Protein AF-A0A0V0Q6F9-F1 (afdb_monomer)

Secondary structure (DSSP, 8-state):
---EEEETTEEE---EEETTEEE--TT--TTSEEEB-BSS---EEE-TTS-EEESS---BPPPEEE--S-HHHHHHHHHHHHHHHHHHHHT----S-HHHHHHHHHHHH--HHHHHHHHHHHHHHTT-HHHHHHHHHHHTT-HHHHHHHHHHHHHHHHHHHHHHHHHHHHHHHHHHHHHHHHHHHHHHHHHHHHHHHHHHHHHHHHHHHHHHHHHHHHHHHHHHHHHHHHHHHHHHHHHHHHHHHHHTTS-----PPPPPPPPPP-----------PBPPHHHHHHHHHHHHHHHT--HHHHHHHHHHTTTSEEEEESTTHHHHHHHHHHHHHGGG-EEEE--TT--SHHHHHH-SSS-HHHHHHHHHH-TTB-EEEEEE-TTSTTGGGHHHHHHHHHHTT-S-TTEEEEEE--SS---EEE-HHHHTTEEEEEPPTT-----S---SBPB---S--HHHHHHHHHHHHT-TT--HHHHHHHHHHHHTPPTTS-HHHHHHHHHHHHHHHHHTT-TT---GGGGTEEES--

Radius of gyration: 44.43 Å; Cα contacts (8 Å, |Δi|>4): 615; chains: 1; bounding box: 106×63×152 Å

Structure (mmCIF, N/CA/C/O backbone):
data_AF-A0A0V0Q6F9-F1
#
_entry.id   AF-A0A0V0Q6F9-F1
#
loop_
_atom_site.group_PDB
_atom_site.id
_atom_site.type_symbol
_atom_site.label_atom_id
_atom_site.label_alt_id
_atom_site.label_comp_id
_atom_site.label_asym_id
_atom_site.label_entity_id
_atom_site.label_seq_id
_atom_site.pdbx_PDB_ins_code
_atom_site.Cartn_x
_atom_site.Cartn_y
_atom_site.Cartn_z
_atom_site.occupancy
_atom_site.B_iso_or_equiv
_atom_site.auth_seq_id
_atom_site.auth_comp_id
_atom_site.auth_asym_id
_atom_site.auth_atom_id
_atom_site.pdbx_PDB_model_num
ATOM 1 N N . MET A 1 1 ? 0.571 -17.409 -49.557 1.00 60.62 1 MET A N 1
ATOM 2 C CA . MET A 1 1 ? 1.737 -16.531 -49.764 1.00 60.62 1 MET A CA 1
ATOM 3 C C . MET A 1 1 ? 2.946 -17.391 -49.530 1.00 60.62 1 MET A C 1
ATOM 5 O O . MET A 1 1 ? 3.035 -17.976 -48.455 1.00 60.62 1 MET A O 1
ATOM 9 N N . ASP A 1 2 ? 3.809 -17.484 -50.529 1.00 73.06 2 ASP A N 1
ATOM 10 C CA . ASP A 1 2 ? 5.025 -18.280 -50.443 1.00 73.06 2 ASP A CA 1
ATOM 11 C C . ASP A 1 2 ? 6.151 -17.351 -49.982 1.00 73.06 2 ASP A C 1
ATOM 13 O O . ASP A 1 2 ? 6.250 -16.216 -50.448 1.00 73.06 2 ASP A O 1
ATOM 17 N N . ALA A 1 3 ? 6.949 -17.800 -49.018 1.00 81.50 3 ALA A N 1
ATOM 18 C CA . ALA A 1 3 ? 8.063 -17.041 -48.468 1.00 81.50 3 ALA A CA 1
ATOM 19 C C . ALA A 1 3 ? 9.262 -17.967 -48.257 1.00 81.50 3 ALA A C 1
ATOM 21 O O . ALA A 1 3 ? 9.088 -19.138 -47.915 1.00 81.50 3 ALA A O 1
ATOM 22 N N . ILE A 1 4 ? 10.473 -17.448 -48.450 1.00 84.50 4 ILE A N 1
ATOM 23 C CA . ILE A 1 4 ? 11.720 -18.210 -48.311 1.00 84.50 4 ILE A CA 1
ATOM 24 C C . ILE A 1 4 ? 12.550 -17.605 -47.181 1.00 84.50 4 ILE A C 1
ATOM 26 O O . ILE A 1 4 ? 12.851 -16.414 -47.210 1.00 84.50 4 ILE A O 1
ATOM 30 N N . GLU A 1 5 ? 12.932 -18.413 -46.190 1.00 84.50 5 GLU A N 1
ATOM 31 C CA . GLU A 1 5 ? 13.856 -17.986 -45.132 1.00 84.50 5 GLU A CA 1
ATOM 32 C C . GLU A 1 5 ? 15.276 -17.914 -45.704 1.00 84.50 5 GLU A C 1
ATOM 34 O O . GLU A 1 5 ? 15.821 -18.921 -46.151 1.00 84.50 5 GLU A O 1
ATOM 39 N N . VAL A 1 6 ? 15.881 -16.724 -45.703 1.00 81.50 6 VAL A N 1
ATOM 40 C CA . VAL A 1 6 ? 17.244 -16.520 -46.238 1.00 81.50 6 VAL A CA 1
ATOM 41 C C . VAL A 1 6 ? 18.286 -16.447 -45.132 1.00 81.50 6 VAL A C 1
ATOM 43 O O . VAL A 1 6 ? 19.449 -16.804 -45.309 1.00 81.50 6 VAL A O 1
ATOM 46 N N . ARG A 1 7 ? 17.873 -15.976 -43.960 1.00 78.44 7 ARG A N 1
ATOM 47 C CA . ARG A 1 7 ? 18.674 -15.929 -42.738 1.00 78.44 7 ARG A CA 1
ATOM 48 C C . ARG A 1 7 ? 17.713 -16.130 -41.576 1.00 78.44 7 ARG A C 1
ATOM 50 O O . ARG A 1 7 ? 16.534 -15.836 -41.725 1.00 78.44 7 ARG A O 1
ATOM 57 N N . SER A 1 8 ? 18.205 -16.599 -40.431 1.00 79.75 8 SER A N 1
ATOM 58 C CA . SER A 1 8 ? 17.364 -16.842 -39.250 1.00 79.75 8 SER A CA 1
ATOM 59 C C . SER A 1 8 ? 16.426 -15.657 -38.971 1.00 79.75 8 SER A C 1
ATOM 61 O O . SER A 1 8 ? 16.889 -14.557 -38.661 1.00 79.75 8 SER A O 1
ATOM 63 N N . GLY A 1 9 ? 15.117 -15.874 -39.141 1.00 78.12 9 GLY A N 1
ATOM 64 C CA . GLY A 1 9 ? 14.076 -14.866 -38.913 1.00 78.12 9 GLY A CA 1
ATOM 65 C C . GLY A 1 9 ? 13.886 -13.796 -40.003 1.00 78.12 9 GLY A C 1
ATOM 66 O O . GLY A 1 9 ? 13.038 -12.921 -39.819 1.00 78.12 9 GLY A O 1
ATOM 67 N N . LEU A 1 10 ? 14.617 -13.859 -41.122 1.00 86.00 10 LEU A N 1
ATOM 68 C CA . LEU A 1 10 ? 14.481 -12.976 -42.289 1.00 86.00 10 LEU A CA 1
ATOM 69 C C . LEU A 1 10 ? 13.936 -13.747 -43.493 1.00 86.00 10 LEU A C 1
ATOM 71 O O . LEU A 1 10 ? 14.511 -14.754 -43.914 1.00 86.00 10 LEU A O 1
ATOM 75 N N . TRP A 1 11 ? 12.856 -13.230 -44.073 1.00 87.38 11 TRP A N 1
ATOM 76 C CA . TRP A 1 11 ? 12.091 -13.909 -45.113 1.00 87.38 11 TRP A CA 1
ATOM 77 C C . TRP A 1 11 ? 12.009 -13.072 -46.387 1.00 87.38 11 TRP A C 1
ATOM 79 O O . TRP A 1 11 ? 11.814 -11.861 -46.329 1.00 87.38 11 TRP A O 1
ATOM 89 N N . LEU A 1 12 ? 12.118 -13.726 -47.539 1.00 87.38 12 LEU A N 1
ATOM 90 C CA . LEU A 1 12 ? 11.820 -13.151 -48.847 1.00 87.38 12 LEU A CA 1
ATOM 91 C C . LEU A 1 12 ? 10.401 -13.505 -49.260 1.00 87.38 12 LEU A C 1
ATOM 93 O O . LEU A 1 12 ? 10.042 -14.680 -49.291 1.00 87.38 12 LEU A O 1
ATOM 97 N N . THR A 1 13 ? 9.630 -12.495 -49.639 1.00 81.62 13 THR A N 1
ATOM 98 C CA . THR A 1 13 ? 8.285 -12.632 -50.219 1.00 81.62 13 THR A CA 1
ATOM 99 C C . THR A 1 13 ? 8.270 -12.387 -51.729 1.00 81.62 13 THR A C 1
ATOM 101 O O . THR A 1 13 ? 7.317 -12.780 -52.395 1.00 81.62 13 THR A O 1
ATOM 104 N N . GLN A 1 14 ? 9.320 -11.767 -52.278 1.00 80.69 14 GLN A N 1
ATOM 105 C CA . GLN A 1 14 ? 9.458 -11.453 -53.701 1.00 80.69 14 GLN A CA 1
ATOM 106 C C . GLN A 1 14 ? 10.590 -12.296 -54.311 1.00 80.69 14 GLN A C 1
ATOM 108 O O . GLN A 1 14 ? 11.770 -12.023 -54.092 1.00 80.69 14 GLN A O 1
ATOM 113 N N . PHE A 1 15 ? 10.238 -13.354 -55.043 1.00 81.25 15 PHE A N 1
ATOM 114 C CA . PHE A 1 15 ? 11.191 -14.219 -55.744 1.00 81.25 15 PHE A CA 1
ATOM 115 C C . PHE A 1 15 ? 10.558 -14.842 -56.992 1.00 81.25 15 PHE A C 1
ATOM 117 O O . PHE A 1 15 ? 9.355 -15.100 -57.037 1.00 81.25 15 PHE A O 1
ATOM 124 N N . ASP A 1 16 ? 11.391 -15.129 -57.989 1.00 81.56 16 ASP A N 1
ATOM 125 C CA . ASP A 1 16 ? 10.968 -15.723 -59.250 1.00 81.56 16 ASP A CA 1
ATOM 126 C C . ASP A 1 16 ? 11.122 -17.244 -59.209 1.00 81.56 16 ASP A C 1
ATOM 128 O O . ASP A 1 16 ? 12.156 -17.795 -58.810 1.00 81.56 16 ASP A O 1
ATOM 132 N N . ARG A 1 17 ? 10.092 -17.949 -59.682 1.00 78.44 17 ARG A N 1
ATOM 133 C CA . ARG A 1 17 ? 10.145 -19.398 -59.874 1.00 78.44 17 ARG A CA 1
ATOM 134 C C . ARG A 1 17 ? 10.795 -19.707 -61.221 1.00 78.44 17 ARG A C 1
ATOM 136 O O . ARG A 1 17 ? 10.202 -19.480 -62.272 1.00 78.44 17 ARG A O 1
ATOM 143 N N . ARG A 1 18 ? 12.008 -20.254 -61.191 1.00 79.88 18 ARG A N 1
ATOM 144 C CA . ARG A 1 18 ? 12.754 -20.720 -62.366 1.00 79.88 18 ARG A CA 1
ATOM 145 C C . ARG A 1 18 ? 12.650 -22.249 -62.500 1.00 79.88 18 ARG A C 1
ATOM 147 O O . ARG A 1 18 ? 12.373 -22.937 -61.517 1.00 79.88 18 ARG A O 1
ATOM 154 N N . PRO A 1 19 ? 12.915 -22.822 -63.689 1.00 71.88 19 PRO A N 1
ATOM 155 C CA . PRO A 1 19 ? 12.910 -24.277 -63.890 1.00 71.88 19 PRO A CA 1
ATOM 156 C C . PRO A 1 19 ? 13.896 -25.029 -62.981 1.00 71.88 19 PRO A C 1
ATOM 158 O O . PRO A 1 19 ? 13.683 -26.196 -62.675 1.00 71.88 19 PRO A O 1
ATOM 161 N N . SER A 1 20 ? 14.960 -24.356 -62.534 1.00 74.38 20 SER A N 1
ATOM 162 C CA . SER A 1 20 ? 15.990 -24.885 -61.635 1.00 74.38 20 SER A CA 1
ATOM 163 C C . SER A 1 20 ? 15.728 -24.634 -60.142 1.00 74.38 20 SER A C 1
ATOM 165 O O . SER A 1 20 ? 16.541 -25.045 -59.319 1.00 74.38 20 SER A O 1
ATOM 167 N N . GLY A 1 21 ? 14.629 -23.964 -59.775 1.00 76.81 21 GLY A N 1
ATOM 168 C CA . GLY A 1 21 ? 14.298 -23.633 -58.386 1.00 76.81 21 GLY A CA 1
ATOM 169 C C . GLY A 1 21 ? 13.790 -22.202 -58.207 1.00 76.81 21 GLY A C 1
ATOM 170 O O . GLY A 1 21 ? 13.399 -21.537 -59.162 1.00 76.81 21 GLY A O 1
ATOM 171 N N . TYR A 1 22 ? 13.793 -21.716 -56.970 1.00 77.50 22 TYR A N 1
ATOM 172 C CA . TYR A 1 22 ? 13.431 -20.335 -56.645 1.00 77.50 22 TYR A CA 1
ATOM 173 C C . TYR A 1 22 ? 14.681 -19.460 -56.595 1.00 77.50 22 TYR A C 1
ATOM 175 O O . TYR A 1 22 ? 15.712 -19.884 -56.075 1.00 77.50 22 TYR A O 1
ATOM 183 N N . GLY A 1 23 ? 14.603 -18.246 -57.133 1.00 75.88 23 GLY A N 1
ATOM 184 C CA . GLY A 1 23 ? 15.725 -17.315 -57.120 1.00 75.88 23 GLY A CA 1
ATOM 185 C C . GLY A 1 23 ? 15.284 -15.862 -57.210 1.00 75.88 23 GLY A C 1
ATOM 186 O O . GLY A 1 23 ? 14.147 -15.562 -57.559 1.00 75.88 23 GLY A O 1
ATOM 187 N N . LEU A 1 24 ? 16.201 -14.953 -56.897 1.00 80.06 24 LEU A N 1
ATOM 188 C CA . LEU A 1 24 ? 15.986 -13.518 -57.072 1.00 80.06 24 LEU A CA 1
ATOM 189 C C . LEU A 1 24 ? 16.010 -13.143 -58.564 1.00 80.06 24 LEU A C 1
ATOM 191 O O . LEU A 1 24 ? 16.588 -13.862 -59.392 1.00 80.06 24 LEU A O 1
ATOM 195 N N . SER A 1 25 ? 15.384 -12.019 -58.917 1.00 77.88 25 SER A N 1
ATOM 196 C CA . SER A 1 25 ? 15.468 -11.458 -60.269 1.00 77.88 25 SER A CA 1
ATOM 197 C C . SER A 1 25 ? 16.938 -11.176 -60.625 1.00 77.88 25 SER A C 1
ATOM 199 O O . SER A 1 25 ? 17.718 -10.780 -59.755 1.00 77.88 25 SER A O 1
ATOM 201 N N . PRO A 1 26 ? 17.362 -11.358 -61.892 1.00 70.94 26 PRO A N 1
ATOM 202 C CA . PRO A 1 26 ? 18.729 -11.040 -62.308 1.00 70.94 26 PRO A CA 1
ATOM 203 C C . PRO A 1 26 ? 19.083 -9.547 -62.165 1.00 70.94 26 PRO A C 1
ATOM 205 O O . PRO A 1 26 ? 20.258 -9.207 -62.230 1.00 70.94 26 PRO A O 1
ATOM 208 N N . SER A 1 27 ? 18.098 -8.665 -61.952 1.00 71.81 27 SER A N 1
ATOM 209 C CA . SER A 1 27 ? 18.304 -7.237 -61.682 1.00 71.81 27 SER A CA 1
ATOM 210 C C . SER A 1 27 ? 18.346 -6.882 -60.189 1.00 71.81 27 SER A C 1
ATOM 212 O O . SER A 1 27 ? 18.482 -5.708 -59.852 1.00 71.81 27 SER A O 1
ATOM 214 N N . THR A 1 28 ? 18.183 -7.850 -59.282 1.00 75.44 28 THR A N 1
ATOM 215 C CA . THR A 1 28 ? 18.181 -7.587 -57.838 1.00 75.44 28 THR A CA 1
ATOM 216 C C . THR A 1 28 ? 19.603 -7.350 -57.331 1.00 75.44 28 THR A C 1
ATOM 218 O O . THR A 1 28 ? 20.468 -8.221 -57.423 1.00 75.44 28 THR A O 1
ATOM 221 N N . ILE A 1 29 ? 19.833 -6.177 -56.742 1.00 77.88 29 ILE A N 1
ATOM 222 C CA . ILE A 1 29 ? 21.099 -5.828 -56.096 1.00 77.88 29 ILE A CA 1
ATOM 223 C C . ILE A 1 29 ? 21.165 -6.543 -54.740 1.00 77.88 29 ILE A C 1
ATOM 225 O O . ILE A 1 29 ? 20.404 -6.231 -53.829 1.00 77.88 29 ILE A O 1
ATOM 229 N N . MET A 1 30 ? 22.104 -7.482 -54.582 1.00 78.44 30 MET A N 1
ATOM 230 C CA . MET A 1 30 ? 22.248 -8.295 -53.356 1.00 78.44 30 MET A CA 1
ATOM 231 C C . MET A 1 30 ? 22.549 -7.479 -52.085 1.00 78.44 30 MET A C 1
ATOM 233 O O . MET A 1 30 ? 22.356 -7.979 -50.977 1.00 78.44 30 MET A O 1
ATOM 237 N N . ARG A 1 31 ? 23.002 -6.226 -52.246 1.00 74.81 31 ARG A N 1
ATOM 238 C CA . ARG A 1 31 ? 23.331 -5.285 -51.161 1.00 74.81 31 ARG A CA 1
ATOM 239 C C . ARG A 1 31 ? 22.097 -4.735 -50.439 1.00 74.81 31 ARG A C 1
ATOM 241 O O . ARG A 1 31 ? 22.198 -4.332 -49.286 1.00 74.81 31 ARG A O 1
ATOM 248 N N . SER A 1 32 ? 20.951 -4.705 -51.114 1.00 77.19 32 SER A N 1
ATOM 249 C CA . SER A 1 32 ? 19.724 -4.059 -50.643 1.00 77.19 32 SER A CA 1
ATOM 250 C C . SER A 1 32 ? 18.517 -4.894 -51.062 1.00 77.19 32 SER A C 1
ATOM 252 O O . SER A 1 32 ? 17.723 -4.498 -51.918 1.00 77.19 32 SER A O 1
ATOM 254 N N . VAL A 1 33 ? 18.405 -6.101 -50.505 1.00 84.94 33 VAL A N 1
ATOM 255 C CA . VAL A 1 33 ? 17.290 -6.992 -50.834 1.00 84.94 33 VAL A CA 1
ATOM 256 C C . VAL A 1 33 ? 16.148 -6.754 -49.845 1.00 84.94 33 VAL A C 1
ATOM 258 O O . VAL A 1 33 ? 16.389 -6.801 -48.633 1.00 84.94 33 VAL A O 1
ATOM 261 N N . PRO A 1 34 ? 14.915 -6.493 -50.318 1.00 83.94 34 PRO A N 1
ATOM 262 C CA . PRO A 1 34 ? 13.769 -6.307 -49.441 1.00 83.94 34 PRO A CA 1
ATOM 263 C C . PRO A 1 34 ? 13.425 -7.633 -48.758 1.00 83.94 34 PRO A C 1
ATOM 265 O O . PRO A 1 34 ? 13.033 -8.604 -49.404 1.00 83.94 34 PRO A O 1
ATOM 268 N N . VAL A 1 35 ? 13.579 -7.676 -47.438 1.00 87.50 35 VAL A N 1
ATOM 269 C CA . VAL A 1 35 ? 13.199 -8.814 -46.595 1.00 87.50 35 VAL A CA 1
ATOM 270 C C . VAL A 1 35 ? 12.146 -8.391 -45.580 1.00 87.50 35 VAL A C 1
ATOM 272 O O . VAL A 1 35 ? 12.098 -7.244 -45.137 1.00 87.50 35 VAL A O 1
ATOM 275 N N . VAL A 1 36 ? 11.313 -9.337 -45.167 1.00 88.19 36 VAL A N 1
ATOM 276 C CA . VAL A 1 36 ? 10.298 -9.150 -44.129 1.00 88.19 36 VAL A CA 1
ATOM 277 C C . VAL A 1 36 ? 10.633 -9.980 -42.893 1.00 88.19 36 VAL A C 1
ATOM 279 O O . VAL A 1 36 ? 11.244 -11.049 -42.967 1.00 88.19 36 VAL A O 1
ATOM 282 N N . THR A 1 37 ? 10.216 -9.490 -41.730 1.00 88.00 37 THR A N 1
ATOM 283 C CA . THR A 1 37 ? 10.268 -10.222 -40.458 1.00 88.00 37 THR A CA 1
ATOM 284 C C . THR A 1 37 ? 8.861 -10.588 -40.000 1.00 88.00 37 THR A C 1
ATOM 286 O O . THR A 1 37 ? 7.874 -9.980 -40.415 1.00 88.00 37 THR A O 1
ATOM 289 N N . LEU A 1 38 ? 8.740 -11.594 -39.137 1.00 85.44 38 LEU A N 1
ATOM 290 C CA . LEU A 1 38 ? 7.460 -11.946 -38.522 1.00 85.44 38 LEU A CA 1
ATOM 291 C C . LEU A 1 38 ? 7.189 -11.021 -37.328 1.00 85.44 38 LEU A C 1
ATOM 293 O O . LEU A 1 38 ? 7.984 -10.964 -36.391 1.00 85.44 38 LEU A O 1
ATOM 297 N N . LYS A 1 39 ? 6.064 -10.296 -37.354 1.00 84.12 39 LYS A N 1
ATOM 298 C CA . LYS A 1 39 ? 5.621 -9.426 -36.248 1.00 84.12 39 LYS A CA 1
ATOM 299 C C . LYS A 1 39 ? 4.998 -10.233 -35.105 1.00 84.12 39 LYS A C 1
ATOM 301 O O . LYS A 1 39 ? 5.074 -9.827 -33.950 1.00 84.12 39 LYS A O 1
ATOM 306 N N . ASN A 1 40 ? 4.363 -11.360 -35.422 1.00 80.06 40 ASN A N 1
ATOM 307 C CA . ASN A 1 40 ? 3.857 -12.328 -34.451 1.00 80.06 40 ASN A CA 1
ATOM 308 C C . ASN A 1 40 ? 4.838 -13.500 -34.276 1.00 80.06 40 ASN A C 1
ATOM 310 O O . ASN A 1 40 ? 5.717 -13.714 -35.106 1.00 80.06 40 ASN A O 1
ATOM 314 N N . ARG A 1 41 ? 4.672 -14.284 -33.203 1.00 79.69 41 ARG A N 1
ATOM 315 C CA . ARG A 1 41 ? 5.341 -15.584 -33.018 1.00 79.69 41 ARG A CA 1
ATOM 316 C C . ARG A 1 41 ? 4.348 -16.714 -33.333 1.00 79.69 41 ARG A C 1
ATOM 318 O O . ARG A 1 41 ? 3.791 -17.280 -32.396 1.00 79.69 41 ARG A O 1
ATOM 325 N N . PRO A 1 42 ? 4.036 -16.985 -34.617 1.00 81.94 42 PRO A N 1
ATOM 326 C CA . PRO A 1 42 ? 3.132 -18.071 -34.969 1.00 81.94 42 PRO A CA 1
ATOM 327 C C . PRO A 1 42 ? 3.760 -19.417 -34.596 1.00 81.94 42 PRO A C 1
ATOM 329 O O . PRO A 1 42 ? 4.974 -19.601 -34.711 1.00 81.94 42 PRO A O 1
ATOM 332 N N . GLU A 1 43 ? 2.933 -20.371 -34.179 1.00 81.88 43 GLU A N 1
ATOM 333 C CA . GLU A 1 43 ? 3.365 -21.759 -34.025 1.00 81.88 43 GLU A CA 1
ATOM 334 C C . GLU A 1 43 ? 3.792 -22.304 -35.394 1.00 81.88 43 GLU A C 1
ATOM 336 O O . GLU A 1 43 ? 3.071 -22.166 -36.389 1.00 81.88 43 GLU A O 1
ATOM 341 N N . THR A 1 44 ? 4.996 -22.879 -35.458 1.00 84.19 44 THR A N 1
ATOM 342 C CA . THR A 1 44 ? 5.594 -23.385 -36.699 1.00 84.19 44 THR A CA 1
ATOM 343 C C . THR A 1 44 ? 5.925 -24.861 -36.580 1.00 84.19 44 THR A C 1
ATOM 345 O O . THR A 1 44 ? 6.479 -25.310 -35.579 1.00 84.19 44 THR A O 1
ATOM 348 N N . ILE A 1 45 ? 5.626 -25.609 -37.638 1.00 83.00 45 ILE A N 1
ATOM 349 C CA . ILE A 1 45 ? 6.066 -26.989 -37.823 1.00 83.00 45 ILE A CA 1
ATOM 350 C C . ILE A 1 45 ? 7.133 -26.966 -38.919 1.00 83.00 45 ILE A C 1
ATOM 352 O O . ILE A 1 45 ? 6.840 -26.651 -40.073 1.00 83.00 45 ILE A O 1
ATOM 356 N N . ARG A 1 46 ? 8.385 -27.263 -38.555 1.00 83.56 46 ARG A N 1
ATOM 357 C CA . ARG A 1 46 ? 9.510 -27.353 -39.498 1.00 83.56 46 ARG A CA 1
ATOM 358 C C . ARG A 1 46 ? 9.703 -28.807 -39.921 1.00 83.56 46 ARG A C 1
ATOM 360 O O . ARG A 1 46 ? 10.012 -29.653 -39.085 1.00 83.56 46 ARG A O 1
ATOM 367 N N . LEU A 1 47 ? 9.515 -29.099 -41.204 1.00 84.19 47 LEU A N 1
ATOM 368 C CA . LEU A 1 47 ? 9.755 -30.427 -41.768 1.00 84.19 47 LEU A CA 1
ATOM 369 C C . LEU A 1 47 ? 11.241 -30.619 -42.099 1.00 84.19 47 LEU A C 1
ATOM 371 O O . LEU A 1 47 ? 11.956 -29.661 -42.390 1.00 84.19 47 LEU A O 1
ATOM 375 N N . SER A 1 48 ? 11.697 -31.873 -42.134 1.00 79.69 48 SER A N 1
ATOM 376 C CA . SER A 1 48 ? 13.066 -32.237 -42.542 1.00 79.69 48 SER A CA 1
ATOM 377 C C . SER A 1 48 ? 13.394 -31.863 -43.993 1.00 79.69 48 SER A C 1
ATOM 379 O O . SER A 1 48 ? 14.563 -31.748 -44.347 1.00 79.69 48 SER A O 1
ATOM 381 N N . SER A 1 49 ? 12.374 -31.625 -44.821 1.00 78.94 49 SER A N 1
ATOM 382 C CA . SER A 1 49 ? 12.500 -31.093 -46.181 1.00 78.94 49 SER A CA 1
ATOM 383 C C . SER A 1 49 ? 12.827 -29.593 -46.238 1.00 78.94 49 SER A C 1
ATOM 385 O O . SER A 1 49 ? 12.986 -29.057 -47.331 1.00 78.94 49 SER A O 1
ATOM 387 N N . GLY A 1 50 ? 12.893 -28.900 -45.093 1.00 73.94 50 GLY A N 1
ATOM 388 C CA . GLY A 1 50 ? 13.083 -27.447 -45.017 1.00 73.94 50 GLY A CA 1
ATOM 389 C C . GLY A 1 50 ? 11.794 -26.635 -45.187 1.00 73.94 50 GLY A C 1
ATOM 390 O O . GLY A 1 50 ? 11.830 -25.410 -45.110 1.00 73.94 50 GLY A O 1
ATOM 391 N N . LEU A 1 51 ? 10.645 -27.294 -45.382 1.00 80.62 51 LEU A N 1
ATOM 392 C CA . LEU A 1 51 ? 9.340 -26.635 -45.433 1.00 80.62 51 LEU A CA 1
ATOM 393 C C . LEU A 1 51 ? 8.917 -26.190 -44.025 1.00 80.62 51 LEU A C 1
ATOM 395 O O . LEU A 1 51 ? 8.877 -27.001 -43.095 1.00 80.62 51 LEU A O 1
ATOM 399 N N . VAL A 1 52 ? 8.550 -24.917 -43.884 1.00 80.69 52 VAL A N 1
ATOM 400 C CA . VAL A 1 52 ? 8.002 -24.357 -42.643 1.00 80.69 52 VAL A CA 1
ATOM 401 C C . VAL A 1 52 ? 6.504 -24.139 -42.816 1.00 80.69 52 VAL A C 1
ATOM 403 O O . VAL A 1 52 ? 6.080 -23.331 -43.639 1.00 80.69 52 VAL A O 1
ATOM 406 N N . ILE A 1 53 ? 5.699 -24.870 -42.046 1.00 81.25 53 ILE A N 1
ATOM 407 C CA . ILE A 1 53 ? 4.240 -24.738 -42.035 1.00 81.25 53 ILE A CA 1
ATOM 408 C C . ILE A 1 53 ? 3.849 -23.904 -40.818 1.00 81.25 53 ILE A C 1
ATOM 410 O O . ILE A 1 53 ? 4.151 -24.270 -39.682 1.00 81.25 53 ILE A O 1
ATOM 414 N N . TYR A 1 54 ? 3.167 -22.788 -41.054 1.00 81.94 54 TYR A N 1
ATOM 415 C CA . TYR A 1 54 ? 2.598 -21.966 -39.991 1.00 81.94 54 TYR A CA 1
ATOM 416 C C . TYR A 1 54 ? 1.218 -22.504 -39.600 1.00 81.94 54 TYR A C 1
ATOM 418 O O . TYR A 1 54 ? 0.339 -22.618 -40.453 1.00 81.94 54 TYR A O 1
ATOM 426 N N . VAL A 1 55 ? 1.024 -22.823 -38.318 1.00 80.25 55 VAL A N 1
ATOM 427 C CA . VAL A 1 55 ? -0.267 -23.289 -37.774 1.00 80.25 55 VAL A CA 1
ATOM 428 C C . VAL A 1 55 ? -1.265 -22.127 -37.686 1.00 80.25 55 VAL A C 1
ATOM 430 O O . VAL A 1 55 ? -2.464 -22.304 -37.882 1.00 80.25 55 VAL A O 1
ATOM 433 N N . THR A 1 56 ? -0.764 -20.911 -37.453 1.00 80.81 56 THR A N 1
ATOM 434 C CA . THR A 1 56 ? -1.536 -19.660 -37.446 1.00 80.81 56 THR A CA 1
ATOM 435 C C . THR A 1 56 ? -1.044 -18.710 -38.536 1.00 80.81 56 THR A C 1
ATOM 437 O O . THR A 1 56 ? 0.121 -18.752 -38.924 1.00 80.81 56 THR A O 1
ATOM 440 N N . GLN A 1 57 ? -1.918 -17.838 -39.055 1.00 80.81 57 GLN A N 1
ATOM 441 C CA . GLN A 1 57 ? -1.539 -16.934 -40.149 1.00 80.81 57 GLN A CA 1
ATOM 442 C C . GLN A 1 57 ? -0.376 -16.002 -39.734 1.00 80.81 57 GLN A C 1
ATOM 444 O O . GLN A 1 57 ? -0.507 -15.251 -38.756 1.00 80.81 57 GLN A O 1
ATOM 449 N N . PRO A 1 58 ? 0.761 -16.016 -40.460 1.00 82.50 58 PRO A N 1
ATOM 450 C CA . PRO A 1 58 ? 1.882 -15.131 -40.171 1.00 82.50 58 PRO A CA 1
ATOM 451 C C . PRO A 1 58 ? 1.521 -13.680 -40.508 1.00 82.50 58 PRO A C 1
ATOM 453 O O . PRO A 1 58 ? 0.922 -13.395 -41.545 1.00 82.50 58 PRO A O 1
ATOM 456 N N . ARG A 1 59 ? 1.900 -12.747 -39.630 1.00 84.31 59 ARG A N 1
ATOM 457 C CA . ARG A 1 59 ? 1.803 -11.302 -39.869 1.00 84.31 59 ARG A CA 1
ATOM 458 C C . ARG A 1 59 ? 3.191 -10.769 -40.192 1.00 84.31 59 ARG A C 1
ATOM 460 O O . ARG A 1 59 ? 4.046 -10.698 -39.309 1.00 84.31 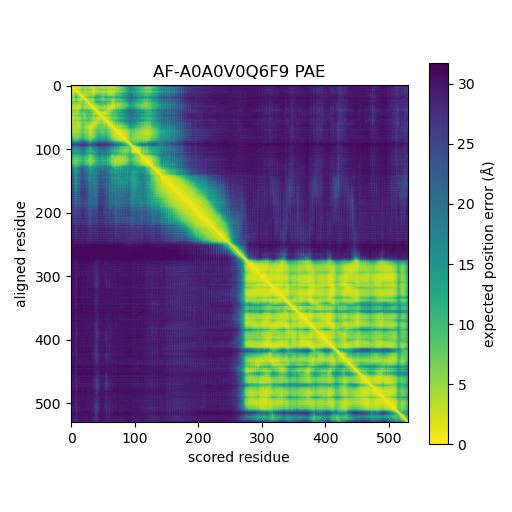59 ARG A O 1
ATOM 467 N N . TRP A 1 60 ? 3.396 -10.384 -41.444 1.00 86.06 60 TRP A N 1
ATOM 468 C CA . TRP A 1 60 ? 4.656 -9.822 -41.922 1.00 86.06 60 TRP A CA 1
ATOM 469 C C . TRP A 1 60 ? 4.806 -8.361 -41.488 1.00 86.06 60 TRP A C 1
ATOM 471 O O . TRP A 1 60 ? 3.855 -7.579 -41.523 1.00 86.06 60 TRP A O 1
ATOM 481 N N . ALA A 1 61 ? 6.002 -8.009 -41.034 1.00 86.06 61 ALA A N 1
ATOM 482 C CA . ALA A 1 61 ? 6.432 -6.636 -40.828 1.00 86.06 61 ALA A CA 1
ATOM 483 C C . ALA A 1 61 ? 6.634 -5.933 -42.187 1.00 86.06 61 ALA A C 1
ATOM 485 O O . ALA A 1 61 ? 6.759 -6.618 -43.206 1.00 86.06 61 ALA A O 1
ATOM 486 N N . PRO A 1 62 ? 6.669 -4.587 -42.222 1.00 85.06 62 PRO A N 1
ATOM 487 C CA . PRO A 1 62 ? 7.035 -3.864 -43.437 1.00 85.06 62 PRO A CA 1
ATOM 488 C C . PRO A 1 62 ? 8.406 -4.311 -43.963 1.00 85.06 62 PRO A C 1
ATOM 490 O O . PRO A 1 62 ? 9.284 -4.691 -43.183 1.00 85.06 62 PRO A O 1
ATOM 493 N N . GLU A 1 63 ? 8.562 -4.264 -45.286 1.00 85.31 63 GLU A N 1
ATOM 494 C CA . GLU A 1 63 ? 9.804 -4.624 -45.971 1.00 85.31 63 GLU A CA 1
ATOM 495 C C . GLU A 1 63 ? 10.964 -3.757 -45.470 1.00 85.31 63 GLU A C 1
ATOM 497 O O . GLU A 1 63 ? 10.847 -2.539 -45.314 1.00 85.31 63 GLU A O 1
ATOM 502 N N . LYS A 1 64 ? 12.092 -4.410 -45.198 1.00 85.44 64 LYS A N 1
ATOM 503 C CA . LYS A 1 64 ? 13.343 -3.781 -44.796 1.00 85.44 64 LYS A CA 1
ATOM 504 C C . LYS A 1 64 ? 14.442 -4.242 -45.739 1.00 85.44 64 LYS A C 1
ATOM 506 O O . LYS A 1 64 ? 14.606 -5.437 -45.956 1.00 85.44 64 LYS A O 1
ATOM 511 N N . GLU A 1 65 ? 15.225 -3.306 -46.254 1.00 82.44 65 GLU A N 1
ATOM 512 C CA . GLU A 1 65 ? 16.386 -3.630 -47.078 1.00 82.44 65 GLU A CA 1
ATOM 513 C C . GLU A 1 65 ? 17.508 -4.214 -46.215 1.00 82.44 65 GLU A C 1
ATOM 515 O O . GLU A 1 65 ? 17.892 -3.647 -45.185 1.00 82.44 65 GLU A O 1
ATOM 520 N N . VAL A 1 66 ? 18.009 -5.383 -46.614 1.00 81.31 66 VAL A N 1
ATOM 521 C CA . VAL A 1 66 ? 19.107 -6.074 -45.934 1.00 81.31 66 VAL A CA 1
ATOM 522 C C . VAL A 1 66 ? 20.104 -6.608 -46.959 1.00 81.31 66 VAL A C 1
ATOM 524 O O . VAL A 1 66 ? 19.726 -7.115 -48.014 1.00 81.31 66 VAL A O 1
ATOM 527 N N . ASP A 1 67 ? 21.386 -6.526 -46.608 1.00 82.25 67 ASP A N 1
ATOM 528 C CA . ASP A 1 67 ? 22.477 -7.125 -47.370 1.00 82.25 67 ASP A CA 1
ATOM 529 C C . ASP A 1 67 ? 22.523 -8.648 -47.155 1.00 82.25 67 ASP A C 1
ATOM 531 O O . ASP A 1 67 ? 22.726 -9.149 -46.034 1.00 82.25 67 ASP A O 1
ATOM 535 N N . LEU A 1 68 ? 22.299 -9.385 -48.244 1.00 81.25 68 LEU A N 1
ATOM 536 C CA . LEU A 1 68 ? 22.270 -10.847 -48.261 1.00 81.25 68 LEU A CA 1
ATOM 537 C C . LEU A 1 68 ? 23.613 -11.473 -48.652 1.00 81.25 68 LEU A C 1
ATOM 539 O O . LEU A 1 68 ? 23.719 -12.701 -48.627 1.00 81.25 68 LEU A O 1
ATOM 543 N N . ARG A 1 69 ? 24.639 -10.670 -48.965 1.00 83.94 69 ARG A N 1
ATOM 544 C CA . ARG A 1 69 ? 25.982 -11.189 -49.250 1.00 83.94 69 ARG A CA 1
ATOM 545 C C . ARG A 1 69 ? 26.560 -11.942 -48.044 1.00 83.94 69 ARG A C 1
ATOM 547 O O . ARG A 1 69 ? 26.215 -11.653 -46.892 1.00 83.94 69 ARG A O 1
ATOM 554 N N . PRO A 1 70 ? 27.432 -12.934 -48.281 1.00 83.25 70 PRO A N 1
ATOM 555 C CA . PRO A 1 70 ? 28.141 -13.606 -47.207 1.00 83.25 70 PRO A CA 1
ATOM 556 C C . PRO A 1 70 ? 29.138 -12.655 -46.524 1.00 83.25 70 PRO A C 1
ATOM 558 O O . PRO A 1 70 ? 29.726 -11.779 -47.155 1.00 83.25 70 PRO A O 1
ATOM 561 N N . GLU A 1 71 ? 29.371 -12.859 -45.223 1.00 81.69 71 GLU A N 1
ATOM 562 C CA . GLU A 1 71 ? 30.168 -11.937 -44.393 1.00 81.69 71 GLU A CA 1
ATOM 563 C C . GLU A 1 71 ? 31.592 -11.700 -44.926 1.00 81.69 71 GLU A C 1
ATOM 565 O O . GLU A 1 71 ? 32.111 -10.592 -44.818 1.00 81.69 71 GLU A O 1
ATOM 570 N N . HIS A 1 72 ? 32.221 -12.713 -45.531 1.00 83.56 72 HIS A N 1
ATOM 571 C CA . HIS A 1 72 ? 33.573 -12.590 -46.086 1.00 83.56 72 HIS A CA 1
ATOM 572 C C . HIS A 1 72 ? 33.634 -11.638 -47.288 1.00 83.56 72 HIS A C 1
ATOM 574 O O . HIS A 1 72 ? 34.596 -10.889 -47.417 1.00 83.56 72 HIS A O 1
ATOM 580 N N . GLU A 1 73 ? 32.601 -11.627 -48.134 1.00 84.75 73 GLU A N 1
ATOM 581 C CA . GLU A 1 73 ? 32.521 -10.742 -49.299 1.00 84.75 73 GLU A CA 1
ATOM 582 C C . GLU A 1 73 ? 32.316 -9.289 -48.854 1.00 84.75 73 GLU A C 1
ATOM 584 O O . GLU A 1 73 ? 32.953 -8.376 -49.377 1.00 84.75 73 GLU A O 1
ATOM 589 N N . MET A 1 74 ? 31.485 -9.078 -47.827 1.00 81.31 74 MET A N 1
ATOM 590 C CA . MET A 1 74 ? 31.259 -7.757 -47.232 1.00 81.31 74 MET A CA 1
ATOM 591 C C . MET A 1 74 ? 32.544 -7.186 -46.615 1.00 81.31 74 MET A C 1
ATOM 593 O O . MET A 1 74 ? 32.866 -6.016 -46.819 1.00 81.31 74 MET A O 1
ATOM 597 N N . LEU A 1 75 ? 33.295 -8.017 -45.883 1.00 82.31 75 LEU A N 1
ATOM 598 C CA . LEU A 1 75 ? 34.572 -7.621 -45.287 1.00 82.31 75 LEU A CA 1
ATOM 599 C C . LEU A 1 75 ? 35.623 -7.322 -46.357 1.00 82.31 75 LEU A C 1
ATOM 601 O O . LEU A 1 75 ? 36.266 -6.280 -46.287 1.00 82.31 75 LEU A O 1
ATOM 605 N N . GLN A 1 76 ? 35.748 -8.171 -47.377 1.00 85.69 76 GLN A N 1
ATOM 606 C CA . GLN A 1 76 ? 36.711 -7.975 -48.459 1.00 85.69 76 GLN A CA 1
ATOM 607 C C . GLN A 1 76 ? 36.427 -6.697 -49.265 1.00 85.69 76 GLN A C 1
ATOM 609 O O . GLN A 1 76 ? 37.361 -5.988 -49.639 1.00 85.69 76 GLN A O 1
ATOM 614 N N . ALA A 1 77 ? 35.153 -6.370 -49.506 1.00 81.44 77 ALA A N 1
ATOM 615 C CA . ALA A 1 77 ? 34.762 -5.130 -50.174 1.00 81.44 77 ALA A CA 1
ATOM 616 C C . ALA A 1 77 ? 35.158 -3.888 -49.355 1.00 81.44 77 ALA A C 1
ATOM 618 O O . ALA A 1 77 ? 35.749 -2.949 -49.894 1.00 81.44 77 ALA A O 1
ATOM 619 N N . ALA A 1 78 ? 34.903 -3.905 -48.043 1.00 80.38 78 ALA A N 1
ATOM 620 C CA . ALA A 1 78 ? 35.297 -2.818 -47.151 1.00 80.38 78 ALA A CA 1
ATOM 621 C C . ALA A 1 78 ? 36.823 -2.711 -46.988 1.00 80.38 78 ALA A C 1
ATOM 623 O O . ALA A 1 78 ? 37.359 -1.605 -46.984 1.00 80.38 78 ALA A O 1
ATOM 624 N N . GLU A 1 79 ? 37.538 -3.835 -46.900 1.00 83.44 79 GLU A N 1
ATOM 625 C CA . GLU A 1 79 ? 39.004 -3.874 -46.850 1.00 83.44 79 GLU A CA 1
ATOM 626 C C . GLU A 1 79 ? 39.625 -3.319 -48.130 1.00 83.44 79 GLU A C 1
ATOM 628 O O . GLU A 1 79 ? 40.548 -2.510 -48.065 1.00 83.44 79 GLU A O 1
ATOM 633 N N . TYR A 1 80 ? 39.094 -3.696 -49.293 1.00 83.06 80 TYR A N 1
ATOM 634 C CA . TYR A 1 80 ? 39.545 -3.174 -50.579 1.00 83.06 80 TYR A CA 1
ATOM 635 C C . TYR A 1 80 ? 39.354 -1.655 -50.672 1.00 83.06 80 TYR A C 1
ATOM 637 O O . TYR A 1 80 ? 40.245 -0.936 -51.132 1.00 83.06 80 TYR A O 1
ATOM 645 N N . TRP A 1 81 ? 38.219 -1.148 -50.189 1.00 80.25 81 TRP A N 1
ATOM 646 C CA . TRP A 1 81 ? 37.967 0.287 -50.128 1.00 80.25 81 TRP A CA 1
ATOM 647 C C . TRP A 1 81 ? 38.901 1.009 -49.145 1.00 80.25 81 TRP A C 1
ATOM 649 O O . TRP A 1 81 ? 39.511 2.016 -49.505 1.00 80.25 81 TRP A O 1
ATOM 659 N N . LEU A 1 82 ? 39.086 0.474 -47.934 1.00 77.12 82 LEU A N 1
ATOM 660 C CA . LEU A 1 82 ? 40.003 1.040 -46.938 1.00 77.12 82 LEU A CA 1
ATOM 661 C C . LEU A 1 82 ? 41.454 1.037 -47.442 1.00 77.12 82 LEU A C 1
ATOM 663 O O . LEU A 1 82 ? 42.179 2.014 -47.249 1.00 77.12 82 LEU A O 1
ATOM 667 N N . ALA A 1 83 ? 41.876 -0.025 -48.130 1.00 80.31 83 ALA A N 1
ATOM 668 C CA . ALA A 1 83 ? 43.189 -0.122 -48.763 1.00 80.31 83 ALA A CA 1
ATOM 669 C C . ALA A 1 83 ? 43.362 0.930 -49.873 1.00 80.31 83 ALA A C 1
ATOM 671 O O . ALA A 1 83 ? 44.387 1.610 -49.934 1.00 80.31 83 ALA A O 1
ATOM 672 N N . ARG A 1 84 ? 42.337 1.139 -50.712 1.00 77.44 84 ARG A N 1
ATOM 673 C CA . ARG A 1 84 ? 42.320 2.229 -51.700 1.00 77.44 84 ARG A CA 1
ATOM 674 C C . ARG A 1 84 ? 42.445 3.601 -51.032 1.00 77.44 84 ARG A C 1
ATOM 676 O O . ARG A 1 84 ? 43.340 4.362 -51.400 1.00 77.44 84 ARG A O 1
ATOM 683 N N . ALA A 1 85 ? 41.612 3.892 -50.033 1.00 71.44 85 ALA A N 1
ATOM 684 C CA . ALA A 1 85 ? 41.608 5.175 -49.331 1.00 71.44 85 ALA A CA 1
ATOM 685 C C . ALA A 1 85 ? 42.957 5.464 -48.652 1.00 71.44 85 ALA A C 1
ATOM 687 O O . ALA A 1 85 ? 43.536 6.531 -48.841 1.00 71.44 85 ALA A O 1
ATOM 688 N N . THR A 1 86 ? 43.517 4.486 -47.937 1.00 71.62 86 THR A N 1
ATOM 689 C CA . THR A 1 86 ? 44.832 4.619 -47.287 1.00 71.62 86 THR A CA 1
ATOM 690 C C . THR A 1 86 ? 45.965 4.809 -48.293 1.00 71.62 86 THR A C 1
ATOM 692 O O . THR A 1 86 ? 46.810 5.680 -48.093 1.00 71.62 86 THR A O 1
ATOM 695 N N . SER A 1 87 ? 45.963 4.076 -49.411 1.00 72.88 87 SER A N 1
ATOM 696 C CA . SER A 1 87 ? 46.983 4.234 -50.457 1.00 72.88 87 SER A CA 1
ATOM 697 C C . SER A 1 87 ? 46.949 5.611 -51.133 1.00 72.88 87 SER A C 1
ATOM 699 O O . SER A 1 87 ? 48.002 6.156 -51.459 1.00 72.88 87 SER A O 1
ATOM 701 N N . SER A 1 88 ? 45.761 6.210 -51.279 1.00 66.75 88 SER A N 1
ATOM 702 C CA . SER A 1 88 ? 45.591 7.545 -51.869 1.00 66.75 88 SER A CA 1
ATOM 703 C C . SER A 1 88 ? 46.055 8.669 -50.936 1.00 66.75 88 SER A C 1
ATOM 705 O O . SER A 1 88 ? 46.570 9.679 -51.404 1.00 66.75 88 SER A O 1
ATOM 707 N N . ILE A 1 89 ? 45.943 8.479 -49.619 1.00 65.31 89 ILE A N 1
ATOM 708 C CA . ILE A 1 89 ? 46.363 9.468 -48.610 1.00 65.31 89 ILE A CA 1
ATOM 709 C C . ILE A 1 89 ? 47.878 9.412 -48.357 1.00 65.31 89 ILE A C 1
ATOM 711 O O . ILE A 1 89 ? 48.507 10.438 -48.123 1.00 65.31 89 ILE A O 1
ATOM 715 N N . VAL A 1 90 ? 48.508 8.236 -48.465 1.00 62.50 90 VAL A N 1
ATOM 716 C CA . VAL A 1 90 ? 49.977 8.103 -48.350 1.00 62.50 90 VAL A CA 1
ATOM 717 C C . VAL A 1 90 ? 50.712 8.814 -49.501 1.00 62.50 90 VAL A C 1
ATOM 719 O O . VAL A 1 90 ? 51.871 9.195 -49.351 1.00 62.50 90 VAL A O 1
ATOM 722 N N . GLN A 1 91 ? 50.041 9.049 -50.632 1.00 59.81 91 GLN A N 1
ATOM 723 C CA . GLN A 1 91 ? 50.584 9.813 -51.761 1.00 59.81 91 GLN A CA 1
ATOM 724 C C . GLN A 1 91 ? 50.466 11.339 -51.588 1.00 59.81 91 GLN A C 1
ATOM 726 O O . GLN A 1 91 ? 51.176 12.076 -52.272 1.00 59.81 91 GLN A O 1
ATOM 731 N N . SER A 1 92 ? 49.626 11.832 -50.668 1.00 57.69 92 SER A N 1
ATOM 732 C CA . SER A 1 92 ? 49.531 13.261 -50.346 1.00 57.69 92 SER A CA 1
ATOM 733 C C . SER A 1 92 ? 50.519 13.629 -49.238 1.00 57.69 92 SER A C 1
ATOM 735 O O . SER A 1 92 ? 50.292 13.373 -48.059 1.00 57.69 92 SER A O 1
ATOM 737 N N . SER A 1 93 ? 51.647 14.227 -49.618 1.00 53.16 93 SER A N 1
ATOM 738 C CA . SER A 1 93 ? 52.689 14.695 -48.703 1.00 53.16 93 SER A CA 1
ATOM 739 C C . SER A 1 93 ? 52.316 16.039 -48.056 1.00 53.16 93 SER A C 1
ATOM 741 O O . SER A 1 93 ? 52.807 17.087 -48.481 1.00 53.16 93 SER A O 1
ATOM 743 N N . SER A 1 94 ? 51.459 16.040 -47.034 1.00 55.53 94 SER A N 1
ATOM 744 C CA . SER A 1 94 ? 51.210 17.228 -46.205 1.00 55.53 94 SER A CA 1
ATOM 745 C C . SER A 1 94 ? 51.204 16.891 -44.710 1.00 55.53 94 SER A C 1
ATOM 747 O O . SER A 1 94 ? 50.718 15.849 -44.286 1.00 55.53 94 SER A O 1
ATOM 749 N N . ASN A 1 95 ? 51.763 17.798 -43.901 1.00 55.03 95 ASN A N 1
ATOM 750 C CA . ASN A 1 95 ? 51.860 17.731 -42.431 1.00 55.03 95 ASN A CA 1
ATOM 751 C C . ASN A 1 95 ? 50.501 17.877 -41.704 1.00 55.03 95 ASN A C 1
ATOM 753 O O . ASN A 1 95 ? 50.461 18.195 -40.514 1.00 55.03 95 ASN A O 1
ATOM 757 N N . GLU A 1 96 ? 49.381 17.689 -42.399 1.00 58.38 96 GLU A N 1
ATOM 758 C CA . GLU A 1 96 ? 48.058 17.690 -41.780 1.00 58.38 96 GLU A CA 1
ATOM 759 C C . GLU A 1 96 ? 47.824 16.361 -41.055 1.00 58.38 96 GLU A C 1
ATOM 761 O O . GLU A 1 96 ? 48.350 15.314 -41.443 1.00 58.38 96 GLU A O 1
ATOM 766 N N . ARG A 1 97 ? 47.059 16.391 -39.954 1.00 64.44 97 ARG A N 1
ATOM 767 C CA . ARG A 1 97 ? 46.731 15.175 -39.202 1.00 64.44 97 ARG A CA 1
ATOM 768 C C . ARG A 1 97 ? 46.086 14.196 -40.180 1.00 64.44 97 ARG A C 1
ATOM 770 O O . ARG A 1 97 ? 45.037 14.485 -40.741 1.00 64.44 97 ARG A O 1
ATOM 777 N N . PHE A 1 98 ? 46.703 13.029 -40.352 1.00 63.78 98 PHE A N 1
ATOM 778 C CA . PHE A 1 98 ? 46.267 11.952 -41.251 1.00 63.78 98 PHE A CA 1
ATOM 779 C C . PHE A 1 98 ? 44.748 11.685 -41.209 1.00 63.78 98 PHE A C 1
ATOM 781 O O . PHE A 1 98 ? 44.137 11.381 -42.227 1.00 63.78 98 PHE A O 1
ATOM 788 N N . ILE A 1 99 ? 44.131 11.853 -40.037 1.00 64.75 99 ILE A N 1
ATOM 789 C CA . ILE A 1 99 ? 42.692 11.693 -39.802 1.00 64.75 99 ILE A CA 1
ATOM 790 C C . ILE A 1 99 ? 41.853 12.741 -40.550 1.00 64.75 99 ILE A C 1
ATOM 792 O O . ILE A 1 99 ? 40.800 12.396 -41.079 1.00 64.75 99 ILE A O 1
ATOM 796 N N . ASP A 1 100 ? 42.297 13.994 -40.625 1.00 67.25 100 ASP A N 1
ATOM 797 C CA . ASP A 1 100 ? 41.552 15.079 -41.273 1.00 67.25 100 ASP A CA 1
ATOM 798 C C . ASP A 1 100 ? 41.628 14.971 -42.801 1.00 67.25 100 ASP A C 1
ATOM 800 O O . ASP A 1 100 ? 40.612 15.129 -43.479 1.00 67.25 100 ASP A O 1
ATOM 804 N N . LEU A 1 101 ? 42.785 14.561 -43.335 1.00 67.62 101 LEU A N 1
ATOM 805 C CA . LEU A 1 101 ? 42.941 14.196 -44.749 1.00 67.62 101 LEU A CA 1
ATOM 806 C C . LEU A 1 101 ? 42.076 12.987 -45.116 1.00 67.62 101 LEU A C 1
ATOM 808 O O . LEU A 1 101 ? 41.408 12.983 -46.150 1.00 67.62 101 LEU A O 1
ATOM 812 N N . LEU A 1 102 ? 42.031 11.978 -44.241 1.00 66.94 102 LEU A N 1
ATOM 813 C CA . LEU A 1 102 ? 41.181 10.806 -44.417 1.00 66.94 102 LEU A CA 1
ATOM 814 C C . LEU A 1 102 ? 39.699 11.192 -44.375 1.00 66.94 102 LEU A C 1
ATOM 816 O O . LEU A 1 102 ? 38.952 10.772 -45.247 1.00 66.94 102 LEU A O 1
ATOM 820 N N . ARG A 1 103 ? 39.274 12.067 -43.455 1.00 69.06 103 ARG A N 1
ATOM 821 C CA . ARG A 1 103 ? 37.898 12.595 -43.397 1.00 69.06 103 ARG A CA 1
ATOM 822 C C . ARG A 1 103 ? 37.516 13.386 -44.651 1.00 69.06 103 ARG A C 1
ATOM 824 O O . ARG A 1 103 ? 36.423 13.179 -45.172 1.00 69.06 103 ARG A O 1
ATOM 831 N N . GLN A 1 104 ? 38.394 14.252 -45.156 1.00 70.75 104 GLN A N 1
ATOM 832 C CA . GLN A 1 104 ? 38.142 15.018 -46.383 1.00 70.75 104 GLN A CA 1
ATOM 833 C C . GLN A 1 104 ? 38.094 14.120 -47.625 1.00 70.75 104 GLN A C 1
ATOM 835 O O . GLN A 1 104 ? 37.221 14.288 -48.475 1.00 70.75 104 GLN A O 1
ATOM 840 N N . TYR A 1 105 ? 38.983 13.129 -47.720 1.00 70.38 105 TYR A N 1
ATOM 841 C CA . TYR A 1 105 ? 38.975 12.161 -48.816 1.00 70.38 105 TYR A CA 1
ATOM 842 C C . TYR A 1 105 ? 37.709 11.295 -48.787 1.00 70.38 105 TYR A C 1
ATOM 844 O O . TYR A 1 105 ? 37.046 11.135 -49.808 1.00 70.38 105 TYR A O 1
ATOM 852 N N . ILE A 1 106 ? 37.321 10.807 -47.607 1.00 71.06 106 ILE A N 1
ATOM 853 C CA . ILE A 1 106 ? 36.080 10.057 -47.360 1.00 71.06 106 ILE A CA 1
ATOM 854 C C . ILE A 1 106 ? 34.850 10.860 -47.787 1.00 71.06 106 ILE A C 1
ATOM 856 O O . ILE A 1 106 ? 34.000 10.337 -48.502 1.00 71.06 106 ILE A O 1
ATOM 860 N N . ALA A 1 107 ? 34.770 12.136 -47.405 1.00 69.88 107 ALA A N 1
ATOM 861 C CA . ALA A 1 107 ? 33.644 12.998 -47.761 1.00 69.88 107 ALA A CA 1
ATOM 862 C C . ALA A 1 107 ? 33.498 13.203 -49.280 1.00 69.88 107 ALA A C 1
ATOM 864 O O . ALA A 1 107 ? 32.384 13.381 -49.765 1.00 69.88 107 ALA A O 1
ATOM 865 N N . ASN A 1 108 ? 34.604 13.142 -50.027 1.00 70.19 108 ASN A N 1
ATOM 866 C CA . ASN A 1 108 ? 34.630 13.448 -51.458 1.00 70.19 108 ASN A CA 1
ATOM 867 C C . ASN A 1 108 ? 34.606 12.213 -52.374 1.00 70.19 108 ASN A C 1
ATOM 869 O O . ASN A 1 108 ? 34.341 12.358 -53.565 1.00 70.19 108 ASN A O 1
ATOM 873 N N . THR A 1 109 ? 34.909 11.016 -51.860 1.00 69.31 109 THR A N 1
ATOM 874 C CA . THR A 1 109 ? 35.117 9.812 -52.693 1.00 69.31 109 THR A CA 1
ATOM 875 C C . THR A 1 109 ? 34.154 8.667 -52.420 1.00 69.31 109 THR A C 1
ATOM 877 O O . THR A 1 109 ? 34.108 7.735 -53.220 1.00 69.31 109 THR A O 1
ATOM 880 N N . ILE A 1 110 ? 33.368 8.728 -51.342 1.00 73.69 110 ILE A N 1
ATOM 881 C CA . ILE A 1 110 ? 32.418 7.663 -51.020 1.00 73.69 110 ILE A CA 1
ATOM 882 C C . ILE A 1 110 ? 31.255 7.671 -52.007 1.00 73.69 110 ILE A C 1
ATOM 884 O O . ILE A 1 110 ? 30.433 8.588 -52.028 1.00 73.69 110 ILE A O 1
ATOM 888 N N . ASN A 1 111 ? 31.145 6.589 -52.775 1.00 77.50 111 ASN A N 1
ATOM 889 C CA . ASN A 1 111 ? 29.919 6.282 -53.499 1.00 77.50 111 ASN A CA 1
ATOM 890 C C . ASN A 1 111 ? 28.859 5.709 -52.537 1.00 77.50 111 ASN A C 1
ATOM 892 O O . ASN A 1 111 ? 29.180 5.091 -51.522 1.00 77.50 111 ASN A O 1
ATOM 896 N N . THR A 1 112 ? 27.580 5.859 -52.876 1.00 74.00 112 THR A N 1
ATOM 897 C CA . THR A 1 112 ? 26.443 5.305 -52.112 1.00 74.00 112 THR A CA 1
ATOM 898 C C . THR A 1 112 ? 26.577 3.796 -51.860 1.00 74.00 112 THR A C 1
ATOM 900 O O . THR A 1 112 ? 26.260 3.313 -50.775 1.00 74.00 112 THR A O 1
ATOM 903 N N . GLU A 1 113 ? 27.142 3.061 -52.820 1.00 72.12 113 GLU A N 1
ATOM 904 C CA . GLU A 1 113 ? 27.443 1.631 -52.707 1.00 72.12 113 GLU A CA 1
ATOM 905 C C . GLU A 1 113 ? 28.544 1.316 -51.679 1.00 72.12 113 GLU A C 1
ATOM 907 O O . GLU A 1 113 ? 28.433 0.343 -50.934 1.00 72.12 113 GLU A O 1
ATOM 912 N N . GLU A 1 114 ? 29.586 2.149 -51.609 1.00 75.81 114 GLU A N 1
ATOM 913 C CA . GLU A 1 114 ? 30.698 2.009 -50.658 1.00 75.81 114 GLU A CA 1
ATOM 914 C C . GLU A 1 114 ? 30.252 2.415 -49.241 1.00 75.81 114 GLU A C 1
ATOM 916 O O . GLU A 1 114 ? 30.639 1.794 -48.251 1.00 75.81 114 GLU A O 1
ATOM 921 N N . MET A 1 115 ? 29.357 3.405 -49.133 1.00 75.56 115 MET A N 1
ATOM 922 C CA . MET A 1 115 ? 28.706 3.770 -47.871 1.00 75.56 115 MET A CA 1
ATOM 923 C C . MET A 1 115 ? 27.867 2.611 -47.318 1.00 75.56 115 MET A C 1
ATOM 925 O O . MET A 1 115 ? 27.918 2.327 -46.118 1.00 75.56 115 MET A O 1
ATOM 929 N N . ALA A 1 116 ? 27.131 1.914 -48.190 1.00 73.06 116 ALA A N 1
ATOM 930 C CA . ALA A 1 116 ? 26.373 0.727 -47.815 1.00 73.06 116 ALA A CA 1
ATOM 931 C C . ALA A 1 116 ? 27.302 -0.395 -47.314 1.00 73.06 116 ALA A C 1
ATOM 933 O O . ALA A 1 116 ? 27.044 -0.942 -46.241 1.00 73.06 116 ALA A O 1
ATOM 934 N N . ASP A 1 117 ? 28.421 -0.663 -48.003 1.00 75.38 117 ASP A N 1
ATOM 935 C CA . ASP A 1 117 ? 29.427 -1.656 -47.582 1.00 75.38 117 ASP A CA 1
ATOM 936 C C . ASP A 1 117 ? 29.988 -1.353 -46.183 1.00 75.38 117 ASP A C 1
ATOM 938 O O . ASP A 1 117 ? 30.012 -2.223 -45.308 1.00 75.38 117 ASP A O 1
ATOM 942 N N . LEU A 1 118 ? 30.378 -0.100 -45.934 1.00 77.69 118 LEU A N 1
ATOM 943 C CA . LEU A 1 118 ? 30.901 0.331 -44.636 1.00 77.69 118 LEU A CA 1
ATOM 944 C C . LEU A 1 118 ? 29.847 0.238 -43.533 1.00 77.69 118 LEU A C 1
ATOM 946 O O . LEU A 1 118 ? 30.141 -0.249 -42.441 1.00 77.69 118 LEU A O 1
ATOM 950 N N . SER A 1 119 ? 28.608 0.652 -43.809 1.00 78.25 119 SER A N 1
ATOM 951 C CA . SER A 1 119 ? 27.508 0.554 -42.845 1.00 78.25 119 SER A CA 1
ATOM 952 C C . SER A 1 119 ? 27.209 -0.900 -42.464 1.00 78.25 119 SER A C 1
ATOM 954 O O . SER A 1 119 ? 26.979 -1.212 -41.292 1.00 78.25 119 SER A O 1
ATOM 956 N N . ALA A 1 120 ? 27.293 -1.811 -43.435 1.00 76.44 120 ALA A N 1
ATOM 957 C CA . ALA A 1 120 ? 27.029 -3.220 -43.232 1.00 76.44 120 ALA A CA 1
ATOM 958 C C . ALA A 1 120 ? 28.160 -3.886 -42.427 1.00 76.44 120 ALA A C 1
ATOM 960 O O . ALA A 1 120 ? 27.888 -4.659 -41.505 1.00 76.44 120 ALA A O 1
ATOM 961 N N . VAL A 1 121 ? 29.418 -3.503 -42.673 1.00 79.00 121 VAL A N 1
ATOM 962 C CA . VAL A 1 121 ? 30.566 -3.927 -41.857 1.00 79.00 121 VAL A CA 1
ATOM 963 C C . VAL A 1 121 ? 30.509 -3.347 -40.442 1.00 79.00 121 VAL A C 1
ATOM 965 O O . VAL A 1 121 ? 30.722 -4.091 -39.489 1.00 79.00 121 VAL A O 1
ATOM 968 N N . ILE A 1 122 ? 30.123 -2.082 -40.248 1.00 77.19 122 ILE A N 1
ATOM 969 C CA . ILE A 1 122 ? 29.875 -1.512 -38.907 1.00 77.19 122 ILE A CA 1
ATOM 970 C C . ILE A 1 122 ? 28.764 -2.294 -38.184 1.00 77.19 122 ILE A C 1
ATOM 972 O O . ILE A 1 122 ? 28.881 -2.601 -36.996 1.00 77.19 122 ILE A O 1
ATOM 976 N N . GLY A 1 123 ? 27.714 -2.702 -38.898 1.00 74.69 123 GLY A N 1
ATOM 977 C CA . GLY A 1 123 ? 26.663 -3.577 -38.374 1.00 74.69 123 GLY A CA 1
ATOM 978 C C . GLY A 1 123 ? 27.167 -4.965 -37.947 1.00 74.69 123 GLY A C 1
ATOM 979 O O . GLY A 1 123 ? 26.664 -5.528 -36.975 1.00 74.69 123 GLY A O 1
ATOM 980 N N . LEU A 1 124 ? 28.178 -5.514 -38.626 1.00 75.38 124 LEU A N 1
ATOM 981 C CA . LEU A 1 124 ? 28.834 -6.770 -38.239 1.00 75.38 124 LEU A CA 1
ATOM 982 C C . LEU A 1 124 ? 29.790 -6.578 -37.053 1.00 75.38 124 LEU A C 1
ATOM 984 O O . LEU A 1 124 ? 29.799 -7.390 -36.126 1.00 75.38 124 LEU A O 1
ATOM 988 N N . LEU A 1 125 ? 30.569 -5.496 -37.051 1.00 71.75 125 LEU A N 1
ATOM 989 C CA . LEU A 1 125 ? 31.541 -5.188 -36.002 1.00 71.75 125 LEU A CA 1
ATOM 990 C C . LEU A 1 125 ? 30.866 -4.765 -34.691 1.00 71.75 125 LEU A C 1
ATOM 992 O O . LEU A 1 125 ? 31.335 -5.151 -33.626 1.00 71.75 125 LEU A O 1
ATOM 996 N N . SER A 1 126 ? 29.727 -4.068 -34.744 1.00 71.25 126 SER A N 1
ATOM 997 C CA . SER A 1 126 ? 28.948 -3.679 -33.553 1.00 71.25 126 SER A CA 1
ATOM 998 C C . SER A 1 126 ? 28.382 -4.874 -32.778 1.00 71.25 126 SER A C 1
ATOM 1000 O O . SER A 1 126 ? 28.162 -4.783 -31.573 1.00 71.25 126 SER A O 1
ATOM 1002 N N . LYS A 1 127 ? 28.202 -6.030 -33.429 1.00 70.38 127 LYS A N 1
ATOM 1003 C CA . LYS A 1 127 ? 27.806 -7.283 -32.764 1.00 70.38 127 LYS A CA 1
ATOM 1004 C C . LYS A 1 127 ? 28.966 -7.961 -32.030 1.00 70.38 127 LYS A C 1
ATOM 1006 O O . LYS A 1 127 ? 28.734 -8.860 -31.222 1.00 70.38 127 LYS A O 1
ATOM 1011 N N . ARG A 1 128 ? 30.215 -7.556 -32.291 1.00 74.12 128 ARG A N 1
ATOM 1012 C CA . ARG A 1 128 ? 31.398 -8.087 -31.605 1.00 74.12 128 ARG A CA 1
ATOM 1013 C C . ARG A 1 128 ? 31.601 -7.310 -30.305 1.00 74.12 128 ARG A C 1
ATOM 1015 O O . ARG A 1 128 ? 32.070 -6.175 -30.324 1.00 74.12 128 ARG A O 1
ATOM 1022 N N . LYS A 1 129 ? 31.280 -7.946 -29.169 1.00 66.56 129 LYS A N 1
ATOM 1023 C CA . LYS A 1 129 ? 31.431 -7.372 -27.812 1.00 66.56 129 LYS A CA 1
ATOM 1024 C C . LYS A 1 129 ? 32.796 -6.717 -27.584 1.00 66.56 129 LYS A C 1
ATOM 1026 O O . LYS A 1 129 ? 32.870 -5.628 -27.032 1.00 66.56 129 LYS A O 1
ATOM 1031 N N . THR A 1 130 ? 33.852 -7.335 -28.101 1.00 69.62 130 THR A N 1
ATOM 1032 C CA . THR A 1 130 ? 35.229 -6.850 -27.974 1.00 69.62 130 THR A CA 1
ATOM 1033 C C . THR A 1 130 ? 35.457 -5.473 -28.600 1.00 69.62 130 THR A C 1
ATOM 1035 O O . THR A 1 130 ? 36.261 -4.707 -28.089 1.00 69.62 130 THR A O 1
ATOM 1038 N N . ILE A 1 131 ? 34.751 -5.114 -29.675 1.00 65.88 131 ILE A N 1
ATOM 1039 C CA . ILE A 1 131 ? 34.902 -3.802 -30.329 1.00 65.88 131 ILE A CA 1
ATOM 1040 C C . ILE A 1 131 ? 34.085 -2.737 -29.598 1.00 65.88 131 ILE A C 1
ATOM 1042 O O . ILE A 1 131 ? 34.561 -1.619 -29.423 1.00 65.88 131 ILE A O 1
ATOM 1046 N N . VAL A 1 132 ? 32.892 -3.093 -29.116 1.00 66.25 132 VAL A N 1
ATOM 1047 C CA . VAL A 1 132 ? 32.051 -2.206 -28.294 1.00 66.25 132 VAL A CA 1
ATOM 1048 C C . VAL A 1 132 ? 32.768 -1.801 -27.005 1.00 66.25 132 VAL A C 1
ATOM 1050 O O . VAL A 1 132 ? 32.640 -0.664 -26.570 1.00 66.25 132 VAL A O 1
ATOM 1053 N N . GLU A 1 133 ? 33.573 -2.690 -26.426 1.00 71.56 133 GLU A N 1
ATOM 1054 C CA . GLU A 1 133 ? 34.393 -2.395 -25.244 1.00 71.56 133 GLU A CA 1
ATOM 1055 C C . GLU A 1 133 ? 35.625 -1.527 -25.559 1.00 71.56 133 GLU A C 1
ATOM 1057 O O . GLU A 1 133 ? 36.065 -0.742 -24.718 1.00 71.56 133 GLU A O 1
ATOM 1062 N N . LEU A 1 134 ? 36.175 -1.632 -26.774 1.00 72.31 134 LEU A N 1
ATOM 1063 C CA . LEU A 1 134 ? 37.351 -0.868 -27.208 1.00 72.31 134 LEU A CA 1
ATOM 1064 C C . LEU A 1 134 ? 37.005 0.546 -27.687 1.00 72.31 134 LEU A C 1
ATOM 1066 O O . LEU A 1 134 ? 37.828 1.451 -27.564 1.00 72.31 134 LEU A O 1
ATOM 1070 N N . LEU A 1 135 ? 35.799 0.766 -28.209 1.00 69.88 135 LEU A N 1
ATOM 1071 C CA . LEU A 1 135 ? 35.381 2.050 -28.778 1.00 69.88 135 LEU A CA 1
ATOM 1072 C C . LEU A 1 135 ? 35.400 3.195 -27.739 1.00 69.88 135 LEU A C 1
ATOM 1074 O O . LEU A 1 135 ? 36.013 4.225 -28.024 1.00 69.88 135 LEU A O 1
ATOM 1078 N N . PRO A 1 136 ? 34.891 3.019 -26.500 1.00 72.00 136 PRO A N 1
ATOM 1079 C CA . PRO A 1 136 ? 35.061 3.998 -25.426 1.00 72.00 136 PRO A CA 1
ATOM 1080 C C . PRO A 1 136 ? 36.530 4.255 -25.081 1.00 72.00 136 PRO A C 1
ATOM 1082 O O . PRO A 1 136 ? 36.903 5.388 -24.796 1.00 72.00 136 PRO A O 1
ATOM 1085 N N . GLN A 1 137 ? 37.385 3.229 -25.146 1.00 75.12 137 GLN A N 1
ATOM 1086 C CA . GLN A 1 137 ? 38.821 3.372 -24.876 1.00 75.12 137 GLN A CA 1
ATOM 1087 C C . GLN A 1 137 ? 39.539 4.147 -25.987 1.00 75.12 137 GLN A C 1
ATOM 1089 O O . GLN A 1 137 ? 40.499 4.864 -25.713 1.00 75.12 137 GLN A O 1
ATOM 1094 N N . MET A 1 138 ? 39.079 4.025 -27.234 1.00 69.12 138 MET A N 1
ATOM 1095 C CA . MET A 1 138 ? 39.577 4.812 -28.362 1.00 69.12 138 MET A CA 1
ATOM 1096 C C . MET A 1 138 ? 39.105 6.265 -28.278 1.00 69.12 138 MET A C 1
ATOM 1098 O O . MET A 1 138 ? 39.919 7.170 -28.428 1.00 69.12 138 MET A O 1
ATOM 1102 N N . MET A 1 139 ? 37.830 6.492 -27.955 1.00 71.62 139 MET A N 1
ATOM 1103 C CA . MET A 1 139 ? 37.277 7.836 -27.752 1.00 71.62 139 MET A CA 1
ATOM 1104 C C . MET A 1 139 ? 37.882 8.537 -26.528 1.00 71.62 139 MET A C 1
ATOM 1106 O O . MET A 1 139 ? 38.069 9.749 -26.533 1.00 71.62 139 MET A O 1
ATOM 1110 N N . ALA A 1 140 ? 38.263 7.785 -25.491 1.00 71.88 140 ALA A N 1
ATOM 1111 C CA . ALA A 1 140 ? 38.953 8.321 -24.319 1.00 71.88 140 ALA A CA 1
ATOM 1112 C C . ALA A 1 140 ? 40.366 8.850 -24.620 1.00 71.88 140 ALA A C 1
ATOM 1114 O O . ALA A 1 140 ? 40.900 9.643 -23.847 1.00 71.88 140 ALA A O 1
ATOM 1115 N N . ARG A 1 141 ? 40.977 8.428 -25.734 1.00 76.44 141 ARG A N 1
ATOM 1116 C CA . ARG A 1 141 ? 42.298 8.900 -26.172 1.00 76.44 141 ARG A CA 1
ATOM 1117 C C . ARG A 1 141 ? 42.230 10.181 -27.010 1.00 76.44 141 ARG A C 1
ATOM 1119 O O . ARG A 1 141 ? 43.280 10.756 -27.282 1.00 76.44 141 ARG A O 1
ATOM 1126 N N . GLU A 1 142 ? 41.037 10.626 -27.412 1.00 83.44 142 GLU A N 1
ATOM 1127 C CA . GLU A 1 142 ? 40.847 11.850 -28.195 1.00 83.44 142 GLU A CA 1
ATOM 1128 C C . GLU A 1 142 ? 40.647 13.063 -27.259 1.00 83.44 142 GLU A C 1
ATOM 1130 O O . GLU A 1 142 ? 39.656 13.114 -26.523 1.00 83.44 142 GLU A O 1
ATOM 1135 N N . PRO A 1 143 ? 41.570 14.047 -27.251 1.00 80.00 143 PRO A N 1
ATOM 1136 C CA . PRO A 1 143 ? 41.529 15.165 -26.303 1.00 80.00 143 PRO A CA 1
ATOM 1137 C C . PRO A 1 143 ? 40.316 16.080 -26.523 1.00 80.00 143 PRO A C 1
ATOM 1139 O O . PRO A 1 143 ? 39.660 16.464 -25.557 1.00 80.00 143 PRO A O 1
ATOM 1142 N N . ASP A 1 144 ? 39.962 16.345 -27.781 1.00 80.44 144 ASP A N 1
ATOM 1143 C CA . ASP A 1 144 ? 38.851 17.228 -28.153 1.00 80.44 144 ASP A CA 1
ATOM 1144 C C . ASP A 1 144 ? 37.493 16.658 -27.697 1.00 80.44 144 ASP A C 1
ATOM 1146 O O . ASP A 1 144 ? 36.580 17.393 -27.318 1.00 80.44 144 ASP A O 1
ATOM 1150 N N . PHE A 1 145 ? 37.348 15.327 -27.690 1.00 79.88 145 PHE A N 1
ATOM 1151 C CA . PHE A 1 145 ? 36.144 14.663 -27.190 1.00 79.88 145 PHE A CA 1
ATOM 1152 C C . PHE A 1 145 ? 36.052 14.726 -25.659 1.00 79.88 145 PHE A C 1
ATOM 1154 O O . PHE A 1 145 ? 34.974 14.956 -25.112 1.00 79.88 145 PHE A O 1
ATOM 1161 N N . GLN A 1 146 ? 37.179 14.565 -24.959 1.00 82.19 146 GLN A N 1
ATOM 1162 C CA . GLN A 1 146 ? 37.240 14.681 -23.499 1.00 82.19 146 GLN A CA 1
ATOM 1163 C C . GLN A 1 146 ? 36.882 16.088 -23.009 1.00 82.19 146 GLN A C 1
ATOM 1165 O O . GLN A 1 146 ? 36.223 16.229 -21.980 1.00 82.19 146 GLN A O 1
ATOM 1170 N N . GLU A 1 147 ? 37.288 17.124 -23.741 1.00 87.81 147 GLU A N 1
ATOM 1171 C CA . GLU A 1 147 ? 36.936 18.509 -23.424 1.00 87.81 147 GLU A CA 1
ATOM 1172 C C . GLU A 1 147 ? 35.427 18.746 -23.564 1.00 87.81 147 GLU A C 1
ATOM 1174 O O . GLU A 1 147 ? 34.781 19.154 -22.598 1.00 87.81 147 GLU A O 1
ATOM 1179 N N . ARG A 1 148 ? 34.836 18.337 -24.695 1.00 86.19 148 ARG A N 1
ATOM 1180 C CA . ARG A 1 148 ? 33.380 18.415 -24.918 1.00 86.19 148 ARG A CA 1
ATOM 1181 C C . ARG A 1 148 ? 32.574 17.640 -23.879 1.00 86.19 148 ARG A C 1
ATOM 1183 O O . ARG A 1 148 ? 31.512 18.091 -23.458 1.00 86.19 148 ARG A O 1
ATOM 1190 N N . LEU A 1 149 ? 33.064 16.474 -23.455 1.00 85.69 149 LEU A N 1
ATOM 1191 C CA . LEU A 1 149 ? 32.403 15.678 -22.423 1.00 85.69 149 LEU A CA 1
ATOM 1192 C C . LEU A 1 149 ? 32.400 16.408 -21.073 1.00 85.69 149 LEU A C 1
ATOM 1194 O O . LEU A 1 149 ? 31.380 16.418 -20.390 1.00 85.69 149 LEU A O 1
ATOM 1198 N N . ARG A 1 150 ? 33.507 17.062 -20.701 1.00 88.31 150 ARG A N 1
ATOM 1199 C CA . ARG A 1 150 ? 33.587 17.849 -19.459 1.00 88.31 150 ARG A CA 1
ATOM 1200 C C . ARG A 1 150 ? 32.687 19.076 -19.493 1.00 88.31 150 ARG A C 1
ATOM 1202 O O . ARG A 1 150 ? 32.041 19.359 -18.488 1.00 88.31 150 ARG A O 1
ATOM 1209 N N . GLU A 1 151 ? 32.631 19.782 -20.619 1.00 94.25 151 GLU A N 1
ATOM 1210 C CA . GLU A 1 151 ? 31.711 20.911 -20.809 1.00 94.25 151 GLU A CA 1
ATOM 1211 C C . GLU A 1 151 ? 30.255 20.459 -20.663 1.00 94.25 151 GLU A C 1
ATOM 1213 O O . GLU A 1 151 ? 29.477 21.071 -19.929 1.00 94.25 151 GLU A O 1
ATOM 1218 N N . PHE A 1 152 ? 29.904 19.335 -21.293 1.00 92.56 152 PHE A N 1
ATOM 1219 C CA . PHE A 1 152 ? 28.578 18.745 -21.167 1.00 92.56 152 PHE A CA 1
ATOM 1220 C C . PHE A 1 152 ? 28.264 18.360 -19.714 1.00 92.56 152 PHE A C 1
ATOM 1222 O O . PHE A 1 152 ? 27.228 18.760 -19.184 1.00 92.56 152 PHE A O 1
ATOM 1229 N N . GLU A 1 153 ? 29.173 17.658 -19.033 1.00 93.81 153 GLU A N 1
ATOM 1230 C CA . GLU A 1 153 ? 29.007 17.297 -17.621 1.00 93.81 153 GLU A CA 1
ATOM 1231 C C . GLU A 1 153 ? 28.827 18.519 -16.716 1.00 93.81 153 GLU A C 1
ATOM 1233 O O . GLU A 1 153 ? 28.018 18.481 -15.790 1.00 93.81 153 GLU A O 1
ATOM 1238 N N . GLN A 1 154 ? 29.574 19.598 -16.954 1.00 95.06 154 GLN A N 1
ATOM 1239 C CA . GLN A 1 154 ? 29.423 20.841 -16.199 1.00 95.06 154 GLN A CA 1
ATOM 1240 C C . GLN A 1 154 ? 28.054 21.473 -16.453 1.00 95.06 154 GLN A C 1
ATOM 1242 O O . GLN A 1 154 ? 27.353 21.791 -15.493 1.00 95.06 154 GLN A O 1
ATOM 1247 N N . SER A 1 155 ? 27.628 21.553 -17.716 1.00 95.44 155 SER A N 1
ATOM 1248 C CA . SER A 1 155 ? 26.321 22.109 -18.075 1.00 95.44 155 SER A CA 1
ATOM 1249 C C . SER A 1 155 ? 25.154 21.333 -17.451 1.00 95.44 155 SER A C 1
ATOM 1251 O O . SER A 1 155 ? 24.222 21.936 -16.920 1.00 95.44 155 SER A O 1
ATOM 1253 N N . GLU A 1 156 ? 25.229 19.999 -17.421 1.00 93.88 156 GLU A N 1
ATOM 1254 C CA . GLU A 1 156 ? 24.203 19.158 -16.803 1.00 93.88 156 GLU A CA 1
ATOM 1255 C C . GLU A 1 156 ? 24.248 19.239 -15.275 1.00 93.88 156 GLU A C 1
ATOM 1257 O O . GLU A 1 156 ? 23.201 19.303 -14.632 1.00 93.88 156 GLU A O 1
ATOM 1262 N N . ARG A 1 157 ? 25.437 19.325 -14.662 1.00 95.00 157 ARG A N 1
ATOM 1263 C CA . ARG A 1 157 ? 25.550 19.571 -13.214 1.00 95.00 157 ARG A CA 1
ATOM 1264 C C . ARG A 1 157 ? 24.919 20.900 -12.821 1.00 95.00 157 ARG A C 1
ATOM 1266 O O . ARG A 1 157 ? 24.216 20.949 -11.814 1.00 95.00 157 ARG A O 1
ATOM 1273 N N . ASP A 1 158 ? 25.137 21.954 -13.596 1.00 95.81 158 ASP A N 1
ATOM 1274 C CA . ASP A 1 158 ? 24.579 23.273 -13.300 1.00 95.81 158 ASP A CA 1
ATOM 1275 C C . ASP A 1 158 ? 23.069 23.319 -13.546 1.00 95.81 158 ASP A C 1
ATOM 1277 O O . ASP A 1 158 ? 22.326 23.833 -12.707 1.00 95.81 158 ASP A O 1
ATOM 1281 N N . ARG A 1 159 ? 22.585 22.671 -14.611 1.00 96.44 159 ARG A N 1
ATOM 1282 C CA . ARG A 1 159 ? 21.150 22.464 -14.845 1.00 96.44 159 ARG A CA 1
ATOM 1283 C C . ARG A 1 159 ? 20.489 21.712 -13.689 1.00 96.44 159 ARG A C 1
ATOM 1285 O O . ARG A 1 159 ? 19.436 22.129 -13.204 1.00 96.44 159 ARG A O 1
ATOM 1292 N N . LEU A 1 160 ? 21.100 20.618 -13.231 1.00 94.94 160 LEU A N 1
ATOM 1293 C CA . LEU A 1 160 ? 20.591 19.826 -12.113 1.00 94.94 160 LEU A CA 1
ATOM 1294 C C . LEU A 1 160 ? 20.592 20.638 -10.818 1.00 94.94 160 LEU A C 1
ATOM 1296 O O . LEU A 1 160 ? 19.573 20.658 -10.131 1.00 94.94 160 LEU A O 1
ATOM 1300 N N . ARG A 1 161 ? 21.673 21.367 -10.514 1.00 96.69 161 ARG A N 1
ATOM 1301 C CA . ARG A 1 161 ? 21.735 22.265 -9.349 1.00 96.69 161 ARG A CA 1
ATOM 1302 C C . ARG A 1 161 ? 20.625 23.308 -9.373 1.00 96.69 161 ARG A C 1
ATOM 1304 O O . ARG A 1 161 ? 19.936 23.443 -8.369 1.00 96.69 161 ARG A O 1
ATOM 1311 N N . ALA A 1 162 ? 20.414 23.984 -10.501 1.00 95.81 162 ALA A N 1
ATOM 1312 C CA . ALA A 1 162 ? 19.350 24.975 -10.638 1.00 95.81 162 ALA A CA 1
ATOM 1313 C C . ALA A 1 162 ? 17.961 24.347 -10.425 1.00 95.81 162 ALA A C 1
ATOM 1315 O O . ALA A 1 162 ? 17.135 24.894 -9.698 1.00 95.81 162 ALA A O 1
ATOM 1316 N N . SER A 1 163 ? 17.723 23.156 -10.990 1.00 95.00 163 SER A N 1
ATOM 1317 C CA . SER A 1 163 ? 16.455 22.439 -10.804 1.00 95.00 163 SER A CA 1
ATOM 1318 C C . SER A 1 163 ? 16.219 22.002 -9.353 1.00 95.00 163 SER A C 1
ATOM 1320 O O . SER A 1 163 ? 15.095 22.079 -8.862 1.00 95.00 163 SER A O 1
ATOM 1322 N N . LEU A 1 164 ? 17.272 21.575 -8.649 1.00 94.75 164 LEU A N 1
ATOM 1323 C CA . LEU A 1 164 ? 17.191 21.163 -7.248 1.00 94.75 164 LEU A CA 1
ATOM 1324 C C . LEU A 1 164 ? 16.997 22.363 -6.321 1.00 94.75 164 LEU A C 1
ATOM 1326 O O . LEU A 1 164 ? 16.210 22.272 -5.387 1.00 94.75 164 LEU A O 1
ATOM 1330 N N . GLN A 1 165 ? 17.669 23.484 -6.591 1.00 95.94 165 GLN A N 1
ATOM 1331 C CA . GLN A 1 165 ? 17.478 24.726 -5.840 1.00 95.94 165 GLN A CA 1
ATOM 1332 C C . GLN A 1 165 ? 16.045 25.246 -5.977 1.00 95.94 165 GLN A C 1
ATOM 1334 O O . GLN A 1 165 ? 15.418 25.540 -4.967 1.00 95.94 165 GLN A O 1
ATOM 1339 N N . SER A 1 166 ? 15.498 25.266 -7.196 1.00 96.06 166 SER A N 1
ATOM 1340 C CA . SER A 1 166 ? 14.102 25.655 -7.434 1.00 96.06 166 SER A CA 1
ATOM 1341 C C . SER A 1 166 ? 13.115 24.754 -6.684 1.00 96.06 166 SER A C 1
ATOM 1343 O O . SER A 1 166 ? 12.230 25.267 -6.005 1.00 96.06 166 SER A O 1
ATOM 1345 N N . ARG A 1 167 ? 13.293 23.426 -6.727 1.00 95.38 167 ARG A N 1
ATOM 1346 C CA . ARG A 1 167 ? 12.436 22.498 -5.967 1.00 95.38 167 ARG A CA 1
ATOM 1347 C C . ARG A 1 167 ? 12.543 22.704 -4.461 1.00 95.38 167 ARG A C 1
ATOM 1349 O O . ARG A 1 167 ? 11.528 22.706 -3.776 1.00 95.38 167 ARG A O 1
ATOM 1356 N N . LEU A 1 168 ? 13.757 22.908 -3.950 1.00 96.62 168 LEU A N 1
ATOM 1357 C CA . LEU A 1 168 ? 13.979 23.164 -2.530 1.00 96.62 168 LEU A CA 1
ATOM 1358 C C . LEU A 1 168 ? 13.292 24.463 -2.082 1.00 96.62 168 LEU A C 1
ATOM 1360 O O . LEU A 1 168 ? 12.720 24.514 -0.997 1.00 96.62 168 LEU A O 1
ATOM 1364 N N . GLU A 1 169 ? 13.330 25.512 -2.904 1.00 96.88 169 GLU A N 1
ATOM 1365 C CA . GLU A 1 169 ? 12.641 26.774 -2.620 1.00 96.88 169 GLU A CA 1
ATOM 1366 C C . GLU A 1 169 ? 11.116 26.617 -2.620 1.00 96.88 169 GLU A C 1
ATOM 1368 O O . GLU A 1 169 ? 10.461 27.131 -1.711 1.00 96.88 169 GLU A O 1
ATOM 1373 N N . GLU A 1 170 ? 10.555 25.876 -3.577 1.00 96.62 170 GLU A N 1
ATOM 1374 C CA . GLU A 1 170 ? 9.123 25.553 -3.621 1.00 96.62 170 GLU A CA 1
ATOM 1375 C C . GLU A 1 170 ? 8.687 24.748 -2.388 1.00 96.62 170 GLU A C 1
ATOM 1377 O O . GLU A 1 170 ? 7.706 25.101 -1.727 1.00 96.62 170 GLU A O 1
ATOM 1382 N N . GLU A 1 171 ? 9.448 23.716 -2.017 1.00 94.56 171 GLU A N 1
ATOM 1383 C CA . GLU A 1 171 ? 9.186 22.914 -0.821 1.00 94.56 171 GLU A CA 1
ATOM 1384 C C . GLU A 1 171 ? 9.269 23.770 0.448 1.00 94.56 171 GLU A C 1
ATOM 1386 O O . GLU A 1 171 ? 8.336 23.757 1.253 1.00 94.56 171 GLU A O 1
ATOM 1391 N N . MET A 1 172 ? 10.310 24.599 0.599 1.00 96.00 172 MET A N 1
ATOM 1392 C CA . MET A 1 172 ? 10.427 25.523 1.734 1.00 96.00 172 MET A CA 1
ATOM 1393 C C . MET A 1 172 ? 9.251 26.499 1.824 1.00 96.00 172 MET A C 1
ATOM 1395 O O . MET A 1 172 ? 8.803 26.812 2.928 1.00 96.00 172 MET A O 1
ATOM 1399 N N . GLN A 1 173 ? 8.765 27.022 0.696 1.00 96.38 173 GLN A N 1
ATOM 1400 C CA . GLN A 1 173 ? 7.605 27.913 0.684 1.00 96.38 173 GLN A CA 1
ATOM 1401 C C . GLN A 1 173 ? 6.332 27.169 1.092 1.00 96.38 173 GLN A C 1
ATOM 1403 O O . GLN A 1 173 ? 5.564 27.685 1.907 1.00 96.38 173 GLN A O 1
ATOM 1408 N N . SER A 1 174 ? 6.142 25.945 0.595 1.00 95.38 174 SER A N 1
ATOM 1409 C CA . SER A 1 174 ? 4.990 25.113 0.951 1.00 95.38 174 SER A CA 1
ATOM 1410 C C . SER A 1 174 ? 4.977 24.744 2.439 1.00 95.38 174 SER A C 1
ATOM 1412 O O . SER A 1 174 ? 3.945 24.869 3.095 1.00 95.38 174 SER A O 1
ATOM 1414 N N . GLU A 1 175 ? 6.131 24.392 3.011 1.00 93.31 175 GLU A N 1
ATOM 1415 C CA . GLU A 1 175 ? 6.253 24.062 4.431 1.00 93.31 175 GLU A CA 1
ATOM 1416 C C . GLU A 1 175 ? 6.096 25.297 5.319 1.00 93.31 175 GLU A C 1
ATOM 1418 O O . GLU A 1 175 ? 5.471 25.234 6.376 1.00 93.31 175 GLU A O 1
ATOM 1423 N N . ARG A 1 176 ? 6.579 26.466 4.879 1.00 96.50 176 ARG A N 1
ATOM 1424 C CA . ARG A 1 176 ? 6.308 27.727 5.586 1.00 96.50 176 ARG A CA 1
ATOM 1425 C C . ARG A 1 176 ? 4.819 28.060 5.619 1.00 96.50 176 ARG A C 1
ATOM 1427 O O . ARG A 1 176 ? 4.352 28.501 6.666 1.00 96.50 176 ARG A O 1
ATOM 1434 N N . ALA A 1 177 ? 4.094 27.830 4.524 1.00 95.31 177 ALA A N 1
ATOM 1435 C CA . ALA A 1 177 ? 2.645 28.015 4.477 1.00 95.31 177 ALA A CA 1
ATOM 1436 C C . ALA A 1 177 ? 1.919 27.022 5.404 1.00 95.31 177 ALA A C 1
ATOM 1438 O O . ALA A 1 177 ? 1.095 27.424 6.222 1.00 95.31 177 ALA A O 1
ATOM 1439 N N . ARG A 1 178 ? 2.311 25.741 5.388 1.00 94.62 178 ARG A N 1
ATOM 1440 C CA . ARG A 1 178 ? 1.779 24.731 6.322 1.00 94.62 178 ARG A CA 1
ATOM 1441 C C . ARG A 1 178 ? 2.018 25.115 7.781 1.00 94.62 178 ARG A C 1
ATOM 1443 O O . ARG A 1 178 ? 1.114 25.013 8.604 1.00 94.62 178 ARG A O 1
ATOM 1450 N N . LEU A 1 179 ? 3.215 25.600 8.114 1.00 96.62 179 LEU A N 1
ATOM 1451 C CA . LEU A 1 179 ? 3.531 26.060 9.467 1.00 96.62 179 LEU A CA 1
ATOM 1452 C C . LEU A 1 179 ? 2.733 27.304 9.870 1.00 96.62 179 LEU A C 1
ATOM 1454 O O . LEU A 1 179 ? 2.404 27.439 11.048 1.00 96.62 179 LEU A O 1
ATOM 1458 N N . SER A 1 180 ? 2.431 28.222 8.945 1.00 97.12 180 SER A N 1
ATOM 1459 C CA . SER A 1 180 ? 1.551 29.353 9.259 1.00 97.12 180 SER A CA 1
ATOM 1460 C C . SER A 1 180 ? 0.114 28.909 9.509 1.00 97.12 180 SER A C 1
ATOM 1462 O O . SER A 1 180 ? -0.490 29.400 10.459 1.00 97.12 180 SER A O 1
ATOM 1464 N N . ASP A 1 181 ? -0.390 27.945 8.738 1.00 95.12 181 ASP A N 1
ATOM 1465 C CA . ASP A 1 181 ? -1.743 27.409 8.907 1.00 95.12 181 ASP A CA 1
ATOM 1466 C C . ASP A 1 181 ? -1.874 26.680 10.251 1.00 95.12 181 ASP A C 1
ATOM 1468 O O . ASP A 1 181 ? -2.763 26.988 11.040 1.00 95.12 181 ASP A O 1
ATOM 1472 N N . ILE A 1 182 ? -0.908 25.817 10.593 1.00 95.19 182 ILE A N 1
ATOM 1473 C CA . ILE A 1 182 ? -0.878 25.122 11.892 1.00 95.19 182 ILE A CA 1
ATOM 1474 C C . ILE A 1 182 ? -0.798 26.118 13.058 1.00 95.19 182 ILE A C 1
ATOM 1476 O O . ILE A 1 182 ? -1.409 25.904 14.103 1.00 95.19 182 ILE A O 1
ATOM 1480 N N . ARG A 1 183 ? -0.054 27.223 12.909 1.00 96.38 183 ARG A N 1
ATOM 1481 C CA . ARG A 1 183 ? 0.001 28.275 13.939 1.00 96.38 183 ARG A CA 1
ATOM 1482 C C . ARG A 1 183 ? -1.331 29.007 14.092 1.00 96.38 183 ARG A C 1
ATOM 1484 O O . ARG A 1 183 ? -1.676 29.361 15.216 1.00 96.38 183 ARG A O 1
ATOM 1491 N N . ALA A 1 184 ? -2.059 29.234 13.000 1.00 96.69 184 ALA A N 1
ATOM 1492 C CA . ALA A 1 184 ? -3.395 29.817 13.052 1.00 96.69 184 ALA A CA 1
ATOM 1493 C C . ALA A 1 184 ? -4.385 28.861 13.740 1.00 96.69 184 ALA A C 1
ATOM 1495 O O . ALA A 1 184 ? -5.078 29.272 14.668 1.00 96.69 184 ALA A O 1
ATOM 1496 N N . ASP A 1 185 ? -4.362 27.576 13.378 1.00 94.50 185 ASP A N 1
ATOM 1497 C CA . ASP A 1 185 ? -5.188 26.541 14.009 1.00 94.50 185 ASP A CA 1
ATOM 1498 C C . ASP A 1 185 ? -4.886 26.392 15.508 1.00 94.50 185 ASP A C 1
ATOM 1500 O O . ASP A 1 185 ? -5.799 26.207 16.315 1.00 94.50 185 ASP A O 1
ATOM 1504 N N . LEU A 1 186 ? -3.611 26.499 15.902 1.00 96.81 186 LEU A N 1
ATOM 1505 C CA . LEU A 1 186 ? -3.206 26.475 17.307 1.00 96.81 186 LEU A CA 1
ATOM 1506 C C . LEU A 1 186 ? -3.782 27.672 18.073 1.00 96.81 186 LEU A C 1
ATOM 1508 O O . LEU A 1 186 ? -4.354 27.480 19.144 1.00 96.81 186 LEU A O 1
ATOM 1512 N N . ALA A 1 187 ? -3.689 28.884 17.518 1.00 96.62 187 ALA A N 1
ATOM 1513 C CA . ALA A 1 187 ? -4.271 30.076 18.134 1.00 96.62 187 ALA A CA 1
ATOM 1514 C C . ALA A 1 187 ? -5.804 29.957 18.270 1.00 96.62 187 ALA A C 1
ATOM 1516 O O . ALA A 1 187 ? -6.380 30.289 19.310 1.00 96.62 187 ALA A O 1
ATOM 1517 N N . ASP A 1 188 ? -6.478 29.404 17.262 1.00 96.19 188 ASP A N 1
ATOM 1518 C CA . ASP A 1 188 ? -7.915 29.123 17.309 1.00 96.19 188 ASP A CA 1
ATOM 1519 C C . ASP A 1 188 ? -8.266 28.060 18.364 1.00 96.19 188 ASP A C 1
ATOM 1521 O O . ASP A 1 188 ? -9.264 28.185 19.081 1.00 96.19 188 ASP A O 1
ATOM 1525 N N . ALA A 1 189 ? -7.452 27.015 18.507 1.00 94.69 189 ALA A N 1
ATOM 1526 C CA . ALA A 1 189 ? -7.637 26.007 19.544 1.00 94.69 189 ALA A CA 1
ATOM 1527 C C . ALA A 1 189 ? -7.433 26.594 20.951 1.00 94.69 189 ALA A C 1
ATOM 1529 O O . ALA A 1 189 ? -8.238 26.326 21.845 1.00 94.69 189 ALA A O 1
ATOM 1530 N N . GLU A 1 190 ? -6.417 27.436 21.142 1.00 96.19 190 GLU A N 1
ATOM 1531 C CA . GLU A 1 190 ? -6.154 28.134 22.404 1.00 96.19 190 GLU A CA 1
ATOM 1532 C C . GLU A 1 190 ? -7.322 29.044 22.806 1.00 96.19 190 GLU A C 1
ATOM 1534 O O . GLU A 1 190 ? -7.773 29.001 23.954 1.00 96.19 190 GLU A O 1
ATOM 1539 N N . THR A 1 191 ? -7.887 29.810 21.866 1.00 96.50 191 THR A N 1
ATOM 1540 C CA . THR A 1 191 ? -9.061 30.654 22.155 1.00 96.50 191 THR A CA 1
ATOM 1541 C C . THR A 1 191 ? -10.294 29.823 22.518 1.00 96.50 191 THR A C 1
ATOM 1543 O O . THR A 1 191 ? -11.015 30.163 23.460 1.00 96.50 191 THR A O 1
ATOM 1546 N N . ARG A 1 192 ? -10.524 28.687 21.845 1.00 94.88 192 ARG A N 1
ATOM 1547 C CA . ARG A 1 192 ? -11.612 27.755 22.195 1.00 94.88 192 ARG A CA 1
ATOM 1548 C C . ARG A 1 192 ? -11.413 27.135 23.574 1.00 94.88 192 ARG A C 1
ATOM 1550 O O . ARG A 1 192 ? -12.377 27.044 24.333 1.00 94.88 192 ARG A O 1
ATOM 1557 N N . LEU A 1 193 ? -10.188 26.741 23.918 1.00 95.75 193 LEU A N 1
ATOM 1558 C CA . LEU A 1 193 ? -9.864 26.218 25.246 1.00 95.75 193 LEU A CA 1
ATOM 1559 C C . LEU A 1 193 ? -10.098 27.270 26.331 1.00 95.75 193 LEU A C 1
ATOM 1561 O O . LEU A 1 193 ? -10.713 26.955 27.347 1.00 95.75 193 LEU A O 1
ATOM 1565 N N . ALA A 1 194 ? -9.703 28.524 26.096 1.00 94.94 194 ALA A N 1
ATOM 1566 C CA . ALA A 1 194 ? -9.968 29.620 27.024 1.00 94.94 194 ALA A CA 1
ATOM 1567 C C . ALA A 1 194 ? -11.477 29.830 27.260 1.00 94.94 194 ALA A C 1
ATOM 1569 O O . ALA A 1 194 ? -11.911 30.004 28.400 1.00 94.94 194 ALA A O 1
ATOM 1570 N N . LEU A 1 195 ? -12.299 29.742 26.206 1.00 95.50 195 LEU A N 1
ATOM 1571 C CA . LEU A 1 195 ? -13.760 29.829 26.320 1.00 95.50 195 LEU A CA 1
ATOM 1572 C C . LEU A 1 195 ? -14.360 28.658 27.110 1.00 95.50 195 LEU A C 1
ATOM 1574 O O . LEU A 1 195 ? -15.241 28.867 27.947 1.00 95.50 195 LEU A O 1
ATOM 1578 N N . VAL A 1 196 ? -13.892 27.430 26.867 1.00 94.25 196 VAL A N 1
ATOM 1579 C CA . VAL A 1 196 ? -14.351 26.242 27.604 1.00 94.25 196 VAL A CA 1
ATOM 1580 C C . VAL A 1 196 ? -13.954 26.331 29.075 1.00 94.25 196 VAL A C 1
ATOM 1582 O O . VAL A 1 196 ? -14.809 26.117 29.931 1.00 94.25 196 VAL A O 1
ATOM 1585 N N . ALA A 1 197 ? -12.714 26.723 29.376 1.00 94.81 197 ALA A N 1
ATOM 1586 C CA . ALA A 1 197 ? -12.242 26.919 30.744 1.00 94.81 197 ALA A CA 1
ATOM 1587 C C . ALA A 1 197 ? -13.060 27.994 31.480 1.00 94.81 197 ALA A C 1
ATOM 1589 O O . ALA A 1 197 ? -13.437 27.811 32.638 1.00 94.81 197 ALA A O 1
ATOM 1590 N N . HIS A 1 198 ? -13.413 29.091 30.799 1.00 94.75 198 HIS A N 1
ATOM 1591 C CA . HIS A 1 198 ? -14.291 30.111 31.369 1.00 94.75 198 HIS A CA 1
ATOM 1592 C C . HIS A 1 198 ? -15.695 29.561 31.669 1.00 94.75 198 HIS A C 1
ATOM 1594 O O . HIS A 1 198 ? -16.223 29.768 32.763 1.00 94.75 198 HIS A O 1
ATOM 1600 N N . ARG A 1 199 ? -16.284 28.803 30.733 1.00 95.38 199 ARG A N 1
ATOM 1601 C CA . ARG A 1 199 ? -17.593 28.161 30.925 1.00 95.38 199 ARG A CA 1
ATOM 1602 C C . ARG A 1 199 ? -17.573 27.146 32.068 1.00 95.38 199 ARG A C 1
ATOM 1604 O O . ARG A 1 199 ? -18.519 27.096 32.846 1.00 95.38 199 ARG A O 1
ATOM 1611 N N . GLU A 1 200 ? -16.517 26.353 32.179 1.00 94.12 200 GLU A N 1
ATOM 1612 C CA . GLU A 1 200 ? -16.332 25.403 33.274 1.00 94.12 200 GLU A CA 1
ATOM 1613 C C . GLU A 1 200 ? -16.242 26.121 34.625 1.00 94.12 200 GLU A C 1
ATOM 1615 O O . GLU A 1 200 ? -16.889 25.702 35.581 1.00 94.12 200 GLU A O 1
ATOM 1620 N N . GLY A 1 201 ? -15.508 27.236 34.699 1.00 95.62 201 GLY A N 1
ATOM 1621 C CA . GLY A 1 201 ? -15.454 28.078 35.896 1.00 95.62 201 GLY A CA 1
ATOM 1622 C C . GLY A 1 201 ? -16.832 28.600 36.314 1.00 95.62 201 GLY A C 1
ATOM 1623 O O . GLY A 1 201 ? -17.182 28.538 37.493 1.00 95.62 201 GLY A O 1
ATOM 1624 N N . LEU A 1 202 ? -17.649 29.041 35.352 1.00 95.00 202 LEU A N 1
ATOM 1625 C CA . LEU A 1 202 ? -19.028 29.461 35.619 1.00 95.00 202 LEU A CA 1
ATOM 1626 C C . LEU A 1 202 ? -19.885 28.302 36.140 1.00 95.00 202 LEU A C 1
ATOM 1628 O O . LEU A 1 202 ? -20.531 28.454 37.176 1.00 95.00 202 LEU A O 1
ATOM 1632 N N . LEU A 1 203 ? -19.839 27.141 35.481 1.00 94.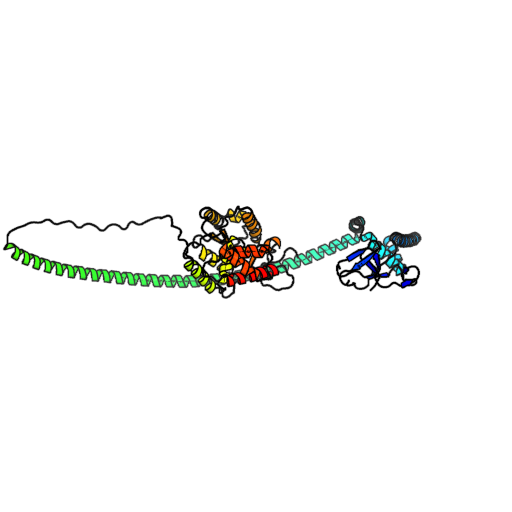06 203 LEU A N 1
ATOM 1633 C CA . LEU A 1 203 ? -20.593 25.955 35.898 1.00 94.06 203 LEU A CA 1
ATOM 1634 C C . LEU A 1 203 ? -20.166 25.451 37.280 1.00 94.06 203 LEU A C 1
ATOM 1636 O O . LEU A 1 203 ? -21.026 25.071 38.068 1.00 94.06 203 LEU A O 1
ATOM 1640 N N . ARG A 1 204 ? -18.868 25.494 37.612 1.00 95.06 204 ARG A N 1
ATOM 1641 C CA . ARG A 1 204 ? -18.383 25.197 38.969 1.00 95.06 204 ARG A CA 1
ATOM 1642 C C . ARG A 1 204 ? -18.969 26.162 39.993 1.00 95.06 204 ARG A C 1
ATOM 1644 O O . ARG A 1 204 ? -19.499 25.711 40.998 1.00 95.06 204 ARG A O 1
ATOM 1651 N N . SER A 1 205 ? -18.946 27.467 39.714 1.00 95.62 205 SER A N 1
ATOM 1652 C CA . SER A 1 205 ? -19.508 28.468 40.632 1.00 95.62 205 SER A CA 1
ATOM 1653 C C . SER A 1 205 ? -21.022 28.313 40.830 1.00 95.62 205 SER A C 1
ATOM 1655 O O . SER A 1 205 ? -21.550 28.597 41.902 1.00 95.62 205 SER A O 1
ATOM 1657 N N . GLU A 1 206 ? -21.741 27.864 39.800 1.00 94.06 206 GLU A N 1
ATOM 1658 C CA . GLU A 1 206 ? -23.178 27.603 39.868 1.00 94.06 206 GLU A CA 1
ATOM 1659 C C . GLU A 1 206 ? -23.471 26.303 40.627 1.00 94.06 206 GLU A C 1
ATOM 1661 O O . GLU A 1 206 ? -24.356 26.277 41.482 1.00 94.06 206 GLU A O 1
ATOM 1666 N N . ALA A 1 207 ? -22.668 25.259 40.405 1.00 94.06 207 ALA A N 1
ATOM 1667 C CA . ALA A 1 207 ? -22.726 24.019 41.172 1.00 94.06 207 ALA A CA 1
ATOM 1668 C C . ALA A 1 207 ? -22.450 24.259 42.664 1.00 94.06 207 ALA A C 1
ATOM 1670 O O . ALA A 1 207 ? -23.220 23.798 43.498 1.00 94.06 207 ALA A O 1
ATOM 1671 N N . GLU A 1 208 ? -21.432 25.054 43.011 1.00 94.88 208 GLU A N 1
ATOM 1672 C CA . GLU A 1 208 ? -21.136 25.428 44.401 1.00 94.88 208 GLU A CA 1
ATOM 1673 C C . GLU A 1 208 ? -22.311 26.167 45.062 1.00 94.88 208 GLU A C 1
ATOM 1675 O O . GLU A 1 208 ? -22.651 25.891 46.213 1.00 94.88 208 GLU A O 1
ATOM 1680 N N . LYS A 1 209 ? -22.991 27.063 44.332 1.00 95.62 209 LYS A N 1
ATOM 1681 C CA . LYS A 1 209 ? -24.206 27.735 44.828 1.00 95.62 209 LYS A CA 1
ATOM 1682 C C . LYS A 1 209 ? -25.354 26.755 45.061 1.00 95.62 209 LYS A C 1
ATOM 1684 O O . LYS A 1 209 ? -26.075 26.888 46.051 1.00 95.62 209 LYS A O 1
ATOM 1689 N N . HIS A 1 210 ? -25.553 25.799 44.154 1.00 94.19 210 HIS A N 1
ATOM 1690 C CA . HIS A 1 210 ? -26.583 24.775 44.310 1.00 94.19 210 HIS A CA 1
ATOM 1691 C C . HIS A 1 210 ? -26.282 23.839 45.479 1.00 94.19 210 HIS A C 1
ATOM 1693 O O . HIS A 1 210 ? -27.182 23.586 46.277 1.00 94.19 210 HIS A O 1
ATOM 1699 N N . ASP A 1 211 ? -25.035 23.398 45.632 1.00 94.56 211 ASP A N 1
ATOM 1700 C CA . ASP A 1 211 ? -24.602 22.572 46.758 1.00 94.56 211 ASP A CA 1
ATOM 1701 C C . ASP A 1 211 ? -24.823 23.289 48.090 1.00 94.56 211 ASP A C 1
ATOM 1703 O O . ASP A 1 211 ? -25.375 22.699 49.021 1.00 94.56 211 ASP A O 1
ATOM 1707 N N . GLU A 1 212 ? -24.478 24.575 48.180 1.00 94.69 212 GLU A N 1
ATOM 1708 C CA . GLU A 1 212 ? -24.726 25.361 49.389 1.00 94.69 212 GLU A CA 1
ATOM 1709 C C . GLU A 1 212 ? -26.231 25.510 49.664 1.00 94.69 212 GLU A C 1
ATOM 1711 O O . GLU A 1 212 ? -26.683 25.297 50.789 1.00 94.69 212 GLU A O 1
ATOM 1716 N N . SER A 1 213 ? -27.046 25.766 48.633 1.00 94.56 213 SER A N 1
ATOM 1717 C CA . SER A 1 213 ? -28.508 25.815 48.777 1.00 94.56 213 SER A CA 1
ATOM 1718 C C . SER A 1 213 ? -29.127 24.470 49.174 1.00 94.56 213 SER A C 1
ATOM 1720 O O . SER A 1 213 ? -30.175 24.449 49.822 1.00 94.56 213 SER A O 1
ATOM 1722 N N . ILE A 1 214 ? -28.551 23.347 48.749 1.00 93.38 214 ILE A N 1
ATOM 1723 C CA . ILE A 1 214 ? -29.016 22.014 49.139 1.00 93.38 214 ILE A CA 1
ATOM 1724 C C . ILE A 1 214 ? -28.618 21.745 50.589 1.00 93.38 214 ILE A C 1
ATOM 1726 O O . ILE A 1 214 ? -29.446 21.270 51.362 1.00 93.38 214 ILE A O 1
ATOM 1730 N N . ARG A 1 215 ? -27.393 22.102 50.994 1.00 94.06 215 ARG A N 1
ATOM 1731 C CA . ARG A 1 215 ? -26.936 21.973 52.386 1.00 94.06 215 ARG A CA 1
ATOM 1732 C C . ARG A 1 215 ? -27.814 22.756 53.353 1.00 94.06 215 ARG A C 1
ATOM 1734 O O . ARG A 1 215 ? -28.188 22.204 54.386 1.00 94.06 215 ARG A O 1
ATOM 1741 N N . THR A 1 216 ? -28.184 23.993 53.022 1.00 95.00 216 THR A N 1
ATOM 1742 C CA . THR A 1 216 ? -29.082 24.790 53.872 1.00 95.00 216 THR A CA 1
ATOM 1743 C C . THR A 1 216 ? -30.464 24.150 53.987 1.00 95.00 216 THR A C 1
ATOM 1745 O O . THR A 1 216 ? -30.953 23.984 55.101 1.00 95.00 216 THR A O 1
ATOM 1748 N N . ARG A 1 217 ? -31.049 23.672 52.880 1.00 92.25 217 ARG A N 1
ATOM 1749 C CA . ARG A 1 217 ? -32.338 22.954 52.899 1.00 92.25 217 ARG A CA 1
ATOM 1750 C C . ARG A 1 217 ? -32.289 21.637 53.667 1.00 92.25 217 ARG A C 1
ATOM 1752 O O . ARG A 1 217 ? -33.240 21.315 54.368 1.00 92.25 217 ARG A O 1
ATOM 1759 N N . ILE A 1 218 ? -31.200 20.874 53.558 1.00 91.19 218 ILE A N 1
ATOM 1760 C CA . ILE A 1 218 ? -31.004 19.653 54.354 1.00 91.19 218 ILE A CA 1
ATOM 1761 C C . ILE A 1 218 ? -30.914 20.011 55.839 1.00 91.19 218 ILE A C 1
ATOM 1763 O O . ILE A 1 218 ? -31.512 19.325 56.662 1.00 91.19 218 ILE A O 1
ATOM 1767 N N . ALA A 1 219 ? -30.205 21.085 56.194 1.00 92.38 219 ALA A N 1
ATOM 1768 C CA . ALA A 1 219 ? -30.110 21.539 57.577 1.00 92.38 219 ALA A CA 1
ATOM 1769 C C . ALA A 1 219 ? -31.465 22.017 58.134 1.00 92.38 219 ALA A C 1
ATOM 1771 O O . ALA A 1 219 ? -31.760 21.771 59.302 1.00 92.38 219 ALA A O 1
ATOM 1772 N N . GLU A 1 220 ? -32.294 22.671 57.318 1.00 89.94 220 GLU A N 1
ATOM 1773 C CA . GLU A 1 220 ? -33.671 23.048 57.668 1.00 89.94 220 GLU A CA 1
ATOM 1774 C C . GLU A 1 220 ? -34.564 21.814 57.839 1.00 89.94 220 GLU A C 1
ATOM 1776 O O . GLU A 1 220 ? -35.136 21.627 58.910 1.00 89.94 220 GLU A O 1
ATOM 1781 N N . ALA A 1 221 ? -34.580 20.901 56.864 1.00 90.25 221 ALA A N 1
ATOM 1782 C CA . ALA A 1 221 ? -35.345 19.658 56.947 1.00 90.25 221 ALA A CA 1
ATOM 1783 C C . ALA A 1 221 ? -34.911 18.782 58.135 1.00 90.25 221 ALA A C 1
ATOM 1785 O O . ALA A 1 221 ? -35.744 18.170 58.795 1.00 90.25 221 ALA A O 1
ATOM 1786 N N . ALA A 1 222 ? -33.616 18.744 58.463 1.00 88.06 222 ALA A N 1
ATOM 1787 C CA . ALA A 1 222 ? -33.119 18.036 59.639 1.00 88.06 222 ALA A CA 1
ATOM 1788 C C . ALA A 1 222 ? -33.622 18.666 60.947 1.00 88.06 222 ALA A C 1
ATOM 1790 O O . ALA A 1 222 ? -33.945 17.937 61.883 1.00 88.06 222 ALA A O 1
ATOM 1791 N N . LYS A 1 223 ? -33.724 20.001 61.027 1.00 88.94 223 LYS A N 1
ATOM 1792 C CA . LYS A 1 223 ? -34.332 20.677 62.186 1.00 88.94 223 LYS A CA 1
ATOM 1793 C C . LYS A 1 223 ? -35.819 20.361 62.301 1.00 88.94 223 LYS A C 1
ATOM 1795 O O . LYS A 1 223 ? -36.277 20.121 63.415 1.00 88.94 223 LYS A O 1
ATOM 1800 N N . ASP A 1 224 ? -36.533 20.316 61.182 1.00 86.62 224 ASP A N 1
ATOM 1801 C CA . ASP A 1 224 ? -37.957 19.982 61.159 1.00 86.62 224 ASP A CA 1
ATOM 1802 C C . ASP A 1 224 ? -38.192 18.529 61.591 1.00 86.62 224 ASP A C 1
ATOM 1804 O O . ASP A 1 224 ? -38.994 18.295 62.489 1.00 86.62 224 ASP A O 1
ATOM 1808 N N . VAL A 1 225 ? -37.413 17.570 61.076 1.00 87.25 225 VAL A N 1
ATOM 1809 C CA . VAL A 1 225 ? -37.483 16.151 61.478 1.00 87.25 225 VAL A CA 1
ATOM 1810 C C . VAL A 1 225 ? -37.122 15.962 62.950 1.00 87.25 225 VAL A C 1
ATOM 1812 O O . VAL A 1 225 ? -37.784 15.203 63.651 1.00 87.25 225 VAL A O 1
ATOM 1815 N N . VAL A 1 226 ? -36.100 16.655 63.462 1.00 84.88 226 VAL A N 1
ATOM 1816 C CA . VAL A 1 226 ? -35.776 16.622 64.900 1.00 84.88 226 VAL A CA 1
ATOM 1817 C C . VAL A 1 226 ? -36.906 17.247 65.724 1.00 84.88 226 VAL A C 1
ATOM 1819 O O . VAL A 1 226 ? -37.232 16.741 66.796 1.00 84.88 226 VAL A O 1
ATOM 1822 N N . GLY A 1 227 ? -37.537 18.309 65.222 1.00 83.12 227 GLY A N 1
ATOM 1823 C CA . GLY A 1 227 ? -38.712 18.931 65.826 1.00 83.12 227 GLY A CA 1
ATOM 1824 C C . GLY A 1 227 ? -39.912 17.984 65.884 1.00 83.12 227 GLY A C 1
ATOM 1825 O O . GLY A 1 227 ? -40.501 17.818 66.951 1.00 83.12 227 GLY A O 1
ATOM 1826 N N . GLU A 1 228 ? -40.243 17.320 64.780 1.00 83.12 228 GLU A N 1
ATOM 1827 C CA . GLU A 1 228 ? -41.315 16.324 64.688 1.00 83.12 228 GLU A CA 1
ATOM 1828 C C . GLU A 1 228 ? -41.024 15.100 65.553 1.00 83.12 228 GLU A C 1
ATOM 1830 O O . GLU A 1 228 ? -41.851 14.750 66.388 1.00 83.12 228 GLU A O 1
ATOM 1835 N N . ALA A 1 229 ? -39.818 14.534 65.481 1.00 81.38 229 ALA A N 1
ATOM 1836 C CA . ALA A 1 229 ? -39.406 13.427 66.339 1.00 81.38 229 ALA A CA 1
ATOM 1837 C C . ALA A 1 229 ? -39.434 13.811 67.828 1.00 81.38 229 ALA A C 1
ATOM 1839 O O . ALA A 1 229 ? -39.809 12.997 68.669 1.00 81.38 229 ALA A O 1
ATOM 1840 N N . SER A 1 230 ? -39.081 15.051 68.193 1.00 81.94 230 SER A N 1
ATOM 1841 C CA . SER A 1 230 ? -39.206 15.527 69.580 1.00 81.94 230 SER A CA 1
ATOM 1842 C C . SER A 1 230 ? -40.667 15.633 70.038 1.00 81.94 230 SER A C 1
ATOM 1844 O O . SER A 1 230 ? -40.979 15.312 71.182 1.00 81.94 230 SER A O 1
ATOM 1846 N N . ARG A 1 231 ? -41.583 16.022 69.141 1.00 80.88 231 ARG A N 1
ATOM 1847 C CA . ARG A 1 231 ? -43.027 16.061 69.416 1.00 80.88 231 ARG A CA 1
ATOM 1848 C C . ARG A 1 231 ? -43.618 14.660 69.515 1.00 80.88 231 ARG A C 1
ATOM 1850 O O . ARG A 1 231 ? -44.368 14.397 70.446 1.00 80.88 231 ARG A O 1
ATOM 1857 N N . GLU A 1 232 ? -43.250 13.760 68.610 1.00 81.81 232 GLU A N 1
ATOM 1858 C CA . GLU A 1 232 ? -43.672 12.358 68.646 1.00 81.81 232 GLU A CA 1
ATOM 1859 C C . GLU A 1 232 ? -43.135 11.649 69.886 1.00 81.81 232 GLU A C 1
ATOM 1861 O O . GLU A 1 232 ? -43.878 10.939 70.549 1.00 81.81 232 GLU A O 1
ATOM 1866 N N . THR A 1 233 ? -41.874 11.873 70.268 1.00 80.81 233 THR A N 1
ATOM 1867 C CA . THR A 1 233 ? -41.320 11.319 71.515 1.00 80.81 233 THR A CA 1
ATOM 1868 C C . THR A 1 233 ? -41.968 11.914 72.759 1.00 80.81 233 THR A C 1
ATOM 1870 O O . THR A 1 233 ? -42.171 11.178 73.720 1.00 80.81 233 THR A O 1
ATOM 1873 N N . GLN A 1 234 ? -42.353 13.196 72.756 1.00 80.88 234 GLN A N 1
ATOM 1874 C CA . GLN A 1 234 ? -43.163 13.774 73.833 1.00 80.88 234 GLN A CA 1
ATOM 1875 C C . GLN A 1 234 ? -44.546 13.114 73.909 1.00 80.88 234 GLN A C 1
ATOM 1877 O O . GLN A 1 234 ? -44.917 12.645 74.983 1.00 80.88 234 GLN A O 1
ATOM 1882 N N . GLN A 1 235 ? -45.251 12.966 72.785 1.00 82.88 235 GLN A N 1
ATOM 1883 C CA . GLN A 1 235 ? -46.546 12.276 72.723 1.00 82.88 235 GLN A CA 1
ATOM 1884 C C . GLN A 1 235 ? -46.441 10.806 73.152 1.00 82.88 235 GLN A C 1
ATOM 1886 O O . GLN A 1 235 ? -47.212 10.353 73.991 1.00 82.88 235 GLN A O 1
ATOM 1891 N N . LEU A 1 236 ? -45.434 10.075 72.667 1.00 78.31 236 LEU A N 1
ATOM 1892 C CA . LEU A 1 236 ? -45.118 8.714 73.104 1.00 78.31 236 LEU A CA 1
ATOM 1893 C C . LEU A 1 236 ? -44.774 8.670 74.592 1.00 78.31 236 LEU A C 1
ATOM 1895 O O . LEU A 1 236 ? -45.153 7.724 75.269 1.00 78.31 236 LEU A O 1
ATOM 1899 N N . SER A 1 237 ? -44.072 9.668 75.135 1.00 79.00 237 SER A N 1
ATOM 1900 C CA . SER A 1 237 ? -43.755 9.710 76.565 1.00 79.00 237 SER A CA 1
ATOM 1901 C C . SER A 1 237 ? -45.001 9.936 77.422 1.00 79.00 237 SER A C 1
ATOM 1903 O O . SER A 1 237 ? -45.125 9.298 78.468 1.00 79.00 237 SER A O 1
ATOM 1905 N N . GLU A 1 238 ? -45.941 10.765 76.959 1.00 83.31 238 GLU A N 1
ATOM 1906 C CA . GLU A 1 238 ? -47.251 11.005 77.575 1.00 83.31 238 GLU A CA 1
ATOM 1907 C C . GLU A 1 238 ? -48.145 9.759 77.487 1.00 83.31 238 GLU A C 1
ATOM 1909 O O . GLU A 1 238 ? -48.760 9.354 78.473 1.00 83.31 238 GLU A O 1
ATOM 1914 N N . GLU A 1 239 ? -48.164 9.079 76.340 1.00 80.56 239 GLU A N 1
ATOM 1915 C CA . GLU A 1 239 ? -48.868 7.808 76.170 1.00 80.56 239 GLU A CA 1
ATOM 1916 C C . GLU A 1 239 ? -48.236 6.687 76.996 1.00 80.56 239 GLU A C 1
ATOM 1918 O O . GLU A 1 239 ? -48.959 5.908 77.609 1.00 80.56 239 GLU A O 1
ATOM 1923 N N . VAL A 1 240 ? -46.906 6.623 77.097 1.00 79.38 240 VAL A N 1
ATOM 1924 C CA . VAL A 1 240 ? -46.193 5.668 77.956 1.00 79.38 240 VAL A CA 1
ATOM 1925 C C . VAL A 1 240 ? -46.419 5.980 79.429 1.00 79.38 240 VAL A C 1
ATOM 1927 O O . VAL A 1 240 ? -46.558 5.042 80.204 1.00 79.38 240 VAL A O 1
ATOM 1930 N N . THR A 1 241 ? -46.506 7.245 79.854 1.00 80.44 241 THR A N 1
ATOM 1931 C CA . THR A 1 241 ? -46.890 7.573 81.242 1.00 80.44 241 THR A CA 1
ATOM 1932 C C . THR A 1 241 ? -48.339 7.195 81.511 1.00 80.44 241 THR A C 1
ATOM 1934 O O . THR A 1 241 ? -48.616 6.564 82.525 1.00 80.44 241 THR A O 1
ATOM 1937 N N . ARG A 1 242 ? -49.244 7.447 80.565 1.00 78.56 242 ARG A N 1
ATOM 1938 C CA . ARG A 1 242 ? -50.643 7.016 80.650 1.00 78.56 242 ARG A CA 1
ATOM 1939 C C . ARG A 1 242 ? -50.786 5.490 80.684 1.00 78.56 242 ARG A C 1
ATOM 1941 O O . ARG A 1 242 ? -51.578 4.959 81.459 1.00 78.56 242 ARG A O 1
ATOM 1948 N N . LEU A 1 243 ? -50.000 4.775 79.881 1.00 72.44 243 LEU A N 1
ATOM 1949 C CA . LEU A 1 243 ? -49.917 3.314 79.880 1.00 72.44 243 LEU A CA 1
ATOM 1950 C C . LEU A 1 243 ? -49.244 2.793 81.151 1.00 72.44 243 LEU A C 1
ATOM 1952 O O . LEU A 1 243 ? -49.657 1.763 81.661 1.00 72.44 243 LEU A O 1
ATOM 1956 N N . ARG A 1 244 ? -48.256 3.499 81.705 1.00 72.25 244 ARG A N 1
ATOM 1957 C CA . ARG A 1 244 ? -47.610 3.173 82.985 1.00 72.25 244 ARG A CA 1
ATOM 1958 C C . ARG A 1 244 ? -48.574 3.333 84.154 1.00 72.25 244 ARG A C 1
ATOM 1960 O O . ARG A 1 244 ? -48.580 2.474 85.029 1.00 72.25 244 ARG A O 1
ATOM 1967 N N . ASP A 1 245 ? -49.416 4.361 84.138 1.00 69.50 245 ASP A N 1
ATOM 1968 C CA . ASP A 1 245 ? -50.495 4.540 85.111 1.00 69.50 245 ASP A CA 1
ATOM 1969 C C . ASP A 1 245 ? -51.542 3.422 84.984 1.00 69.50 245 ASP A C 1
ATOM 1971 O O . ASP A 1 245 ? -51.981 2.872 85.993 1.00 69.50 245 ASP A O 1
ATOM 1975 N N . LEU A 1 246 ? -51.864 2.988 83.761 1.00 65.00 246 LEU A N 1
ATOM 1976 C CA . LEU A 1 246 ? -52.709 1.812 83.500 1.00 65.00 246 LEU A CA 1
ATOM 1977 C C . LEU A 1 246 ? -52.060 0.488 83.954 1.00 65.00 246 LEU A C 1
ATOM 1979 O O . LEU A 1 246 ? -52.726 -0.363 84.539 1.00 65.00 246 LEU A O 1
ATOM 1983 N N . ILE A 1 247 ? -50.753 0.322 83.741 1.00 58.78 247 ILE A N 1
ATOM 1984 C CA . ILE A 1 247 ? -49.972 -0.859 84.145 1.00 58.78 247 ILE A CA 1
ATOM 1985 C C . ILE A 1 247 ? -49.759 -0.889 85.665 1.00 58.78 247 ILE A C 1
ATOM 1987 O O . ILE A 1 247 ? -49.713 -1.965 86.251 1.00 58.78 247 ILE A O 1
ATOM 1991 N N . SER A 1 248 ? -49.723 0.261 86.348 1.00 53.94 248 SER A N 1
ATOM 1992 C CA . SER A 1 248 ? -49.639 0.327 87.816 1.00 53.94 248 SER A CA 1
ATOM 1993 C C . SER A 1 248 ? -50.850 -0.298 88.538 1.00 53.94 248 SER A C 1
ATOM 1995 O O . SER A 1 248 ? -50.792 -0.532 89.744 1.00 53.94 248 SER A O 1
ATOM 1997 N N . GLN A 1 249 ? -51.916 -0.639 87.800 1.00 52.66 249 GLN A N 1
ATOM 1998 C CA . GLN A 1 249 ? -53.108 -1.336 88.295 1.00 52.66 249 GLN A CA 1
ATOM 1999 C C . GLN A 1 249 ? -53.118 -2.855 88.023 1.00 52.66 249 GLN A C 1
ATOM 2001 O O . GLN A 1 249 ? -54.089 -3.523 88.372 1.00 52.66 249 GLN A O 1
ATOM 2006 N N . THR A 1 250 ? -52.065 -3.445 87.441 1.00 46.00 250 THR A N 1
ATOM 2007 C CA . THR A 1 250 ? -51.976 -4.904 87.204 1.00 46.00 250 THR A CA 1
ATOM 2008 C C . THR A 1 250 ? -50.566 -5.451 87.482 1.00 46.00 250 THR A C 1
ATOM 2010 O O . THR A 1 250 ? -49.584 -4.856 87.043 1.00 46.00 250 THR A O 1
ATOM 2013 N N . PRO A 1 251 ? -50.402 -6.573 88.219 1.00 43.97 251 PRO A N 1
ATOM 2014 C CA . PRO A 1 251 ? -49.075 -7.020 88.619 1.00 43.97 251 PRO A CA 1
ATOM 2015 C C . PRO A 1 251 ? -48.418 -7.978 87.604 1.00 43.97 251 PRO A C 1
ATOM 2017 O O . PRO A 1 251 ? -49.010 -8.975 87.202 1.00 43.97 251 PRO A O 1
ATOM 2020 N N . ILE A 1 252 ? -47.129 -7.695 87.360 1.00 42.31 252 ILE A N 1
ATOM 2021 C CA . ILE A 1 252 ? -46.007 -8.594 87.001 1.00 42.31 252 ILE A CA 1
ATOM 2022 C C . ILE A 1 252 ? -45.927 -9.075 85.532 1.00 42.31 252 ILE A C 1
ATOM 2024 O O . ILE A 1 252 ? -46.749 -9.855 85.075 1.00 42.31 252 ILE A O 1
ATOM 2028 N N . SER A 1 253 ? -44.846 -8.732 84.811 1.00 34.22 253 SER A N 1
ATOM 2029 C CA . SER A 1 253 ? -43.623 -9.562 84.705 1.00 34.22 253 SER A CA 1
ATOM 2030 C C . SER A 1 253 ? -42.608 -8.982 83.708 1.00 34.22 253 SER A C 1
ATOM 2032 O O . SER A 1 253 ? -42.946 -8.542 82.614 1.00 34.22 253 SER A O 1
ATOM 2034 N N . THR A 1 254 ? -41.343 -8.997 84.111 1.00 45.16 254 THR A N 1
ATOM 2035 C CA . THR A 1 254 ? -40.145 -8.580 83.370 1.00 45.16 254 THR A CA 1
ATOM 2036 C C . THR A 1 254 ? -39.800 -9.530 82.221 1.00 45.16 254 THR A C 1
ATOM 2038 O O . THR A 1 254 ? -39.635 -10.723 82.471 1.00 45.16 254 THR A O 1
ATOM 2041 N N . VAL A 1 255 ? -39.553 -9.007 81.010 1.00 37.12 255 VAL A N 1
ATOM 2042 C CA . VAL A 1 255 ? -38.791 -9.706 79.953 1.00 37.12 255 VAL A CA 1
ATOM 2043 C C . VAL A 1 255 ? -37.853 -8.727 79.233 1.00 37.12 255 VAL A C 1
ATOM 2045 O O . VAL A 1 255 ? -38.175 -7.565 79.008 1.00 37.12 255 VAL A O 1
ATOM 2048 N N . TYR A 1 256 ? -36.657 -9.242 78.961 1.00 38.62 256 TYR A N 1
ATOM 2049 C CA . TYR A 1 256 ? -35.427 -8.607 78.502 1.00 38.62 256 TYR A CA 1
ATOM 2050 C C . TYR A 1 256 ? -35.497 -7.897 77.141 1.00 38.62 256 TYR A C 1
ATOM 2052 O O . TYR A 1 256 ? -36.146 -8.358 76.207 1.00 38.62 256 TYR A O 1
ATOM 2060 N N . ALA A 1 257 ? -34.697 -6.832 77.023 1.00 35.84 257 ALA A N 1
ATOM 2061 C CA . ALA A 1 257 ? -34.328 -6.180 75.773 1.00 35.84 257 ALA A CA 1
ATOM 2062 C C . ALA A 1 257 ? -33.296 -7.015 74.991 1.00 35.84 257 ALA A C 1
ATOM 2064 O O . ALA A 1 257 ? -32.212 -7.311 75.500 1.00 35.84 257 ALA A O 1
ATOM 2065 N N . THR A 1 258 ? -33.605 -7.346 73.738 1.00 35.50 258 THR A N 1
ATOM 2066 C CA . THR A 1 258 ? -32.646 -7.866 72.753 1.00 35.50 258 THR A CA 1
ATOM 2067 C C . THR A 1 258 ? -32.050 -6.725 71.933 1.00 35.50 258 THR A C 1
ATOM 2069 O O . THR A 1 258 ? -32.767 -5.899 71.373 1.00 35.50 258 THR A O 1
ATOM 2072 N N . LYS A 1 259 ? -30.713 -6.700 71.900 1.00 36.44 259 LYS A N 1
ATOM 2073 C CA . LYS A 1 259 ? -29.864 -5.818 71.094 1.00 36.44 259 LYS A CA 1
ATOM 2074 C C . LYS A 1 259 ? -30.140 -5.976 69.596 1.00 36.44 259 LYS A C 1
ATOM 2076 O O . LYS A 1 259 ? -30.348 -7.079 69.106 1.00 36.44 259 LYS A O 1
ATOM 2081 N N . THR A 1 260 ? -30.063 -4.844 68.914 1.00 35.34 260 THR A N 1
ATOM 2082 C CA . THR A 1 260 ? -29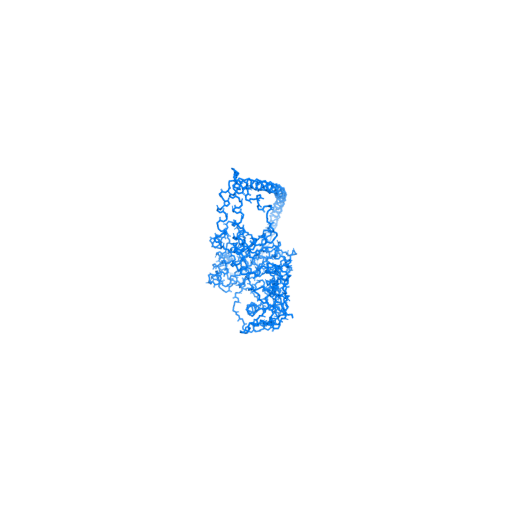.960 -4.642 67.470 1.00 35.34 260 THR A CA 1
ATOM 2083 C C . THR A 1 260 ? -28.697 -5.287 66.893 1.00 35.34 260 THR A C 1
ATOM 2085 O O . THR A 1 260 ? -27.593 -4.999 67.358 1.00 35.34 260 THR A O 1
ATOM 2088 N N . ASP A 1 261 ? -28.866 -6.107 65.853 1.00 33.72 261 ASP A N 1
ATOM 2089 C CA . ASP A 1 261 ? -27.777 -6.563 64.985 1.00 33.72 261 ASP A CA 1
ATOM 2090 C C . ASP A 1 261 ? -27.521 -5.557 63.855 1.00 33.72 261 ASP A C 1
ATOM 2092 O O . ASP A 1 261 ? -28.433 -4.955 63.281 1.00 33.72 261 ASP A O 1
ATOM 2096 N N . LEU A 1 262 ? -26.232 -5.368 63.591 1.00 38.62 262 LEU A N 1
ATOM 2097 C CA . LEU A 1 262 ? -25.637 -4.444 62.636 1.00 38.62 262 LEU A CA 1
ATOM 2098 C C . LEU A 1 262 ? -25.746 -4.959 61.191 1.00 38.62 262 LEU A C 1
ATOM 2100 O O . LEU A 1 262 ? -25.658 -6.155 60.920 1.00 38.62 262 LEU A O 1
ATOM 2104 N N . LEU A 1 263 ? -25.878 -4.005 60.266 1.00 42.41 263 LEU A N 1
ATOM 2105 C CA . LEU A 1 263 ? -25.730 -4.153 58.814 1.00 42.41 263 LEU A CA 1
ATOM 2106 C C . LEU A 1 263 ? -24.425 -4.882 58.431 1.00 42.41 263 LEU A C 1
ATOM 2108 O O . LEU A 1 263 ? -23.379 -4.558 58.996 1.00 42.41 263 LEU A O 1
ATOM 2112 N N . PRO A 1 264 ? -24.425 -5.770 57.418 1.00 42.22 264 PRO A N 1
ATOM 2113 C CA . PRO A 1 264 ? -23.185 -6.274 56.855 1.00 42.22 264 PRO A CA 1
ATOM 2114 C C . PRO A 1 264 ? -22.566 -5.261 55.883 1.00 42.22 264 PRO A C 1
ATOM 2116 O O . PRO A 1 264 ? -23.215 -4.732 54.976 1.00 42.22 264 PRO A O 1
ATOM 2119 N N . GLU A 1 265 ? -21.273 -5.033 56.088 1.00 34.91 265 GLU A N 1
ATOM 2120 C CA . GLU A 1 265 ? -20.381 -4.263 55.234 1.00 34.91 265 GLU A CA 1
ATOM 2121 C C . GLU A 1 265 ? -20.332 -4.818 53.804 1.00 34.91 265 GLU A C 1
ATOM 2123 O O . GLU A 1 265 ? -20.170 -6.015 53.548 1.00 34.91 265 GLU A O 1
ATOM 2128 N N . ARG A 1 266 ? -20.427 -3.893 52.852 1.00 37.66 266 ARG A N 1
ATOM 2129 C CA . ARG A 1 266 ? -20.234 -4.108 51.423 1.00 37.66 266 ARG A CA 1
ATOM 2130 C C . ARG A 1 266 ? -18.736 -4.300 51.175 1.00 37.66 266 ARG A C 1
ATOM 2132 O O . ARG A 1 266 ? -17.994 -3.324 51.117 1.00 37.66 266 ARG A O 1
ATOM 2139 N N . LYS A 1 267 ? -18.282 -5.549 51.039 1.00 34.91 267 LYS A N 1
ATOM 2140 C CA . LYS A 1 267 ? -16.922 -5.835 50.563 1.00 34.91 267 LYS A CA 1
ATOM 2141 C C . LYS A 1 267 ? -16.752 -5.267 49.154 1.00 34.91 267 LYS A C 1
ATOM 2143 O O . LYS A 1 267 ? -17.425 -5.696 48.219 1.00 34.91 267 LYS A O 1
ATOM 2148 N N . GLN A 1 268 ? -15.851 -4.295 49.039 1.00 40.19 268 GLN A N 1
ATOM 2149 C CA . GLN A 1 268 ? -15.155 -3.967 47.803 1.00 40.19 268 GLN A CA 1
ATOM 2150 C C . GLN A 1 268 ? -14.474 -5.239 47.295 1.00 40.19 268 GLN A C 1
ATOM 2152 O O . GLN A 1 268 ? -13.765 -5.915 48.041 1.00 40.19 268 GLN A O 1
ATOM 2157 N N . GLN A 1 269 ? -14.748 -5.580 46.044 1.00 31.52 269 GLN A N 1
ATOM 2158 C CA . GLN A 1 269 ? -14.088 -6.663 45.341 1.00 31.52 269 GLN A CA 1
ATOM 2159 C C . GLN A 1 269 ? -13.105 -6.006 44.371 1.00 31.52 269 GLN A C 1
ATOM 2161 O O . GLN A 1 269 ? -13.496 -5.538 43.304 1.00 31.52 269 GLN A O 1
ATOM 2166 N N . GLU A 1 270 ? -11.853 -5.894 44.812 1.00 35.25 270 GLU A N 1
ATOM 2167 C CA . GLU A 1 270 ? -10.698 -5.729 43.933 1.00 35.25 270 GLU A CA 1
ATOM 2168 C C . GLU A 1 270 ? -10.485 -7.026 43.135 1.00 35.25 270 GLU A C 1
ATOM 2170 O O . GLU A 1 270 ? -10.636 -8.133 43.659 1.00 35.25 270 GLU A O 1
ATOM 2175 N N . ASP A 1 271 ? -10.164 -6.838 41.855 1.00 39.72 271 ASP A N 1
ATOM 2176 C CA . ASP A 1 271 ? -9.428 -7.729 40.958 1.00 39.72 271 ASP A CA 1
ATOM 2177 C C . ASP A 1 271 ? -9.856 -9.200 40.892 1.00 39.72 271 ASP A C 1
ATOM 2179 O O . ASP A 1 271 ? -9.170 -10.123 41.333 1.00 39.72 271 ASP A O 1
ATOM 2183 N N . ALA A 1 272 ? -10.967 -9.435 40.191 1.00 32.09 272 ALA A N 1
ATOM 2184 C CA . ALA A 1 272 ? -11.212 -10.718 39.550 1.00 32.09 272 ALA A CA 1
ATOM 2185 C C . ALA A 1 272 ? -10.599 -10.702 38.142 1.00 32.09 272 ALA A C 1
ATOM 2187 O O . ALA A 1 272 ? -11.012 -9.923 37.285 1.00 32.09 272 ALA A O 1
ATOM 2188 N N . SER A 1 273 ? -9.648 -11.606 37.897 1.00 42.44 273 SER A N 1
ATOM 2189 C CA . SER A 1 273 ? -9.258 -12.093 36.571 1.00 42.44 273 SER A CA 1
ATOM 2190 C C . SER A 1 273 ? -10.490 -12.228 35.667 1.00 42.44 273 SER A C 1
ATOM 2192 O O . SER A 1 273 ? -11.279 -13.163 35.827 1.00 42.44 273 SER A O 1
ATOM 2194 N N . GLY A 1 274 ? -10.680 -11.255 34.772 1.00 42.50 274 GLY A N 1
ATOM 2195 C CA . GLY A 1 274 ? -11.880 -11.118 33.958 1.00 42.50 274 GLY A CA 1
ATOM 2196 C C . GLY A 1 274 ? -12.116 -12.364 33.118 1.00 42.50 274 GLY A C 1
ATOM 2197 O O . GLY A 1 274 ? -11.335 -12.694 32.227 1.00 42.50 274 GLY A O 1
ATOM 2198 N N . GLN A 1 275 ? -13.202 -13.067 33.410 1.00 48.22 275 GLN A N 1
ATOM 2199 C CA . GLN A 1 275 ? -13.698 -14.160 32.591 1.00 48.22 275 GLN A CA 1
ATOM 2200 C C . GLN A 1 275 ? -14.047 -13.572 31.213 1.00 48.22 275 GLN A C 1
ATOM 2202 O O . GLN A 1 275 ? -15.000 -12.805 31.087 1.00 48.22 275 GLN A O 1
ATOM 2207 N N . LEU A 1 276 ? -13.228 -13.854 30.193 1.00 61.44 276 LEU A N 1
ATOM 2208 C CA . LEU A 1 276 ? -13.420 -13.336 28.835 1.00 61.44 276 LEU A CA 1
ATOM 2209 C C . LEU A 1 276 ? -14.766 -13.834 28.288 1.00 61.44 276 LEU A C 1
ATOM 2211 O O . LEU A 1 276 ? -14.920 -15.011 27.964 1.00 61.44 276 LEU A O 1
ATOM 2215 N N . VAL A 1 277 ? -15.749 -12.935 28.203 1.00 77.50 277 VAL A N 1
ATOM 2216 C CA . VAL A 1 277 ? -17.074 -13.227 27.642 1.00 77.50 277 VAL A CA 1
ATOM 2217 C C . VAL A 1 277 ? -16.941 -13.380 26.126 1.00 77.50 277 VAL A C 1
ATOM 2219 O O . VAL A 1 277 ? -16.545 -12.440 25.433 1.00 77.50 277 VAL A O 1
ATOM 2222 N N . ILE A 1 278 ? -17.261 -14.569 25.610 1.00 81.50 278 ILE A N 1
ATOM 2223 C CA . ILE A 1 278 ? -17.272 -14.858 24.170 1.00 81.50 278 ILE A CA 1
ATOM 2224 C C . ILE A 1 278 ? -18.586 -14.340 23.573 1.00 81.50 278 ILE A C 1
ATOM 2226 O O . ILE A 1 278 ? -19.663 -14.658 24.077 1.00 81.50 278 ILE A O 1
ATOM 2230 N N . ALA A 1 279 ? -18.506 -13.560 22.493 1.00 82.69 279 ALA A N 1
ATOM 2231 C CA . ALA A 1 279 ? -19.679 -13.039 21.794 1.00 82.69 279 ALA A CA 1
ATOM 2232 C C . ALA A 1 279 ? -20.471 -14.168 21.111 1.00 82.69 279 ALA A C 1
ATOM 2234 O O . ALA A 1 279 ? -19.888 -14.973 20.371 1.00 82.69 279 ALA A O 1
ATOM 2235 N N . THR A 1 280 ? -21.795 -14.187 21.318 1.00 85.31 280 THR A N 1
ATOM 2236 C CA . THR A 1 280 ? -22.717 -15.097 20.617 1.00 85.31 280 THR A CA 1
ATOM 2237 C C . THR A 1 280 ? -22.877 -14.703 19.146 1.00 85.31 280 THR A C 1
ATOM 2239 O O . THR A 1 280 ? -22.571 -13.576 18.750 1.00 85.31 280 THR A O 1
ATOM 2242 N N . GLU A 1 281 ? -23.381 -15.617 18.317 1.00 82.56 281 GLU A N 1
ATOM 2243 C CA . GLU A 1 281 ? -23.575 -15.379 16.880 1.00 82.56 281 GLU A CA 1
ATOM 2244 C C . GLU A 1 281 ? -24.550 -14.224 16.590 1.00 82.56 281 GLU A C 1
ATOM 2246 O O . GLU A 1 281 ? -24.344 -13.456 15.649 1.00 82.56 281 GLU A O 1
ATOM 2251 N N . GLU A 1 282 ? -25.584 -14.033 17.416 1.00 83.81 282 GLU A N 1
ATOM 2252 C CA . GLU A 1 282 ? -26.513 -12.904 17.278 1.00 83.81 282 GLU A CA 1
ATOM 2253 C C . GLU A 1 282 ? -25.816 -11.567 17.537 1.00 83.81 282 GLU A C 1
ATOM 2255 O O . GLU A 1 282 ? -26.049 -10.588 16.821 1.00 83.81 282 GLU A O 1
ATOM 2260 N N . VAL A 1 283 ? -24.928 -11.537 18.534 1.00 85.62 283 VAL A N 1
ATOM 2261 C CA . VAL A 1 283 ? -24.127 -10.359 18.866 1.00 85.62 283 VAL A CA 1
ATOM 2262 C C . VAL A 1 283 ? -23.148 -10.059 17.735 1.00 85.62 283 VAL A C 1
ATOM 2264 O O . VAL A 1 283 ? -23.114 -8.926 17.259 1.00 85.62 283 VAL A O 1
ATOM 2267 N N . ARG A 1 284 ? -22.425 -11.065 17.221 1.00 86.38 284 ARG A N 1
ATOM 2268 C CA . ARG A 1 284 ? -21.523 -10.899 16.063 1.00 86.38 284 ARG A CA 1
ATOM 2269 C C . ARG A 1 284 ? -22.268 -10.323 14.855 1.00 86.38 284 ARG A C 1
ATOM 2271 O O . ARG A 1 284 ? -21.788 -9.375 14.237 1.00 86.38 284 ARG A O 1
ATOM 2278 N N . ARG A 1 285 ? -23.475 -10.820 14.557 1.00 86.44 285 ARG A N 1
ATOM 2279 C CA . ARG A 1 285 ? -24.320 -10.302 13.465 1.00 86.44 285 ARG A CA 1
ATOM 2280 C C . ARG A 1 285 ? -24.716 -8.841 13.676 1.00 86.44 285 ARG A C 1
ATOM 2282 O O . ARG A 1 285 ? -24.619 -8.046 12.744 1.00 86.44 285 ARG A O 1
ATOM 2289 N N . SER A 1 286 ? -25.138 -8.483 14.889 1.00 87.88 286 SER A N 1
ATOM 2290 C CA . SER A 1 286 ? -25.492 -7.103 15.246 1.00 87.88 286 SER A CA 1
ATOM 2291 C C . SER A 1 286 ? -24.302 -6.150 15.084 1.00 87.88 286 SER A C 1
ATOM 2293 O O . SER A 1 286 ? -24.444 -5.062 14.519 1.00 87.88 286 SER A O 1
ATOM 2295 N N . ILE A 1 287 ? -23.106 -6.587 15.494 1.00 89.56 287 ILE A N 1
ATOM 2296 C CA . ILE A 1 287 ? -21.859 -5.831 15.331 1.00 89.56 287 ILE A CA 1
ATOM 2297 C C . ILE A 1 287 ? -21.544 -5.622 13.849 1.00 89.56 287 ILE A C 1
ATOM 2299 O O . ILE A 1 287 ? -21.290 -4.491 13.442 1.00 89.56 287 ILE A O 1
ATOM 2303 N N . ILE A 1 288 ? -21.612 -6.672 13.022 1.00 89.38 288 ILE A N 1
ATOM 2304 C CA . ILE A 1 288 ? -21.363 -6.559 11.575 1.00 89.38 288 ILE A CA 1
ATOM 2305 C C . ILE A 1 288 ? -22.393 -5.628 10.920 1.00 89.38 288 ILE A C 1
ATOM 2307 O O . ILE A 1 288 ? -22.015 -4.784 10.111 1.00 89.38 288 ILE A O 1
ATOM 2311 N N . GLY A 1 289 ? -23.674 -5.723 11.289 1.00 88.31 289 GLY A N 1
ATOM 2312 C CA . GLY A 1 289 ? -24.717 -4.814 10.800 1.00 88.31 289 GLY A CA 1
ATOM 2313 C C . GLY A 1 289 ? -24.466 -3.355 11.199 1.00 88.31 289 GLY A C 1
ATOM 2314 O O . GLY A 1 289 ? -24.595 -2.447 10.377 1.00 88.31 289 GLY A O 1
ATOM 2315 N N . SER A 1 290 ? -24.027 -3.128 12.437 1.00 88.75 290 SER A N 1
ATOM 2316 C CA . SER A 1 290 ? -23.694 -1.793 12.945 1.00 88.75 290 SER A CA 1
ATOM 2317 C C . SER A 1 290 ? -22.452 -1.213 12.260 1.00 88.75 290 SER A C 1
ATOM 2319 O O . SER A 1 290 ? -22.459 -0.049 11.858 1.00 88.75 290 SER A O 1
ATOM 2321 N N . LEU A 1 291 ? -21.415 -2.032 12.048 1.00 90.00 291 LEU A N 1
ATOM 2322 C CA . LEU A 1 291 ? -20.228 -1.669 11.269 1.00 90.00 291 LEU A CA 1
ATOM 2323 C C . LEU A 1 291 ? -20.590 -1.362 9.813 1.00 90.00 291 LEU A C 1
ATOM 2325 O O . LEU A 1 291 ? -20.148 -0.352 9.280 1.00 90.00 291 LEU A O 1
ATOM 2329 N N . SER A 1 292 ? -21.433 -2.181 9.184 1.00 90.62 292 SER A N 1
ATOM 2330 C CA . SER A 1 292 ? -21.934 -1.956 7.823 1.00 90.62 292 SER A CA 1
ATOM 2331 C C . SER A 1 292 ? -22.622 -0.594 7.697 1.00 90.62 292 SER A C 1
ATOM 2333 O O . SER A 1 292 ? -22.298 0.183 6.795 1.00 90.62 292 SER A O 1
ATOM 2335 N N . SER A 1 293 ? -23.490 -0.248 8.654 1.00 90.00 293 SER A N 1
ATOM 2336 C CA . SER A 1 293 ? -24.149 1.060 8.689 1.00 90.00 293 SER A CA 1
ATOM 2337 C C . SER A 1 293 ? -23.177 2.218 8.938 1.00 90.00 293 SER A C 1
ATOM 2339 O O . SER A 1 293 ? -23.357 3.286 8.355 1.00 90.00 293 SER A O 1
ATOM 2341 N N . ALA A 1 294 ? -22.178 2.046 9.808 1.00 88.62 294 ALA A N 1
ATOM 2342 C CA . ALA A 1 294 ? -21.220 3.101 10.140 1.00 88.62 294 ALA A CA 1
ATOM 2343 C C . ALA A 1 294 ? -20.234 3.356 8.991 1.00 88.62 294 ALA A C 1
ATOM 2345 O O . ALA A 1 294 ? -20.028 4.494 8.573 1.00 88.62 294 ALA A O 1
ATOM 2346 N N . VAL A 1 295 ? -19.675 2.288 8.428 1.00 86.81 295 VAL A N 1
ATOM 2347 C CA . VAL A 1 295 ? -18.679 2.321 7.349 1.00 86.81 295 VAL A CA 1
ATOM 2348 C C . VAL A 1 295 ? -19.326 2.598 5.982 1.00 86.81 295 VAL A C 1
ATOM 2350 O O . VAL A 1 295 ? -18.633 2.939 5.026 1.00 86.81 295 VAL A O 1
ATOM 2353 N N . ALA A 1 296 ? -20.660 2.525 5.895 1.00 88.06 296 ALA A N 1
ATOM 2354 C CA . ALA A 1 296 ? -21.434 2.643 4.658 1.00 88.06 296 ALA A CA 1
ATOM 2355 C C . ALA A 1 296 ? -21.039 1.589 3.605 1.00 88.06 296 ALA A C 1
ATOM 2357 O O . ALA A 1 296 ? -21.057 1.856 2.404 1.00 88.06 296 ALA A O 1
ATOM 2358 N N . MET A 1 297 ? -20.677 0.388 4.064 1.00 88.50 297 MET A N 1
ATOM 2359 C CA . MET A 1 297 ? -20.339 -0.764 3.225 1.00 88.50 297 MET A CA 1
ATOM 2360 C C . MET A 1 297 ? -21.380 -1.872 3.402 1.00 88.50 297 MET A C 1
ATOM 2362 O O . MET A 1 297 ? -21.902 -2.021 4.506 1.00 88.50 297 MET A O 1
ATOM 2366 N N . PRO A 1 298 ? -21.669 -2.683 2.370 1.00 91.00 298 PRO A N 1
ATOM 2367 C CA . PRO A 1 298 ? -22.518 -3.863 2.503 1.00 91.00 298 PRO A CA 1
ATOM 2368 C C . PRO A 1 298 ? -22.057 -4.798 3.629 1.00 91.00 298 PRO A C 1
ATOM 2370 O O . PRO A 1 298 ? -20.857 -4.999 3.827 1.00 91.00 298 PRO A O 1
ATOM 2373 N N . VAL A 1 299 ? -23.014 -5.422 4.323 1.00 91.06 299 VAL A N 1
ATOM 2374 C CA . VAL A 1 299 ? -22.766 -6.418 5.387 1.00 91.06 299 VAL A CA 1
ATOM 2375 C C . VAL A 1 299 ? -21.811 -7.512 4.905 1.00 91.06 299 VAL A C 1
ATOM 2377 O O . VAL A 1 299 ? -20.873 -7.868 5.616 1.00 91.06 299 VAL A O 1
ATOM 2380 N N . ALA A 1 300 ? -22.001 -7.987 3.671 1.00 89.75 300 ALA A N 1
ATOM 2381 C CA . A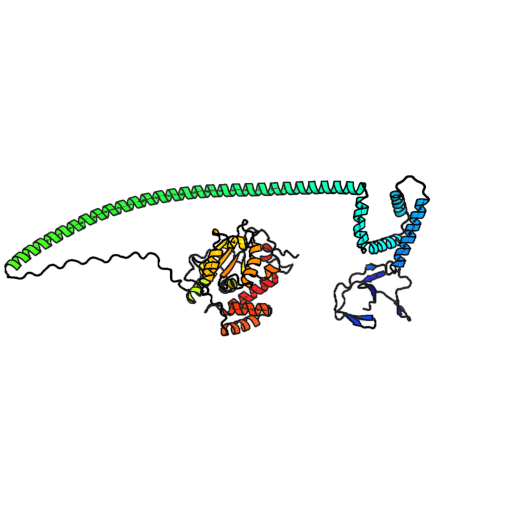LA A 1 300 ? -21.149 -8.991 3.048 1.00 89.75 300 ALA A CA 1
ATOM 2382 C C . ALA A 1 300 ? -19.686 -8.540 2.898 1.00 89.75 300 ALA A C 1
ATOM 2384 O O . ALA A 1 300 ? -18.776 -9.330 3.147 1.00 89.75 300 ALA A O 1
ATOM 2385 N N . ASP A 1 301 ? -19.433 -7.274 2.552 1.00 90.12 301 ASP A N 1
ATOM 2386 C CA . ASP A 1 301 ? -18.068 -6.767 2.386 1.00 90.12 301 ASP A CA 1
ATOM 2387 C C . ASP A 1 301 ? -17.363 -6.629 3.752 1.00 90.12 301 ASP A C 1
ATOM 2389 O O . ASP A 1 301 ? -16.196 -7.002 3.878 1.00 90.12 301 ASP A O 1
ATOM 2393 N N . VAL A 1 302 ? -18.079 -6.183 4.797 1.00 90.81 302 VAL A N 1
ATOM 2394 C CA . VAL A 1 302 ? -17.556 -6.134 6.179 1.00 90.81 302 VAL A CA 1
ATOM 2395 C C . VAL A 1 302 ? -17.261 -7.536 6.705 1.00 90.81 302 VAL A C 1
ATOM 2397 O O . VAL A 1 302 ? -16.171 -7.783 7.218 1.00 90.81 302 VAL A O 1
ATOM 2400 N N . ALA A 1 303 ? -18.190 -8.479 6.531 1.00 90.56 303 ALA A N 1
ATOM 2401 C CA . ALA A 1 303 ? -17.979 -9.873 6.911 1.00 90.56 303 ALA A CA 1
ATOM 2402 C C . ALA A 1 303 ? -16.753 -10.467 6.200 1.00 90.56 303 ALA A C 1
ATOM 2404 O O . ALA A 1 303 ? -15.940 -11.147 6.822 1.00 90.56 303 ALA A O 1
ATOM 2405 N N . THR A 1 304 ? -16.569 -10.143 4.918 1.00 90.12 304 THR A N 1
ATOM 2406 C CA . THR A 1 304 ? -15.421 -10.607 4.133 1.00 90.12 304 THR A CA 1
ATOM 2407 C C . THR A 1 304 ? -14.088 -10.066 4.663 1.00 90.12 304 THR A C 1
ATOM 2409 O O . THR A 1 304 ? -13.132 -10.836 4.762 1.00 90.12 304 THR A O 1
ATOM 2412 N N . ILE A 1 305 ? -14.016 -8.784 5.059 1.00 91.38 305 ILE A N 1
ATOM 2413 C CA . ILE A 1 305 ? -12.817 -8.196 5.696 1.00 91.38 305 ILE A CA 1
ATOM 2414 C C . ILE A 1 305 ? -12.422 -9.011 6.930 1.00 91.38 305 ILE A C 1
ATOM 2416 O O . ILE A 1 305 ? -11.265 -9.408 7.080 1.00 91.38 305 ILE A O 1
ATOM 2420 N N . ILE A 1 306 ? -13.397 -9.278 7.800 1.00 90.31 306 ILE A N 1
ATOM 2421 C CA . ILE A 1 306 ? -13.158 -9.972 9.065 1.00 90.31 306 ILE A CA 1
ATOM 2422 C C . ILE A 1 306 ? -12.692 -11.405 8.806 1.00 90.31 306 ILE A C 1
ATOM 2424 O O . ILE A 1 306 ? -11.681 -11.828 9.366 1.00 90.31 306 ILE A O 1
ATOM 2428 N N . LEU A 1 307 ? -13.363 -12.132 7.911 1.00 89.00 307 LEU A N 1
ATOM 2429 C CA . LEU A 1 307 ? -13.011 -13.515 7.586 1.00 89.00 307 LEU A CA 1
ATOM 2430 C C . LEU A 1 307 ? -11.603 -13.631 6.985 1.00 89.00 307 LEU A C 1
ATOM 2432 O O . LEU A 1 307 ? -10.844 -14.524 7.368 1.00 89.00 307 LEU A O 1
ATOM 2436 N N . ARG A 1 308 ? -11.223 -12.709 6.090 1.00 88.69 308 ARG A N 1
ATOM 2437 C CA . ARG A 1 308 ? -9.905 -12.726 5.441 1.00 88.69 308 ARG A CA 1
ATOM 2438 C C . ARG A 1 308 ? -8.760 -12.297 6.349 1.00 88.69 308 ARG A C 1
ATOM 2440 O O . ARG A 1 308 ? -7.658 -12.783 6.147 1.00 88.69 308 ARG A O 1
ATOM 2447 N N . SER A 1 309 ? -9.000 -11.473 7.370 1.00 90.25 309 SER A N 1
ATOM 2448 C CA . SER A 1 309 ? -7.950 -10.933 8.259 1.00 90.25 309 SER A CA 1
ATOM 2449 C C . SER A 1 309 ? -7.053 -11.986 8.947 1.00 90.25 309 SER A C 1
ATOM 2451 O O . SER A 1 309 ? -5.910 -11.705 9.332 1.00 90.25 309 SER A O 1
ATOM 2453 N N . THR A 1 310 ? -7.544 -13.219 9.102 1.00 87.06 310 THR A N 1
ATOM 2454 C CA . THR A 1 310 ? -6.804 -14.333 9.727 1.00 87.06 310 THR A CA 1
ATOM 2455 C C . THR A 1 310 ? -5.922 -15.114 8.749 1.00 87.06 310 THR A C 1
ATOM 2457 O O . THR A 1 310 ? -4.929 -15.711 9.166 1.00 87.06 310 THR A O 1
ATOM 2460 N N . GLU A 1 311 ? -6.234 -15.087 7.451 1.00 80.31 311 GLU A N 1
ATOM 2461 C CA . GLU A 1 311 ? -5.517 -15.839 6.412 1.00 80.31 311 GLU A CA 1
ATOM 2462 C C . GLU A 1 311 ? -4.715 -14.898 5.510 1.00 80.31 311 GLU A C 1
ATOM 2464 O O . GLU A 1 311 ? -3.489 -15.017 5.438 1.00 80.31 311 GLU A O 1
ATOM 2469 N N . ASP A 1 312 ? -5.393 -13.908 4.939 1.00 83.88 312 ASP A N 1
ATOM 2470 C CA . ASP A 1 312 ? -4.852 -12.901 4.031 1.00 83.88 312 ASP A CA 1
ATOM 2471 C C . ASP A 1 312 ? -4.685 -11.544 4.740 1.00 83.88 312 ASP A C 1
ATOM 2473 O O . ASP A 1 312 ? -4.929 -11.411 5.945 1.00 83.88 312 ASP A O 1
ATOM 2477 N N . LEU A 1 313 ? -4.248 -10.527 3.989 1.00 87.50 313 LEU A N 1
ATOM 2478 C CA . LEU A 1 313 ? -4.119 -9.157 4.476 1.00 87.50 313 LEU A CA 1
ATOM 2479 C C . LEU A 1 313 ? -5.124 -8.234 3.759 1.00 87.50 313 LEU A C 1
ATOM 2481 O O . LEU A 1 313 ? -4.835 -7.740 2.663 1.00 87.50 313 LEU A O 1
ATOM 2485 N N . PRO A 1 314 ? -6.313 -7.988 4.343 1.00 90.75 314 PRO A N 1
ATOM 2486 C CA . PRO A 1 314 ? -7.223 -6.971 3.837 1.00 90.75 314 PRO A CA 1
ATOM 2487 C C . PRO A 1 314 ? -6.600 -5.584 4.000 1.00 90.75 314 PRO A C 1
ATOM 2489 O O . PRO A 1 314 ? -6.202 -5.204 5.102 1.00 90.75 314 PRO A O 1
ATOM 2492 N N . VAL A 1 315 ? -6.532 -4.833 2.899 1.00 89.12 315 VAL A N 1
ATOM 2493 C CA . VAL A 1 315 ? -5.995 -3.467 2.865 1.00 89.12 315 VAL A CA 1
ATOM 2494 C C . VAL A 1 315 ? -7.119 -2.499 2.527 1.00 89.12 315 VAL A C 1
ATOM 2496 O O . VAL A 1 315 ? -7.607 -2.458 1.397 1.00 89.12 315 VAL A O 1
ATOM 2499 N N . LEU A 1 316 ? -7.534 -1.715 3.515 1.00 90.31 316 LEU A N 1
ATOM 2500 C CA . LEU A 1 316 ? -8.547 -0.680 3.363 1.00 90.31 316 LEU A CA 1
ATOM 2501 C C . LEU A 1 316 ? -7.947 0.565 2.709 1.00 90.31 316 LEU A C 1
ATOM 2503 O O . LEU A 1 316 ? -6.862 1.009 3.083 1.00 90.31 316 LEU A O 1
ATOM 2507 N N . ILE A 1 317 ? -8.660 1.156 1.754 1.00 85.31 317 ILE A N 1
ATOM 2508 C CA . ILE A 1 317 ? -8.172 2.288 0.960 1.00 85.31 317 ILE A CA 1
ATOM 2509 C C . ILE A 1 317 ? -9.189 3.415 0.945 1.00 85.31 317 ILE A C 1
ATOM 2511 O O . ILE A 1 317 ? -10.380 3.191 0.743 1.00 85.31 317 ILE A O 1
ATOM 2515 N N . GLY A 1 318 ? -8.693 4.636 1.120 1.00 82.62 318 GLY A N 1
ATOM 2516 C CA . GLY A 1 318 ? -9.473 5.865 1.115 1.00 82.62 318 GLY A CA 1
ATOM 2517 C C . GLY A 1 318 ? -9.216 6.696 2.366 1.00 82.62 318 GLY A C 1
ATOM 2518 O O . GLY A 1 318 ? -8.608 6.236 3.329 1.00 82.62 318 GLY A O 1
ATOM 2519 N N . ASN A 1 319 ? -9.725 7.926 2.379 1.00 83.25 319 ASN A N 1
ATOM 2520 C CA . ASN A 1 319 ? -9.358 8.915 3.400 1.00 83.25 319 ASN A CA 1
ATOM 2521 C C . ASN A 1 319 ? -9.729 8.525 4.839 1.00 83.25 319 ASN A C 1
ATOM 2523 O O . ASN A 1 319 ? -9.190 9.072 5.794 1.00 83.25 319 ASN A O 1
ATOM 2527 N N . LYS A 1 320 ? -10.666 7.587 4.995 1.00 87.62 320 LYS A N 1
ATOM 2528 C CA . LYS A 1 320 ? -11.151 7.096 6.290 1.00 87.62 320 LYS A CA 1
ATOM 2529 C C . LYS A 1 320 ? -10.696 5.668 6.597 1.00 87.62 320 LYS A C 1
ATOM 2531 O O . LYS A 1 320 ? -11.141 5.097 7.587 1.00 87.62 320 LYS A O 1
ATOM 2536 N N . ALA A 1 321 ? -9.820 5.092 5.772 1.00 88.62 321 ALA A N 1
ATOM 2537 C CA . ALA A 1 321 ? -9.416 3.695 5.870 1.00 88.62 321 ALA A CA 1
ATOM 2538 C C . ALA A 1 321 ? -8.773 3.343 7.219 1.00 88.62 321 ALA A C 1
ATOM 2540 O O . ALA A 1 321 ? -9.152 2.336 7.811 1.00 88.62 321 ALA A O 1
ATOM 2541 N N . SER A 1 322 ? -7.872 4.182 7.739 1.00 89.38 322 SER A N 1
ATOM 2542 C CA . SER A 1 322 ? -7.220 3.952 9.039 1.00 89.38 322 SER A CA 1
ATOM 2543 C C . SER A 1 322 ? -8.221 3.930 10.193 1.00 89.38 322 SER A C 1
ATOM 2545 O O . SER A 1 322 ? -8.165 3.048 11.045 1.00 89.38 322 SER A O 1
ATOM 2547 N N . GLY A 1 323 ? -9.182 4.861 10.187 1.00 88.94 323 GLY A N 1
ATOM 2548 C CA . GLY A 1 323 ? -10.253 4.897 11.184 1.00 88.94 323 GLY A CA 1
ATOM 2549 C C . GLY A 1 323 ? -11.146 3.660 11.106 1.00 88.94 323 GLY A C 1
ATOM 2550 O O . GLY A 1 323 ? -11.431 3.046 12.123 1.00 88.94 323 GLY A O 1
ATOM 2551 N N . VAL A 1 324 ? -11.508 3.227 9.897 1.00 90.75 324 VAL A N 1
ATOM 2552 C CA . VAL A 1 324 ? -12.329 2.023 9.703 1.00 90.75 324 VAL A CA 1
ATOM 2553 C C . VAL A 1 324 ? -11.586 0.739 10.092 1.00 90.75 324 VAL A C 1
ATOM 2555 O O . VAL A 1 324 ? -12.185 -0.146 10.697 1.00 90.75 324 VAL A O 1
ATOM 2558 N N . ALA A 1 325 ? -10.285 0.627 9.805 1.00 91.75 325 ALA A N 1
ATOM 2559 C CA . ALA A 1 325 ? -9.471 -0.515 10.232 1.00 91.75 325 ALA A CA 1
ATOM 2560 C C . ALA A 1 325 ? -9.397 -0.613 11.766 1.00 91.75 325 ALA A C 1
ATOM 2562 O O . ALA A 1 325 ? -9.520 -1.708 12.329 1.00 91.75 325 ALA A O 1
ATOM 2563 N N . ALA A 1 326 ? -9.244 0.535 12.434 1.00 90.88 326 ALA A N 1
ATOM 2564 C CA . ALA A 1 326 ? -9.285 0.640 13.886 1.00 90.88 326 ALA A CA 1
ATOM 2565 C C . ALA A 1 326 ? -10.670 0.271 14.438 1.00 90.88 326 ALA A C 1
ATOM 2567 O O . ALA A 1 326 ? -10.755 -0.578 15.320 1.00 90.88 326 ALA A O 1
ATOM 2568 N N . ASP A 1 327 ? -11.747 0.822 13.874 1.00 90.81 327 ASP A N 1
ATOM 2569 C CA . ASP A 1 327 ? -13.124 0.555 14.302 1.00 90.81 327 ASP A CA 1
ATOM 2570 C C . ASP A 1 327 ? -13.479 -0.937 14.203 1.00 90.81 327 ASP A C 1
ATOM 2572 O O . ASP A 1 327 ? -14.042 -1.501 15.142 1.00 90.81 327 ASP A O 1
ATOM 2576 N N . ILE A 1 328 ? -13.111 -1.607 13.102 1.00 91.06 328 ILE A N 1
ATOM 2577 C CA . ILE A 1 328 ? -13.330 -3.055 12.947 1.00 91.06 328 ILE A CA 1
ATOM 2578 C C . ILE A 1 328 ? -12.515 -3.836 13.988 1.00 91.06 328 ILE A C 1
ATOM 2580 O O . ILE A 1 328 ? -13.041 -4.752 14.622 1.00 91.06 328 ILE A O 1
ATOM 2584 N N . SER A 1 329 ? -11.249 -3.468 14.205 1.00 91.50 329 SER A N 1
ATOM 2585 C CA . SER A 1 329 ? -10.396 -4.143 15.192 1.00 91.50 329 SER A CA 1
ATOM 2586 C C . SER A 1 329 ? -10.934 -3.984 16.616 1.00 91.50 329 SER A C 1
ATOM 2588 O O . SER A 1 329 ? -11.031 -4.969 17.349 1.00 91.50 329 SER A O 1
ATOM 2590 N N . VAL A 1 330 ? -11.364 -2.779 16.990 1.00 90.19 330 VAL A N 1
ATOM 2591 C CA . VAL A 1 330 ? -11.970 -2.488 18.297 1.00 90.19 330 VAL A CA 1
ATOM 2592 C C . VAL A 1 330 ? -13.310 -3.206 18.456 1.00 90.19 330 VAL A C 1
ATOM 2594 O O . VAL A 1 330 ? -13.589 -3.742 19.524 1.00 90.19 330 VAL A O 1
ATOM 2597 N N . ALA A 1 331 ? -14.128 -3.298 17.407 1.00 89.00 331 ALA A N 1
ATOM 2598 C CA . ALA A 1 331 ? -15.402 -4.013 17.464 1.00 89.00 331 ALA A CA 1
ATOM 2599 C C . ALA A 1 331 ? -15.241 -5.527 17.717 1.00 89.00 331 ALA A C 1
ATOM 2601 O O . ALA A 1 331 ? -16.098 -6.134 18.358 1.00 89.00 331 ALA A O 1
ATOM 2602 N N . ILE A 1 332 ? -14.143 -6.131 17.248 1.00 87.56 332 ILE A N 1
ATOM 2603 C CA . ILE A 1 332 ? -13.843 -7.562 17.437 1.00 87.56 332 ILE A CA 1
ATOM 2604 C C . ILE A 1 332 ? -13.138 -7.821 18.776 1.00 87.56 332 ILE A C 1
ATOM 2606 O O . ILE A 1 332 ? -13.472 -8.770 19.486 1.00 87.56 332 ILE A O 1
ATOM 2610 N N . GLY A 1 333 ? -12.126 -7.011 19.098 1.00 84.62 333 GLY A N 1
ATOM 2611 C CA . GLY A 1 333 ? -11.193 -7.273 20.197 1.00 84.62 333 GLY A CA 1
ATOM 2612 C C . GLY A 1 333 ? -11.427 -6.433 21.447 1.00 84.62 333 GLY A C 1
ATOM 2613 O O . GLY A 1 333 ? -10.897 -6.774 22.503 1.00 84.62 333 GLY A O 1
ATOM 2614 N N . GLY A 1 334 ? -12.190 -5.343 21.351 1.00 85.44 334 GLY A N 1
ATOM 2615 C CA . GLY A 1 334 ? -12.380 -4.388 22.440 1.00 85.44 334 GLY A CA 1
ATOM 2616 C C . GLY A 1 334 ? -11.039 -3.854 22.934 1.00 85.44 334 GLY A C 1
ATOM 2617 O O . GLY A 1 334 ? -10.172 -3.481 22.142 1.00 85.44 334 GLY A O 1
ATOM 2618 N N . GLU A 1 335 ? -10.831 -3.912 24.245 1.00 79.75 335 GLU A N 1
ATOM 2619 C CA . GLU A 1 335 ? -9.571 -3.547 24.911 1.00 79.75 335 GLU A CA 1
ATOM 2620 C C . GLU A 1 335 ? -8.388 -4.466 24.550 1.00 79.75 335 GLU A C 1
ATOM 2622 O O . GLU A 1 335 ? -7.231 -4.140 24.810 1.00 79.75 335 GLU A O 1
ATOM 2627 N N . ASN A 1 336 ? -8.652 -5.628 23.944 1.00 79.94 336 ASN A N 1
ATOM 2628 C CA . ASN A 1 336 ? -7.612 -6.534 23.457 1.00 79.94 336 ASN A CA 1
ATOM 2629 C C . ASN A 1 336 ? -7.212 -6.279 22.002 1.00 79.94 336 ASN A C 1
ATOM 2631 O O . ASN A 1 336 ? -6.301 -6.950 21.514 1.00 79.94 336 ASN A O 1
ATOM 2635 N N . SER A 1 337 ? -7.872 -5.346 21.315 1.00 86.31 337 SER A N 1
ATOM 2636 C CA . SER A 1 337 ? -7.440 -4.909 19.992 1.00 86.31 337 SER A CA 1
ATOM 2637 C C . SER A 1 337 ? -6.180 -4.050 20.085 1.00 86.31 337 SER A C 1
ATOM 2639 O O . SER A 1 337 ? -5.946 -3.369 21.083 1.00 86.31 337 SER A O 1
ATOM 2641 N N . VAL A 1 338 ? -5.355 -4.089 19.041 1.00 89.06 338 VAL A N 1
ATOM 2642 C CA . VAL A 1 338 ? -4.157 -3.249 18.942 1.00 89.06 338 VAL A CA 1
ATOM 2643 C C . VAL A 1 338 ? -4.207 -2.446 17.658 1.00 89.06 338 VAL A C 1
ATOM 2645 O O . VAL A 1 338 ? -4.532 -2.977 16.601 1.00 89.06 338 VAL A O 1
ATOM 2648 N N . ILE A 1 339 ? -3.882 -1.161 17.753 1.00 89.25 339 ILE A N 1
ATOM 2649 C CA . ILE A 1 339 ? -3.812 -0.254 16.611 1.00 89.25 339 ILE A CA 1
ATOM 2650 C C . ILE A 1 339 ? -2.376 0.249 16.535 1.00 89.25 339 ILE A C 1
ATOM 2652 O O . ILE A 1 339 ? -1.941 1.018 17.387 1.00 89.25 339 ILE A O 1
ATOM 2656 N N . ALA A 1 340 ? -1.646 -0.194 15.517 1.00 86.50 340 ALA A N 1
ATOM 2657 C CA . ALA A 1 340 ? -0.289 0.253 15.251 1.00 86.50 340 ALA A CA 1
ATOM 2658 C C . ALA A 1 340 ? -0.294 1.166 14.024 1.00 86.50 340 ALA A C 1
ATOM 2660 O O . ALA A 1 340 ? -0.673 0.756 12.925 1.00 86.50 340 ALA A O 1
ATOM 2661 N N . PHE A 1 341 ? 0.125 2.413 14.213 1.00 83.69 341 PHE A N 1
ATOM 2662 C CA . PHE A 1 341 ? 0.337 3.351 13.117 1.00 83.69 341 PHE A CA 1
ATOM 2663 C C . PHE A 1 341 ? 1.734 3.165 12.532 1.00 83.69 341 PHE A C 1
ATOM 2665 O O . PHE A 1 341 ? 2.681 2.860 13.258 1.00 83.69 341 PHE A O 1
ATOM 2672 N N . CYS A 1 342 ? 1.850 3.340 11.218 1.00 79.50 342 CYS A N 1
ATOM 2673 C CA . CYS A 1 342 ? 3.136 3.390 10.547 1.00 79.50 342 CYS A CA 1
ATOM 2674 C C . CYS A 1 342 ? 3.992 4.507 11.152 1.00 79.50 342 CYS A C 1
ATOM 2676 O O . CYS A 1 342 ? 3.590 5.671 11.172 1.00 79.50 342 CYS A O 1
ATOM 2678 N N . ASP A 1 343 ? 5.165 4.123 11.646 1.00 75.31 343 ASP A N 1
ATOM 2679 C CA . ASP A 1 343 ? 6.166 5.017 12.210 1.00 75.31 343 ASP A CA 1
ATOM 2680 C C . ASP A 1 343 ? 7.421 4.931 11.325 1.00 75.31 343 ASP A C 1
ATOM 2682 O O . ASP A 1 343 ? 8.026 3.855 11.247 1.00 75.31 343 ASP A O 1
ATOM 2686 N N . PRO A 1 344 ? 7.839 6.031 10.667 1.00 67.31 344 PRO A N 1
ATOM 2687 C CA . PRO A 1 344 ? 9.001 6.040 9.783 1.00 67.31 344 PRO A CA 1
ATOM 2688 C C . PRO A 1 344 ? 10.313 5.642 10.463 1.00 67.31 344 PRO A C 1
ATOM 2690 O O . PRO A 1 344 ? 11.256 5.230 9.789 1.00 67.31 344 PRO A O 1
ATOM 2693 N N . SER A 1 345 ? 10.388 5.745 11.794 1.00 67.19 345 SER A N 1
ATOM 2694 C CA . SER A 1 345 ? 11.551 5.308 12.568 1.00 67.19 345 SER A CA 1
ATOM 2695 C C . SER A 1 345 ? 11.664 3.780 12.685 1.00 67.19 345 SER A C 1
ATOM 2697 O O . SER A 1 345 ? 12.695 3.272 13.129 1.00 67.19 345 SER A O 1
ATOM 2699 N N . ARG A 1 346 ? 10.636 3.029 12.259 1.00 68.50 346 ARG A N 1
ATOM 2700 C CA . ARG A 1 346 ? 10.533 1.568 12.399 1.00 68.50 346 ARG A CA 1
ATOM 2701 C C . ARG A 1 346 ? 10.479 0.899 11.040 1.00 68.50 346 ARG A C 1
ATOM 2703 O O . ARG A 1 346 ? 9.428 0.554 10.505 1.00 68.50 346 ARG A O 1
ATOM 2710 N N . ILE A 1 347 ? 11.665 0.701 10.488 1.00 66.56 347 ILE A N 1
ATOM 2711 C CA . ILE A 1 347 ? 11.844 0.240 9.113 1.00 66.56 347 ILE A CA 1
ATOM 2712 C C . ILE A 1 347 ? 11.500 -1.253 8.973 1.00 66.56 347 ILE A C 1
ATOM 2714 O O . ILE A 1 347 ? 11.017 -1.673 7.925 1.00 66.56 347 ILE A O 1
ATOM 2718 N N . SER A 1 348 ? 11.703 -2.074 10.013 1.00 76.06 348 SER A N 1
ATOM 2719 C CA . SER A 1 348 ? 11.494 -3.526 9.927 1.00 76.06 348 SER A CA 1
ATOM 2720 C C . SER A 1 348 ? 10.344 -4.053 10.790 1.00 76.06 348 SER A C 1
ATOM 2722 O O . SER A 1 348 ? 9.996 -3.499 11.832 1.00 76.06 348 SER A O 1
ATOM 2724 N N . TRP A 1 349 ? 9.800 -5.213 10.399 1.00 77.81 349 TRP A N 1
ATOM 2725 C CA . TRP A 1 349 ? 8.829 -5.952 11.216 1.00 77.81 349 TRP A CA 1
ATOM 2726 C C . TRP A 1 349 ? 9.409 -6.333 12.585 1.00 77.81 349 TRP A C 1
ATOM 2728 O O . TRP A 1 349 ? 8.687 -6.388 13.576 1.00 77.81 349 TRP A O 1
ATOM 2738 N N . GLN A 1 350 ? 10.721 -6.579 12.667 1.00 79.69 350 GLN A N 1
ATOM 2739 C CA . GLN A 1 350 ? 11.384 -6.885 13.937 1.00 79.69 350 GLN A CA 1
ATOM 2740 C C . GLN A 1 350 ? 11.419 -5.680 14.876 1.00 79.69 350 GLN A C 1
ATOM 2742 O O . GLN A 1 350 ? 11.284 -5.871 16.083 1.00 79.69 350 GLN A O 1
ATOM 2747 N N . ASP A 1 351 ? 11.557 -4.468 14.341 1.00 76.25 351 ASP A N 1
ATOM 2748 C CA . ASP A 1 351 ? 11.500 -3.242 15.141 1.00 76.25 351 ASP A CA 1
ATOM 2749 C C . ASP A 1 351 ? 10.101 -3.067 15.732 1.00 76.25 351 ASP A C 1
ATOM 2751 O O . ASP A 1 351 ? 9.961 -2.798 16.923 1.00 76.25 351 ASP A O 1
ATOM 2755 N N . LEU A 1 352 ? 9.062 -3.350 14.939 1.00 76.38 352 LEU A N 1
ATOM 2756 C CA . LEU A 1 352 ? 7.675 -3.329 15.403 1.00 76.38 352 LEU A CA 1
ATOM 2757 C C . LEU A 1 352 ? 7.395 -4.396 16.479 1.00 76.38 352 LEU A C 1
ATOM 2759 O O . LEU A 1 352 ? 6.641 -4.152 17.414 1.00 76.38 352 LEU A O 1
ATOM 2763 N N . LEU A 1 353 ? 8.026 -5.571 16.389 1.00 79.75 353 LEU A N 1
ATOM 2764 C CA . LEU A 1 353 ? 7.922 -6.625 17.407 1.00 79.75 353 LEU A CA 1
ATOM 2765 C C . LEU A 1 353 ? 8.708 -6.337 18.692 1.00 79.75 353 LEU A C 1
ATOM 2767 O O . LEU A 1 353 ? 8.424 -6.949 19.718 1.00 79.75 353 LEU A O 1
ATOM 2771 N N . ARG A 1 354 ? 9.737 -5.491 18.637 1.00 78.69 354 ARG A N 1
ATOM 2772 C CA . ARG A 1 354 ? 10.542 -5.113 19.812 1.00 78.69 354 ARG A CA 1
ATOM 2773 C C . ARG A 1 354 ? 9.992 -3.895 20.526 1.00 78.69 354 ARG A C 1
ATOM 2775 O O . ARG A 1 354 ? 10.373 -3.636 21.661 1.00 78.69 354 ARG A O 1
ATOM 2782 N N . ASP A 1 355 ? 9.139 -3.146 19.850 1.00 73.25 355 ASP A N 1
ATOM 2783 C CA . ASP A 1 355 ? 8.636 -1.908 20.383 1.00 73.25 355 ASP A CA 1
ATOM 2784 C C . ASP A 1 355 ? 7.493 -2.108 21.395 1.00 73.25 355 ASP A C 1
ATOM 2786 O O . ASP A 1 355 ? 6.408 -2.604 21.080 1.00 73.25 355 ASP A O 1
ATOM 2790 N N . GLU A 1 356 ? 7.780 -1.585 22.587 1.00 67.50 356 GLU A N 1
ATOM 2791 C CA . GLU A 1 356 ? 6.913 -1.310 23.736 1.00 67.50 356 GLU A CA 1
ATOM 2792 C C . GLU A 1 356 ? 5.519 -0.793 23.361 1.00 67.50 356 GLU A C 1
ATOM 2794 O O . GLU A 1 356 ? 4.469 -1.243 23.822 1.00 67.50 356 GLU A O 1
ATOM 2799 N N . THR A 1 357 ? 5.556 0.233 22.511 1.00 68.44 357 THR A N 1
ATOM 2800 C CA . THR A 1 357 ? 4.486 1.224 22.348 1.00 68.44 357 THR A CA 1
ATOM 2801 C C . THR A 1 357 ? 3.459 0.850 21.281 1.00 68.44 357 THR A C 1
ATOM 2803 O O . THR A 1 357 ? 2.309 1.274 21.355 1.00 68.44 357 THR A O 1
ATOM 2806 N N . SER A 1 358 ? 3.837 0.009 20.319 1.00 68.50 358 SER A N 1
ATOM 2807 C CA . SER A 1 358 ? 2.979 -0.486 19.241 1.00 68.50 358 SER A CA 1
ATOM 2808 C C . SER A 1 358 ? 1.950 -1.491 19.736 1.00 68.50 358 SER A C 1
ATOM 2810 O O . SER A 1 358 ? 0.958 -1.731 19.055 1.00 68.50 358 SER A O 1
ATOM 2812 N N . GLY A 1 359 ? 2.214 -2.143 20.874 1.00 78.25 359 GLY A N 1
ATOM 2813 C CA . GLY A 1 359 ? 1.385 -3.213 21.418 1.00 78.25 359 GLY A CA 1
ATOM 2814 C C . GLY A 1 359 ? 1.366 -4.502 20.583 1.00 78.25 359 GLY A C 1
ATOM 2815 O O . GLY A 1 359 ? 0.716 -5.465 20.990 1.00 78.25 359 GLY A O 1
ATOM 2816 N N . LEU A 1 360 ? 2.075 -4.583 19.445 1.00 84.25 360 LEU A N 1
ATOM 2817 C CA . LEU A 1 360 ? 2.018 -5.742 18.543 1.00 84.25 360 LEU A CA 1
ATOM 2818 C C . LEU A 1 360 ? 2.585 -7.007 19.201 1.00 84.25 360 LEU A C 1
ATOM 2820 O O . LEU A 1 360 ? 1.994 -8.085 19.109 1.00 84.25 360 LEU A O 1
ATOM 2824 N N . ALA A 1 361 ? 3.713 -6.878 19.900 1.00 84.38 361 ALA A N 1
ATOM 2825 C CA . ALA A 1 361 ? 4.315 -7.977 20.651 1.00 84.38 361 ALA A CA 1
ATOM 2826 C C . ALA A 1 361 ? 3.353 -8.522 21.717 1.00 84.38 361 ALA A C 1
ATOM 2828 O O . ALA A 1 361 ? 3.186 -9.738 21.856 1.00 84.38 361 ALA A O 1
ATOM 2829 N N . ALA A 1 362 ? 2.662 -7.616 22.415 1.00 84.44 362 ALA A N 1
ATOM 2830 C CA . ALA A 1 362 ? 1.654 -7.958 23.408 1.00 84.44 362 ALA A CA 1
ATOM 2831 C C . ALA A 1 362 ? 0.433 -8.639 22.768 1.00 84.44 362 ALA A C 1
ATOM 2833 O O . ALA A 1 362 ? -0.048 -9.634 23.306 1.00 84.44 362 ALA A O 1
ATOM 2834 N N . ALA A 1 363 ? -0.032 -8.185 21.598 1.00 87.38 363 ALA A N 1
ATOM 2835 C CA . ALA A 1 363 ? -1.105 -8.846 20.849 1.00 87.38 363 ALA A CA 1
ATOM 2836 C C . ALA A 1 363 ? -0.724 -10.275 20.441 1.00 87.38 363 ALA A C 1
ATOM 2838 O O . ALA A 1 363 ? -1.513 -11.203 20.612 1.00 87.38 363 ALA A O 1
ATOM 2839 N N . ILE A 1 364 ? 0.505 -10.481 19.961 1.00 87.88 364 ILE A N 1
ATOM 2840 C CA . ILE A 1 364 ? 1.010 -11.813 19.607 1.00 87.88 364 ILE A CA 1
ATOM 2841 C C . ILE A 1 364 ? 1.091 -12.706 20.846 1.00 87.88 364 ILE A C 1
ATOM 2843 O O . ILE A 1 364 ? 0.681 -13.866 20.789 1.00 87.88 364 ILE A O 1
ATOM 2847 N N . ALA A 1 365 ? 1.581 -12.183 21.971 1.00 86.38 365 ALA A N 1
ATOM 2848 C CA . ALA A 1 365 ? 1.610 -12.915 23.232 1.00 86.38 365 ALA A CA 1
ATOM 2849 C C . ALA A 1 365 ? 0.192 -13.293 23.694 1.00 86.38 365 ALA A C 1
ATOM 2851 O O . ALA A 1 365 ? -0.046 -14.454 24.023 1.00 86.38 365 ALA A O 1
ATOM 2852 N N . LYS A 1 366 ? -0.768 -12.361 23.628 1.00 86.44 366 LYS A N 1
ATOM 2853 C CA . LYS A 1 366 ? -2.187 -12.603 23.942 1.00 86.44 366 LYS A CA 1
ATOM 2854 C C . LYS A 1 366 ? -2.817 -13.658 23.029 1.00 86.44 366 LYS A C 1
ATOM 2856 O O . LYS A 1 366 ? -3.522 -14.541 23.509 1.00 86.44 366 LYS A O 1
ATOM 2861 N N . ALA A 1 367 ? -2.531 -13.610 21.731 1.00 88.25 367 ALA A N 1
ATOM 2862 C CA . ALA A 1 367 ? -3.021 -14.594 20.770 1.00 88.25 367 ALA A CA 1
ATOM 2863 C C . ALA A 1 367 ? -2.449 -15.995 21.038 1.00 88.25 367 ALA A C 1
ATOM 2865 O O . ALA A 1 367 ? -3.158 -16.986 20.871 1.00 88.25 367 ALA A O 1
ATOM 2866 N N . ARG A 1 368 ? -1.197 -16.091 21.512 1.00 89.06 368 ARG A N 1
ATOM 2867 C CA . ARG A 1 368 ? -0.595 -17.365 21.945 1.00 89.06 368 ARG A CA 1
ATOM 2868 C C . ARG A 1 368 ? -1.213 -17.902 23.231 1.00 89.06 368 ARG A C 1
ATOM 2870 O O . ARG A 1 368 ? -1.389 -19.110 23.342 1.00 89.06 368 ARG A O 1
ATOM 2877 N N . THR A 1 369 ? -1.522 -17.034 24.194 1.00 87.12 369 THR A N 1
ATOM 2878 C CA . THR A 1 369 ? -2.130 -17.452 25.467 1.00 87.12 369 THR A CA 1
ATOM 2879 C C . THR A 1 369 ? -3.606 -17.816 25.318 1.00 87.12 369 THR A C 1
ATOM 2881 O O . THR A 1 369 ? -4.090 -18.666 26.060 1.00 87.12 369 THR A O 1
ATOM 2884 N N . HIS A 1 370 ? -4.300 -17.252 24.325 1.00 86.25 370 HIS A N 1
ATOM 2885 C CA . HIS A 1 370 ? -5.719 -17.500 24.062 1.00 86.25 370 HIS A CA 1
ATOM 2886 C C . HIS A 1 370 ? -5.956 -17.977 22.616 1.00 86.25 370 HIS A C 1
ATOM 2888 O O . HIS A 1 370 ? -6.550 -17.249 21.818 1.00 86.25 370 HIS A O 1
ATOM 2894 N N . PRO A 1 371 ? -5.543 -19.207 22.249 1.00 84.00 371 PRO A N 1
ATOM 2895 C CA . PRO A 1 371 ? -5.646 -19.705 20.872 1.00 84.00 371 PRO A CA 1
ATOM 2896 C C . PRO A 1 371 ? -7.094 -19.825 20.367 1.00 84.00 371 PRO A C 1
ATOM 2898 O O . PRO A 1 371 ? -7.321 -19.838 19.161 1.00 84.00 371 PRO A O 1
ATOM 2901 N N . GLY A 1 372 ? -8.069 -19.904 21.279 1.00 83.94 372 GLY A N 1
ATOM 2902 C CA . GLY A 1 372 ? -9.496 -19.974 20.962 1.00 83.94 372 GLY A CA 1
ATOM 2903 C C . GLY A 1 372 ? -10.166 -18.625 20.679 1.00 83.94 372 GLY A C 1
ATOM 2904 O O . GLY A 1 372 ? -11.362 -18.619 20.404 1.00 83.94 372 GLY A O 1
ATOM 2905 N N . LEU A 1 373 ? -9.446 -17.499 20.745 1.00 87.81 373 LEU A N 1
ATOM 2906 C CA . LEU A 1 373 ? -9.991 -16.155 20.521 1.00 87.81 373 LEU A CA 1
ATOM 2907 C C . LEU A 1 373 ? -9.283 -15.455 19.366 1.00 87.81 373 LEU A C 1
ATOM 2909 O O . LEU A 1 373 ? -8.066 -15.568 19.228 1.00 87.81 373 LEU A O 1
ATOM 2913 N N . ILE A 1 374 ? -10.032 -14.700 18.566 1.00 89.31 374 ILE A N 1
ATOM 2914 C CA . ILE A 1 374 ? -9.465 -13.824 17.541 1.00 89.31 374 ILE A CA 1
ATOM 2915 C C . ILE A 1 374 ? -8.883 -12.591 18.230 1.00 89.31 374 ILE A C 1
ATOM 2917 O O . ILE A 1 374 ? -9.586 -11.887 18.955 1.00 89.31 374 ILE A O 1
ATOM 2921 N N . VAL A 1 375 ? -7.604 -12.315 17.978 1.00 91.94 375 VAL A N 1
ATOM 2922 C CA . VAL A 1 375 ? -6.933 -11.095 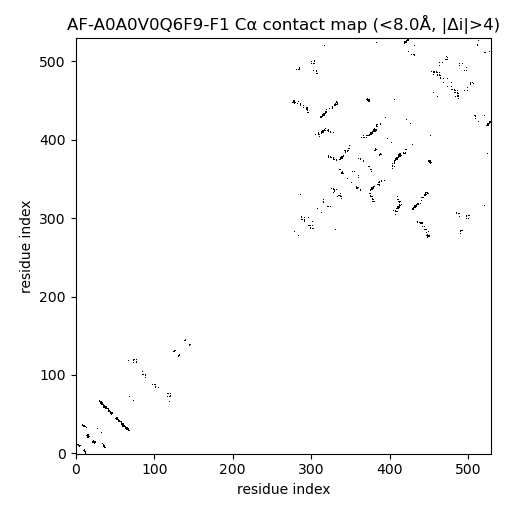18.446 1.00 91.94 375 VAL A CA 1
ATOM 2923 C C . VAL A 1 375 ? -6.707 -10.183 17.241 1.00 91.94 375 VAL A C 1
ATOM 2925 O O . VAL A 1 375 ? -5.857 -10.501 16.405 1.00 91.94 375 VAL A O 1
ATOM 2928 N N . PRO A 1 376 ? -7.478 -9.089 17.105 1.00 92.00 376 PRO A N 1
ATOM 2929 C CA . PRO A 1 376 ? -7.386 -8.203 15.956 1.00 92.00 376 PRO A CA 1
ATOM 2930 C C . PRO A 1 376 ? -6.312 -7.127 16.138 1.00 92.00 376 PRO A C 1
ATOM 2932 O O . PRO A 1 376 ? -6.175 -6.518 17.202 1.00 92.00 376 PRO A O 1
ATOM 2935 N N . VAL A 1 377 ? -5.586 -6.864 15.057 1.00 92.62 377 VAL A N 1
ATOM 2936 C CA . VAL A 1 377 ? -4.570 -5.822 14.949 1.00 92.62 377 VAL A CA 1
ATOM 2937 C C . VAL A 1 377 ? -4.856 -4.967 13.719 1.00 92.62 377 VAL A C 1
ATOM 2939 O O . VAL A 1 377 ? -4.897 -5.478 12.599 1.00 92.62 377 VAL A O 1
ATOM 2942 N N . ALA A 1 378 ? -4.997 -3.660 13.918 1.00 92.06 378 ALA A N 1
ATOM 2943 C CA . ALA A 1 378 ? -5.026 -2.683 12.842 1.00 92.06 378 ALA A CA 1
ATOM 2944 C C . ALA A 1 378 ? -3.602 -2.189 12.549 1.00 92.06 378 ALA A C 1
ATOM 2946 O O . ALA A 1 378 ? -2.943 -1.657 13.442 1.00 92.06 378 ALA A O 1
ATOM 2947 N N . LEU A 1 379 ? -3.139 -2.336 11.305 1.00 89.69 379 LEU A N 1
ATOM 2948 C CA . LEU A 1 379 ? -1.906 -1.716 10.812 1.00 89.69 379 LEU A CA 1
ATOM 2949 C C . LEU A 1 379 ? -2.267 -0.513 9.940 1.00 89.69 379 LEU A C 1
ATOM 2951 O O . LEU A 1 379 ? -2.779 -0.658 8.828 1.00 89.69 379 LEU A O 1
ATOM 2955 N N . CYS A 1 380 ? -2.029 0.687 10.449 1.00 89.19 380 CYS A N 1
ATOM 2956 C CA . CYS A 1 380 ? -2.463 1.915 9.800 1.00 89.19 380 CYS A CA 1
ATOM 2957 C C . CYS A 1 380 ? -1.353 2.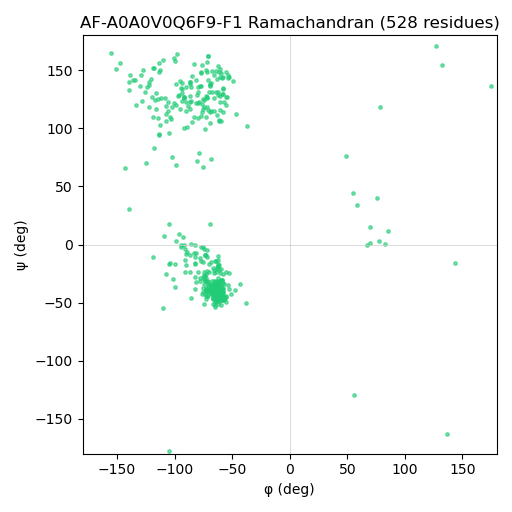547 8.961 1.00 89.19 380 CYS A C 1
ATOM 2959 O O . CYS A 1 380 ? -0.266 2.791 9.473 1.00 89.19 380 CYS A O 1
ATOM 2961 N N . GLY A 1 381 ? -1.635 2.856 7.692 1.00 83.19 381 GLY A N 1
ATOM 2962 C CA . GLY A 1 381 ? -0.675 3.517 6.803 1.00 83.19 381 GLY A CA 1
ATOM 2963 C C . GLY A 1 381 ? 0.435 2.599 6.286 1.00 83.19 381 GLY A C 1
ATOM 2964 O O . GLY A 1 381 ? 1.577 3.027 6.189 1.00 83.19 381 GLY A O 1
ATOM 2965 N N . ILE A 1 382 ? 0.131 1.344 5.934 1.00 79.50 382 ILE A N 1
ATOM 2966 C CA . ILE A 1 382 ? 1.145 0.377 5.455 1.00 79.50 382 ILE A CA 1
ATOM 2967 C C . ILE A 1 382 ? 1.813 0.780 4.133 1.00 79.50 382 ILE A C 1
ATOM 2969 O O . ILE A 1 382 ? 2.821 0.197 3.752 1.00 79.50 382 ILE A O 1
ATOM 2973 N N . THR A 1 383 ? 1.236 1.746 3.417 1.00 72.56 383 THR A N 1
ATOM 2974 C CA . THR A 1 383 ? 1.805 2.313 2.188 1.00 72.56 383 THR A CA 1
ATOM 2975 C C . THR A 1 383 ? 2.579 3.601 2.449 1.00 72.56 383 THR A C 1
ATOM 2977 O O . THR A 1 383 ? 2.913 4.285 1.494 1.00 72.56 383 THR A O 1
ATOM 2980 N N . ASN A 1 384 ? 2.826 3.979 3.702 1.00 75.88 384 ASN A N 1
ATOM 2981 C CA . ASN A 1 384 ? 3.750 5.060 4.014 1.00 75.88 384 ASN A CA 1
ATOM 2982 C C . ASN A 1 384 ? 5.155 4.456 4.114 1.00 75.88 384 ASN A C 1
ATOM 2984 O O . ASN A 1 384 ? 5.373 3.551 4.917 1.00 75.88 384 ASN A O 1
ATOM 2988 N N . GLY A 1 385 ? 6.099 4.949 3.306 1.00 67.94 385 GLY A N 1
ATOM 2989 C CA . GLY A 1 385 ? 7.510 4.552 3.389 1.00 67.94 385 GLY A CA 1
ATOM 2990 C C . GLY A 1 385 ? 8.043 4.758 4.807 1.00 67.94 385 GLY A C 1
ATOM 2991 O O . GLY A 1 385 ? 7.878 5.873 5.312 1.00 67.94 385 GLY A O 1
ATOM 2992 N N . PRO A 1 386 ? 8.660 3.763 5.482 1.00 72.00 386 PRO A N 1
ATOM 2993 C CA . PRO A 1 386 ? 9.161 2.449 5.037 1.00 72.00 386 PRO A CA 1
ATOM 2994 C C . PRO A 1 386 ? 8.288 1.234 5.452 1.00 72.00 386 PRO A C 1
ATOM 2996 O O . PRO A 1 386 ? 8.767 0.100 5.518 1.00 72.00 386 PRO A O 1
ATOM 2999 N N . CYS A 1 387 ? 7.030 1.431 5.833 1.00 76.44 387 CYS A N 1
ATOM 3000 C CA . CYS A 1 387 ? 6.204 0.382 6.439 1.00 76.44 387 CYS A CA 1
ATOM 3001 C C . CYS A 1 387 ? 5.737 -0.706 5.453 1.00 76.44 387 CYS A C 1
ATOM 3003 O O . CYS A 1 387 ? 5.251 -1.758 5.873 1.00 76.44 387 CYS A O 1
ATOM 3005 N N . GLU A 1 388 ? 5.941 -0.522 4.148 1.00 71.62 388 GLU A N 1
ATOM 3006 C CA . GLU A 1 388 ? 5.686 -1.524 3.111 1.00 71.62 388 GLU A CA 1
ATOM 3007 C C . GLU A 1 388 ? 6.510 -2.803 3.314 1.00 71.62 388 GLU A C 1
ATOM 3009 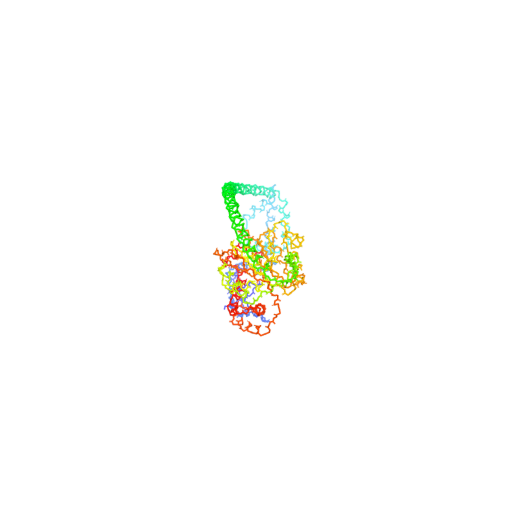O O . GLU A 1 388 ? 6.043 -3.907 3.015 1.00 71.62 388 GLU A O 1
ATOM 3014 N N . TYR A 1 389 ? 7.710 -2.683 3.894 1.00 76.62 389 TYR A N 1
ATOM 3015 C CA . TYR A 1 389 ? 8.607 -3.815 4.149 1.00 76.62 389 TYR A CA 1
ATOM 3016 C C . TYR A 1 389 ? 8.118 -4.731 5.276 1.00 76.62 389 TYR A C 1
ATOM 3018 O O . TYR A 1 389 ? 8.635 -5.841 5.444 1.00 76.62 389 TYR A O 1
ATOM 3026 N N . TRP A 1 390 ? 7.105 -4.314 6.038 1.00 80.88 390 TRP A N 1
ATOM 3027 C CA . TRP A 1 390 ? 6.480 -5.149 7.060 1.00 80.88 390 TRP A CA 1
ATOM 3028 C C . TRP A 1 390 ? 5.698 -6.308 6.444 1.00 80.88 390 TRP A C 1
ATOM 3030 O O . TRP A 1 390 ? 5.682 -7.406 7.001 1.00 80.88 390 TRP A O 1
ATOM 3040 N N . VAL A 1 391 ? 5.077 -6.087 5.283 1.00 79.50 391 VAL A N 1
ATOM 3041 C CA . VAL A 1 391 ? 4.145 -7.039 4.669 1.00 79.50 391 VAL A CA 1
ATOM 3042 C C . VAL A 1 391 ? 4.826 -8.351 4.264 1.00 79.50 391 VAL A C 1
ATOM 3044 O O . VAL A 1 391 ? 4.350 -9.398 4.714 1.00 79.50 391 VAL A O 1
ATOM 3047 N N . PRO A 1 392 ? 5.942 -8.362 3.500 1.00 77.56 392 PRO A N 1
ATOM 3048 C CA . PRO A 1 392 ? 6.634 -9.613 3.184 1.00 77.56 392 PRO A CA 1
ATOM 3049 C C . PRO A 1 392 ? 7.021 -10.398 4.444 1.00 77.56 392 PRO A C 1
ATOM 3051 O O . PRO A 1 392 ? 6.771 -11.599 4.542 1.00 77.56 392 PRO A O 1
ATOM 3054 N N . GLN A 1 393 ? 7.573 -9.708 5.447 1.00 82.19 393 GLN A N 1
ATOM 3055 C CA . GLN A 1 393 ? 8.065 -10.328 6.681 1.00 82.19 393 GLN A CA 1
ATOM 3056 C C . GLN A 1 393 ? 6.927 -10.898 7.534 1.00 82.19 393 GLN A C 1
ATOM 3058 O O . GLN A 1 393 ? 7.076 -11.960 8.146 1.00 82.19 393 GLN A O 1
ATOM 3063 N N . PHE A 1 394 ? 5.778 -10.224 7.559 1.00 83.56 394 PHE A N 1
ATOM 3064 C CA . PHE A 1 394 ? 4.558 -10.718 8.184 1.00 83.56 394 PHE A CA 1
ATOM 3065 C C . PHE A 1 394 ? 4.063 -12.005 7.510 1.00 83.56 394 PHE A C 1
ATOM 3067 O O . PHE A 1 394 ? 3.849 -13.012 8.192 1.00 83.56 394 PHE A O 1
ATOM 3074 N N . ILE A 1 395 ? 3.931 -11.999 6.180 1.00 80.62 395 ILE A N 1
ATOM 3075 C CA . ILE A 1 395 ? 3.452 -13.154 5.410 1.00 80.62 395 ILE A CA 1
ATOM 3076 C C . ILE A 1 395 ? 4.391 -14.352 5.584 1.00 80.62 395 ILE A C 1
ATOM 3078 O O . ILE A 1 395 ? 3.932 -15.465 5.860 1.00 80.62 395 ILE A O 1
ATOM 3082 N N . GLU A 1 396 ? 5.705 -14.136 5.510 1.00 82.06 396 GLU A N 1
ATOM 3083 C CA . GLU A 1 396 ? 6.698 -15.176 5.786 1.00 82.06 396 GLU A CA 1
ATOM 3084 C C . GLU A 1 396 ? 6.602 -15.692 7.224 1.00 82.06 396 GLU A C 1
ATOM 3086 O O . GLU A 1 396 ? 6.591 -16.902 7.454 1.00 82.06 396 GLU A O 1
ATOM 3091 N N . SER A 1 397 ? 6.464 -14.801 8.209 1.00 83.31 397 SER A N 1
ATOM 3092 C CA . SER A 1 397 ? 6.326 -15.190 9.617 1.00 83.31 397 SER A CA 1
ATOM 3093 C C . SER A 1 397 ? 5.057 -16.009 9.873 1.00 83.31 397 SER A C 1
ATOM 3095 O O . SER A 1 397 ? 5.079 -16.929 10.697 1.00 83.31 397 SER A O 1
ATOM 3097 N N . ARG A 1 398 ? 3.964 -15.728 9.151 1.00 84.00 398 ARG A N 1
ATOM 3098 C CA . ARG A 1 398 ? 2.726 -16.519 9.190 1.00 84.00 398 ARG A CA 1
ATOM 3099 C C . ARG A 1 398 ? 2.908 -17.877 8.499 1.00 84.00 398 ARG A C 1
ATOM 3101 O O . ARG A 1 398 ? 2.536 -18.892 9.085 1.00 84.00 398 ARG A O 1
ATOM 3108 N N . ARG A 1 399 ? 3.555 -17.935 7.324 1.00 80.62 399 ARG A N 1
ATOM 3109 C CA . ARG A 1 399 ? 3.887 -19.194 6.614 1.00 80.62 399 ARG A CA 1
ATOM 3110 C C . ARG A 1 399 ? 4.790 -20.119 7.430 1.00 80.62 399 ARG A C 1
ATOM 3112 O O . ARG A 1 399 ? 4.549 -21.321 7.470 1.00 80.62 399 ARG A O 1
ATOM 3119 N N . LEU A 1 400 ? 5.791 -19.562 8.109 1.00 83.81 400 LEU A N 1
ATOM 3120 C CA . LEU A 1 400 ? 6.714 -20.298 8.980 1.00 83.81 400 LEU A CA 1
ATOM 3121 C C . LEU A 1 400 ? 6.089 -20.695 10.330 1.00 83.81 400 LEU A C 1
ATOM 3123 O O . LEU A 1 400 ? 6.760 -21.320 11.148 1.00 83.81 400 LEU A O 1
ATOM 3127 N N . GLY A 1 401 ? 4.837 -20.309 10.602 1.00 82.38 401 GLY A N 1
ATOM 3128 C CA . GLY A 1 401 ? 4.152 -20.608 11.862 1.00 82.38 401 GLY A CA 1
ATOM 3129 C C . GLY A 1 401 ? 4.701 -19.853 13.078 1.00 82.38 401 GLY A C 1
ATOM 3130 O O . GLY A 1 401 ? 4.399 -20.220 14.211 1.00 82.38 401 GLY A O 1
ATOM 3131 N N . LYS A 1 402 ? 5.500 -18.795 12.874 1.00 85.06 402 LYS A N 1
ATOM 3132 C CA . LYS A 1 402 ? 5.992 -17.930 13.962 1.00 85.06 402 LYS A CA 1
ATOM 3133 C C . LYS A 1 402 ? 4.869 -17.066 14.544 1.00 85.06 402 LYS A C 1
ATOM 3135 O O . LYS A 1 402 ? 4.900 -16.744 15.737 1.00 85.06 402 LYS A O 1
ATOM 3140 N N . LEU A 1 403 ? 3.894 -16.696 13.711 1.00 87.75 403 LEU A N 1
ATOM 3141 C CA . LEU A 1 403 ? 2.709 -15.942 14.115 1.00 87.75 403 LEU A CA 1
ATOM 3142 C C . LEU A 1 403 ? 1.514 -16.869 14.409 1.00 87.75 403 LEU A C 1
ATOM 3144 O O . LEU A 1 403 ? 1.309 -17.840 13.676 1.00 87.75 403 LEU A O 1
ATOM 3148 N N . PRO A 1 404 ? 0.709 -16.576 15.450 1.00 89.12 404 PRO A N 1
ATOM 3149 C CA . PRO A 1 404 ? -0.500 -17.334 15.767 1.00 89.12 404 PRO A CA 1
ATOM 3150 C C . PRO A 1 404 ? -1.539 -17.232 14.644 1.00 89.12 404 PRO A C 1
ATOM 3152 O O . PRO A 1 404 ? -1.718 -16.165 14.059 1.00 89.12 404 PRO A O 1
ATOM 3155 N N . ARG A 1 405 ? -2.265 -18.321 14.360 1.00 87.44 405 ARG A N 1
ATOM 3156 C CA . ARG A 1 405 ? -3.304 -18.344 13.305 1.00 87.44 405 ARG A CA 1
ATOM 3157 C C . ARG A 1 405 ? -4.550 -17.526 13.655 1.00 87.44 405 ARG A C 1
ATOM 3159 O O . ARG A 1 405 ? -5.276 -17.107 12.766 1.00 87.44 405 ARG A O 1
ATOM 3166 N N . ASN A 1 406 ? -4.790 -17.308 14.943 1.00 89.56 406 ASN A N 1
ATOM 3167 C CA . ASN A 1 406 ? -5.887 -16.508 15.482 1.00 89.56 406 ASN A CA 1
ATOM 3168 C C . ASN A 1 406 ? -5.565 -15.003 15.562 1.00 89.56 406 ASN A C 1
ATOM 3170 O O . ASN A 1 406 ? -6.404 -14.221 16.004 1.00 89.56 406 ASN A O 1
ATOM 3174 N N . LEU A 1 407 ? -4.365 -14.587 15.140 1.00 90.69 407 LEU A N 1
ATOM 3175 C CA . LEU A 1 407 ? -4.022 -13.178 14.978 1.00 90.69 407 LEU A CA 1
ATOM 3176 C C . LEU A 1 407 ? -4.655 -12.661 13.680 1.00 90.69 407 LEU A C 1
ATOM 3178 O O . LEU A 1 407 ? -4.229 -13.054 12.593 1.00 90.69 407 LEU A O 1
ATOM 3182 N N . ALA A 1 408 ? -5.654 -11.792 13.797 1.00 91.88 408 ALA A N 1
ATOM 3183 C CA . ALA A 1 408 ? -6.318 -11.137 12.675 1.00 91.88 408 ALA A CA 1
ATOM 3184 C C . ALA A 1 408 ? -5.633 -9.800 12.385 1.00 91.88 408 ALA A C 1
ATOM 3186 O O . ALA A 1 408 ? -5.508 -8.983 13.291 1.00 91.88 408 ALA A O 1
ATOM 3187 N N . ILE A 1 409 ? -5.196 -9.556 11.149 1.00 91.75 409 ILE A N 1
ATOM 3188 C CA . ILE A 1 409 ? -4.587 -8.275 10.767 1.00 91.75 409 ILE A CA 1
ATOM 3189 C C . ILE A 1 409 ? -5.454 -7.578 9.727 1.00 91.75 409 ILE A C 1
ATOM 3191 O O . ILE A 1 409 ? -5.831 -8.179 8.724 1.00 91.75 409 ILE A O 1
ATOM 3195 N N . ILE A 1 410 ? -5.748 -6.303 9.969 1.00 93.31 410 ILE A N 1
ATOM 3196 C CA . ILE A 1 410 ? -6.452 -5.420 9.042 1.00 93.31 410 ILE A CA 1
ATOM 3197 C C . ILE A 1 410 ? -5.547 -4.229 8.769 1.00 93.31 410 ILE A C 1
ATOM 3199 O O . ILE A 1 410 ? -5.188 -3.491 9.682 1.00 93.31 410 ILE A O 1
ATOM 3203 N N . ALA A 1 411 ? -5.156 -4.044 7.515 1.00 91.00 411 ALA A N 1
ATOM 3204 C CA . ALA A 1 411 ? -4.290 -2.948 7.124 1.00 91.00 411 ALA A CA 1
ATOM 3205 C C . ALA A 1 411 ? -5.085 -1.797 6.504 1.00 91.00 411 ALA A C 1
ATOM 3207 O O . ALA A 1 411 ? -6.176 -1.988 5.965 1.00 91.00 411 ALA A O 1
ATOM 3208 N N . SER A 1 412 ? -4.516 -0.596 6.527 1.00 90.06 412 SER A N 1
ATOM 3209 C CA . SER A 1 412 ? -4.990 0.530 5.719 1.00 90.06 412 SER A CA 1
ATOM 3210 C C . SER A 1 412 ? -3.854 1.178 4.940 1.00 90.06 412 SER A C 1
ATOM 3212 O O . SER A 1 412 ? -2.716 1.239 5.410 1.00 90.06 412 SER A O 1
ATOM 3214 N N . ALA A 1 413 ? -4.174 1.663 3.744 1.00 84.50 413 ALA A N 1
ATOM 3215 C CA . ALA A 1 413 ? -3.283 2.497 2.957 1.00 84.50 413 ALA A CA 1
ATOM 3216 C C . ALA A 1 413 ? -3.166 3.898 3.575 1.00 84.50 413 ALA A C 1
ATOM 3218 O O . ALA A 1 413 ? -4.107 4.414 4.181 1.00 84.50 413 ALA A O 1
ATOM 3219 N N . GLY A 1 414 ? -1.994 4.500 3.407 1.00 75.56 414 GLY A N 1
ATOM 3220 C CA . GLY A 1 414 ? -1.714 5.880 3.766 1.00 75.56 414 GLY A CA 1
ATOM 3221 C C . GLY A 1 414 ? -2.535 6.870 2.947 1.00 75.56 414 GLY A C 1
ATOM 3222 O O . GLY A 1 414 ? -2.894 6.624 1.794 1.00 75.56 414 GLY A O 1
ATOM 3223 N N . VAL A 1 415 ? -2.837 8.007 3.566 1.00 70.00 415 VAL A N 1
ATOM 3224 C CA . VAL A 1 415 ? -3.589 9.119 2.961 1.00 70.00 415 VAL A CA 1
ATOM 3225 C C . VAL A 1 415 ? -2.677 10.133 2.275 1.00 70.00 415 VAL A C 1
ATOM 3227 O O . VAL A 1 415 ? -3.150 11.013 1.561 1.00 70.00 415 VAL A O 1
ATOM 3230 N N . ASP A 1 416 ? -1.373 9.971 2.462 1.00 59.94 416 ASP A N 1
ATOM 3231 C CA . ASP A 1 416 ? -0.344 10.986 2.256 1.00 59.94 416 ASP A CA 1
ATOM 3232 C C . ASP A 1 416 ? -0.010 11.186 0.763 1.00 59.94 416 ASP A C 1
ATOM 3234 O O . ASP A 1 416 ? 0.810 12.027 0.403 1.00 59.94 416 ASP A O 1
ATOM 3238 N N . GLY A 1 417 ? -0.647 10.412 -0.128 1.00 52.47 417 GLY A N 1
ATOM 3239 C CA . GLY A 1 417 ? -0.486 10.500 -1.583 1.00 52.47 417 GLY A CA 1
ATOM 3240 C C . GLY A 1 417 ? 0.878 10.027 -2.098 1.00 52.47 417 GLY A C 1
ATOM 3241 O O . GLY A 1 417 ? 1.124 10.055 -3.307 1.00 52.47 417 GLY A O 1
ATOM 3242 N N . THR A 1 418 ? 1.761 9.573 -1.209 1.00 54.94 418 THR A N 1
ATOM 3243 C CA . THR A 1 418 ? 3.052 8.985 -1.550 1.00 54.94 418 THR A CA 1
ATOM 3244 C C . THR A 1 418 ? 2.824 7.600 -2.147 1.00 54.94 418 THR A C 1
ATOM 3246 O O . THR A 1 418 ? 2.394 6.654 -1.492 1.00 54.94 418 THR A O 1
ATOM 3249 N N . ARG A 1 419 ? 3.080 7.487 -3.453 1.00 57.75 419 ARG A N 1
ATOM 3250 C CA . ARG A 1 419 ? 3.059 6.203 -4.155 1.00 57.75 419 ARG A CA 1
ATOM 3251 C C . ARG A 1 419 ? 4.237 5.381 -3.676 1.00 57.75 419 ARG A C 1
ATOM 3253 O O . ARG A 1 419 ? 5.368 5.645 -4.086 1.00 57.75 419 ARG A O 1
ATOM 3260 N N . VAL A 1 420 ? 3.973 4.389 -2.841 1.00 55.41 420 VAL A N 1
ATOM 3261 C CA . VAL A 1 420 ? 4.999 3.426 -2.476 1.00 55.41 420 VAL A CA 1
ATOM 3262 C C . VAL A 1 420 ? 5.028 2.309 -3.506 1.00 55.41 420 VAL A C 1
ATOM 3264 O O . VAL A 1 420 ? 4.016 1.729 -3.907 1.00 55.41 420 VAL A O 1
ATOM 3267 N N . SER A 1 421 ? 6.241 2.095 -3.989 1.00 58.59 421 SER A N 1
ATOM 3268 C CA . SER A 1 421 ? 6.640 0.999 -4.846 1.00 58.59 421 SER A CA 1
ATOM 3269 C C . SER A 1 421 ? 6.455 -0.308 -4.072 1.00 58.59 421 SER A C 1
ATOM 3271 O O . SER A 1 421 ? 7.168 -0.539 -3.099 1.00 58.59 421 SER A O 1
ATOM 3273 N N . VAL A 1 422 ? 5.499 -1.148 -4.475 1.00 62.38 422 VAL A N 1
ATOM 3274 C CA . VAL A 1 422 ? 5.262 -2.462 -3.853 1.00 62.38 422 VAL A CA 1
ATOM 3275 C C . VAL A 1 422 ? 5.585 -3.549 -4.880 1.00 62.38 422 VAL A C 1
ATOM 3277 O O . VAL A 1 422 ? 5.036 -3.490 -5.981 1.00 62.38 422 VAL A O 1
ATOM 3280 N N . PRO A 1 423 ? 6.468 -4.521 -4.571 1.00 64.12 423 PRO A N 1
ATOM 3281 C CA . PRO A 1 423 ? 6.771 -5.612 -5.495 1.00 64.12 423 PRO A CA 1
ATOM 3282 C C . PRO A 1 423 ? 5.521 -6.436 -5.834 1.00 64.12 423 PRO A C 1
ATOM 3284 O O . PRO A 1 423 ? 4.681 -6.666 -4.959 1.00 64.12 423 PRO A O 1
ATOM 3287 N N . ASP A 1 424 ? 5.438 -6.973 -7.053 1.00 65.75 424 ASP A N 1
ATOM 3288 C CA . ASP A 1 424 ? 4.326 -7.844 -7.479 1.00 65.75 424 ASP A CA 1
ATOM 3289 C C . ASP A 1 424 ? 4.164 -9.081 -6.585 1.00 65.75 424 ASP A C 1
ATOM 3291 O O . ASP A 1 424 ? 3.049 -9.505 -6.272 1.00 65.75 424 ASP A O 1
ATOM 3295 N N . SER A 1 425 ? 5.282 -9.596 -6.067 1.00 65.25 425 SER A N 1
ATOM 3296 C CA . SER A 1 425 ? 5.309 -10.685 -5.087 1.00 65.25 425 SER A CA 1
ATOM 3297 C C . SER A 1 425 ? 4.631 -10.344 -3.758 1.00 65.25 425 SER A C 1
ATOM 3299 O O . SER A 1 425 ? 4.322 -11.244 -2.992 1.00 65.25 425 SER A O 1
ATOM 3301 N N . VAL A 1 426 ? 4.396 -9.066 -3.456 1.00 68.81 426 VAL A N 1
ATOM 3302 C CA . VAL A 1 426 ? 3.705 -8.605 -2.243 1.00 68.81 426 VAL A CA 1
ATOM 3303 C C . VAL A 1 426 ? 2.247 -8.268 -2.546 1.00 68.81 426 VAL A C 1
ATOM 3305 O O . VAL A 1 426 ? 1.369 -8.566 -1.733 1.00 68.81 426 VAL A O 1
ATOM 3308 N N . LEU A 1 427 ? 1.974 -7.709 -3.732 1.00 70.38 427 LEU A N 1
ATOM 3309 C CA . LEU A 1 427 ? 0.622 -7.371 -4.188 1.00 70.38 427 LEU A CA 1
ATOM 3310 C C . LEU A 1 427 ? -0.307 -8.591 -4.232 1.00 70.38 427 LEU A C 1
ATOM 3312 O O . LEU A 1 427 ? -1.501 -8.451 -3.968 1.00 70.38 427 LEU A O 1
ATOM 3316 N N . GLU A 1 428 ? 0.222 -9.794 -4.480 1.00 71.94 428 GLU A N 1
ATOM 3317 C CA . GLU A 1 428 ? -0.581 -11.024 -4.476 1.00 71.94 428 GLU A CA 1
ATOM 3318 C C . GLU A 1 428 ? -1.259 -11.326 -3.126 1.00 71.94 428 GLU A C 1
ATOM 3320 O O . GLU A 1 428 ? -2.289 -12.008 -3.111 1.00 71.94 428 GLU A O 1
ATOM 3325 N N . TYR A 1 429 ? -0.718 -10.818 -2.010 1.00 75.12 429 TYR A N 1
ATOM 3326 C CA . TYR A 1 429 ? -1.251 -11.028 -0.656 1.00 75.12 429 TYR A CA 1
ATOM 3327 C C . TYR A 1 429 ? -2.246 -9.955 -0.217 1.00 75.12 429 TYR A C 1
ATOM 3329 O O . TYR A 1 429 ? -2.939 -10.133 0.791 1.00 75.12 429 TYR A O 1
ATOM 3337 N N . PHE A 1 430 ? -2.313 -8.839 -0.941 1.00 79.62 430 PHE A N 1
ATOM 3338 C CA . PHE A 1 430 ? -3.248 -7.777 -0.629 1.00 79.62 430 PHE A CA 1
ATOM 3339 C C . PHE A 1 430 ? -4.636 -8.109 -1.139 1.00 79.62 430 PHE A C 1
ATOM 3341 O O . PHE A 1 430 ? -4.845 -8.521 -2.280 1.00 79.62 430 PHE A O 1
ATOM 3348 N N . VAL A 1 431 ? -5.608 -7.858 -0.272 1.00 83.69 431 VAL A N 1
ATOM 3349 C CA . VAL A 1 431 ? -7.022 -7.910 -0.620 1.00 83.69 431 VAL A CA 1
ATOM 3350 C C . VAL A 1 431 ? -7.538 -6.489 -0.511 1.00 83.69 431 VAL A C 1
ATOM 3352 O O . VAL A 1 431 ? -7.823 -6.025 0.596 1.00 83.69 431 VAL A O 1
ATOM 3355 N N . PRO A 1 432 ? -7.563 -5.744 -1.623 1.00 82.75 432 PRO A N 1
ATOM 3356 C CA . PRO A 1 432 ? -7.625 -4.307 -1.525 1.00 82.75 432 PRO A CA 1
ATOM 3357 C C . PRO A 1 432 ? -9.099 -3.863 -1.589 1.00 82.75 432 PRO A C 1
ATOM 3359 O O . PRO A 1 432 ? -9.896 -4.326 -2.412 1.00 82.75 432 PRO A O 1
ATOM 3362 N N . ILE A 1 433 ? -9.505 -3.012 -0.646 1.00 86.62 433 ILE A N 1
ATOM 3363 C CA . ILE A 1 433 ? -10.917 -2.738 -0.353 1.00 86.62 433 ILE A CA 1
ATOM 3364 C C . ILE A 1 433 ? -11.138 -1.232 -0.248 1.00 86.62 433 ILE A C 1
ATOM 3366 O O . ILE A 1 433 ? -10.550 -0.556 0.590 1.00 86.62 433 ILE A O 1
ATOM 3370 N N . LEU A 1 434 ? -12.010 -0.704 -1.107 1.00 85.81 434 LEU A N 1
ATOM 3371 C CA . LEU A 1 434 ? -12.339 0.719 -1.135 1.00 85.81 434 LEU A CA 1
ATOM 3372 C C . LEU A 1 434 ? -13.326 1.063 -0.020 1.00 85.81 434 LEU A C 1
ATOM 3374 O O . LEU A 1 434 ? -14.427 0.517 0.031 1.00 85.81 434 LEU A O 1
ATOM 3378 N N . VAL A 1 435 ? -12.932 2.005 0.831 1.00 87.38 435 VAL A N 1
ATOM 3379 C CA . VAL A 1 435 ? -13.764 2.564 1.893 1.00 87.38 435 VAL A CA 1
ATOM 3380 C C . VAL A 1 435 ? -14.456 3.827 1.369 1.00 87.38 435 VAL A C 1
ATOM 3382 O O . VAL A 1 435 ? -13.777 4.765 0.938 1.00 87.38 435 VAL A O 1
ATOM 3385 N N . PRO A 1 436 ? -15.798 3.900 1.411 1.00 86.88 436 PRO A N 1
ATOM 3386 C CA . PRO A 1 436 ? -16.536 5.082 0.982 1.00 86.88 436 PRO A CA 1
ATOM 3387 C C . PRO A 1 436 ? -16.187 6.333 1.799 1.00 86.88 436 PRO A C 1
ATOM 3389 O O . PRO A 1 436 ? -16.040 6.287 3.021 1.00 86.88 436 PRO A O 1
ATOM 3392 N N . ALA A 1 437 ? -16.169 7.502 1.151 1.00 82.56 437 ALA A N 1
ATOM 3393 C CA . ALA A 1 437 ? -15.975 8.786 1.838 1.00 82.56 437 ALA A CA 1
ATOM 3394 C C . ALA A 1 437 ? -17.086 9.096 2.865 1.00 82.56 437 ALA A C 1
ATOM 3396 O O . ALA A 1 437 ? -16.877 9.869 3.805 1.00 82.56 437 ALA A O 1
ATOM 3397 N N . SER A 1 438 ? -18.260 8.474 2.719 1.00 85.69 438 SER A N 1
ATOM 3398 C CA . SER A 1 438 ? -19.397 8.581 3.638 1.00 85.69 438 SER A CA 1
ATOM 3399 C C . SER A 1 438 ? -19.218 7.824 4.957 1.00 85.69 438 SER A C 1
ATOM 3401 O O . SER A 1 438 ? -20.040 8.031 5.849 1.00 85.69 438 SER A O 1
ATOM 3403 N N . ALA A 1 439 ? -18.168 7.003 5.112 1.00 86.12 439 ALA A N 1
ATOM 3404 C CA . ALA A 1 439 ? -17.899 6.255 6.340 1.00 86.12 439 ALA A CA 1
ATOM 3405 C C . ALA A 1 439 ? -17.854 7.175 7.575 1.00 86.12 439 ALA A C 1
ATOM 3407 O O . ALA A 1 439 ? -17.378 8.315 7.514 1.00 86.12 439 ALA A O 1
ATOM 3408 N N . ARG A 1 440 ? -18.359 6.698 8.709 1.00 86.88 440 ARG A N 1
ATOM 3409 C CA . ARG A 1 440 ? -18.405 7.408 9.991 1.00 86.88 440 ARG A CA 1
ATOM 3410 C C . ARG A 1 440 ? -17.778 6.538 11.084 1.00 86.88 440 ARG A C 1
ATOM 3412 O O . ARG A 1 440 ? -17.884 5.319 10.982 1.00 86.88 440 ARG A O 1
ATOM 3419 N N . PRO A 1 441 ? -17.178 7.145 12.125 1.00 82.19 441 PRO A N 1
A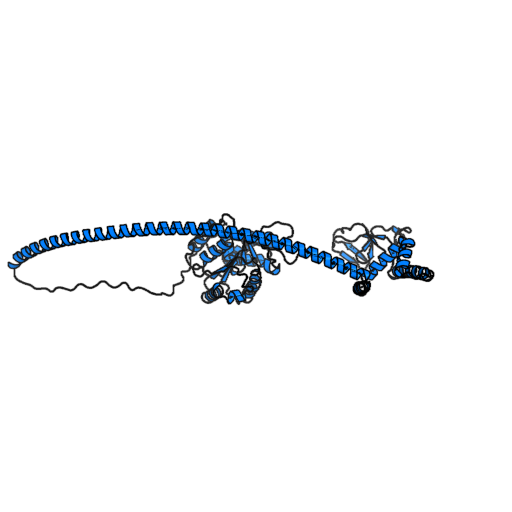TOM 3420 C CA . PRO A 1 441 ? -16.607 6.393 13.237 1.00 82.19 441 PRO A CA 1
ATOM 3421 C C . PRO A 1 441 ? -17.660 5.527 13.930 1.00 82.19 441 PRO A C 1
ATOM 3423 O O . PRO A 1 441 ? -18.726 6.028 14.308 1.00 82.19 441 PRO A O 1
ATOM 3426 N N . ALA A 1 442 ? -17.353 4.251 14.124 1.00 80.81 442 ALA A N 1
ATOM 3427 C CA . ALA A 1 442 ? -18.226 3.296 14.786 1.00 80.81 442 ALA A CA 1
ATOM 3428 C C . ALA A 1 442 ? -17.916 3.253 16.294 1.00 80.81 442 ALA A C 1
ATOM 3430 O O . ALA A 1 442 ? -16.948 2.642 16.735 1.00 80.81 442 ALA A O 1
ATOM 3431 N N . ARG A 1 443 ? -18.726 3.934 17.116 1.00 72.88 443 ARG A N 1
ATOM 3432 C CA . ARG A 1 443 ? -18.493 4.013 18.571 1.00 72.88 443 ARG A CA 1
ATOM 3433 C C . ARG A 1 443 ? -19.127 2.834 19.313 1.00 72.88 443 ARG A C 1
ATOM 3435 O O . ARG A 1 443 ? -20.283 2.510 19.065 1.00 72.88 443 ARG A O 1
ATOM 3442 N N . ASN A 1 444 ? -18.395 2.280 20.285 1.00 66.56 444 ASN A N 1
ATOM 3443 C CA . ASN A 1 444 ? -18.882 1.344 21.311 1.00 66.56 444 ASN A CA 1
ATOM 3444 C C . ASN A 1 444 ? -19.584 0.080 20.774 1.00 66.56 444 ASN A C 1
ATOM 3446 O O . ASN A 1 444 ? -20.624 -0.317 21.292 1.00 66.56 444 ASN A O 1
ATOM 3450 N N . LEU A 1 445 ? -19.021 -0.560 19.744 1.00 80.25 445 LEU A N 1
ATOM 3451 C CA . LEU A 1 445 ? -19.597 -1.780 19.159 1.00 80.25 445 LEU A CA 1
ATOM 3452 C C . LEU A 1 445 ? -19.116 -3.089 19.802 1.00 80.25 445 LEU A C 1
ATOM 3454 O O . LEU A 1 445 ? -19.619 -4.152 19.458 1.00 80.25 445 LEU A O 1
ATOM 3458 N N . PHE A 1 446 ? -18.149 -3.049 20.717 1.00 84.00 446 PHE A N 1
ATOM 3459 C CA . PHE A 1 446 ? -17.642 -4.266 21.345 1.00 84.00 446 PHE A CA 1
ATOM 3460 C C . PHE A 1 446 ? -18.662 -4.859 22.327 1.00 84.00 446 PHE A C 1
ATOM 3462 O O . PHE A 1 446 ? -19.100 -4.185 23.258 1.00 84.00 446 PHE A O 1
ATOM 3469 N N . ALA A 1 447 ? -19.001 -6.136 22.143 1.00 81.00 447 ALA A N 1
ATOM 3470 C CA . ALA A 1 447 ? -19.944 -6.862 22.999 1.00 81.00 447 ALA A CA 1
ATOM 3471 C C . ALA A 1 447 ? -19.494 -8.312 23.286 1.00 81.00 447 ALA A C 1
ATOM 3473 O O . ALA A 1 447 ? -20.315 -9.208 23.471 1.00 81.00 447 ALA A O 1
ATOM 3474 N N . GLY A 1 448 ? -18.177 -8.540 23.316 1.00 82.00 448 GLY A N 1
ATOM 3475 C CA . GLY A 1 448 ? -17.557 -9.828 23.639 1.00 82.00 448 GLY A CA 1
ATOM 3476 C C . GLY A 1 448 ? -16.464 -10.225 22.647 1.00 82.00 448 GLY A C 1
ATOM 3477 O O . GLY A 1 448 ? -16.474 -9.807 21.490 1.00 82.00 448 GLY A O 1
ATOM 3478 N N . ALA A 1 449 ? -15.515 -11.045 23.101 1.00 83.06 449 ALA A N 1
ATOM 3479 C CA . ALA A 1 449 ? -14.424 -11.531 22.262 1.00 83.06 449 ALA A CA 1
ATOM 3480 C C . ALA A 1 449 ? -14.939 -12.549 21.235 1.00 83.06 449 ALA A C 1
ATOM 3482 O O . ALA A 1 449 ? -15.805 -13.377 21.531 1.00 83.06 449 ALA A O 1
ATOM 3483 N N . TRP A 1 450 ? -14.402 -12.508 20.020 1.00 86.88 450 TRP A N 1
ATOM 3484 C CA . TRP A 1 450 ? -14.805 -13.429 18.960 1.00 86.88 450 TRP A CA 1
ATOM 3485 C C . TRP A 1 450 ? -14.015 -14.734 19.061 1.00 86.88 450 TRP A C 1
ATOM 3487 O O . TRP A 1 450 ? -12.799 -14.718 19.255 1.00 86.88 450 TRP A O 1
ATOM 3497 N N . GLY A 1 451 ? -14.699 -15.870 18.923 1.00 82.06 451 GLY A N 1
ATOM 3498 C CA . GLY A 1 451 ? -14.054 -17.180 18.898 1.00 82.06 451 GLY A CA 1
ATOM 3499 C C . GLY A 1 451 ? -13.237 -17.378 17.621 1.00 82.06 451 GLY A C 1
ATOM 3500 O O . GLY A 1 451 ? -13.680 -17.023 16.530 1.00 82.06 451 GLY A O 1
ATOM 3501 N N . ALA A 1 452 ? -12.048 -17.964 17.743 1.00 77.00 452 ALA A N 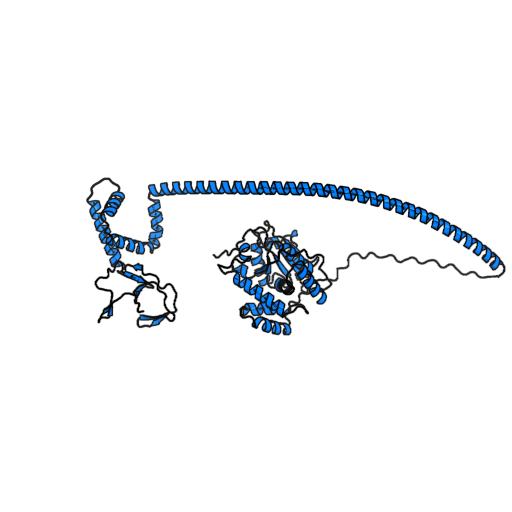1
ATOM 3502 C CA . ALA A 1 452 ? -11.219 -18.367 16.613 1.00 77.00 452 ALA A CA 1
ATOM 3503 C C . ALA A 1 452 ? -11.720 -19.707 16.048 1.00 77.00 452 ALA A C 1
ATOM 3505 O O . ALA A 1 452 ? -11.094 -20.752 16.219 1.00 77.00 452 ALA A O 1
ATOM 3506 N N . GLU A 1 453 ? -12.871 -19.686 15.379 1.00 70.88 453 GLU A N 1
ATOM 3507 C CA . GLU A 1 453 ? -13.440 -20.843 14.671 1.00 70.88 453 GLU A CA 1
ATOM 3508 C C . GLU A 1 453 ? -12.680 -21.086 13.355 1.00 70.88 453 GLU A C 1
ATOM 3510 O O . GLU A 1 453 ? -13.169 -20.871 12.249 1.00 70.88 453 GLU A O 1
ATOM 3515 N N . LEU A 1 454 ? -11.411 -21.482 13.484 1.00 68.06 454 LEU A N 1
ATOM 3516 C CA . LEU A 1 454 ? -10.497 -21.698 12.358 1.00 68.06 454 LEU A CA 1
ATOM 3517 C C . LEU A 1 454 ? -10.676 -23.076 11.699 1.00 68.06 454 LEU A C 1
ATOM 3519 O O . LEU A 1 454 ? -10.197 -23.292 10.578 1.00 68.06 454 LEU A O 1
ATOM 3523 N N . GLU A 1 455 ? -11.354 -24.000 12.382 1.00 73.19 455 GLU A N 1
ATOM 3524 C CA . GLU A 1 455 ? -11.696 -25.323 11.863 1.00 73.19 455 GLU A CA 1
ATOM 3525 C C . GLU A 1 455 ? -12.750 -25.217 10.756 1.00 73.19 455 GLU A C 1
ATOM 3527 O O . GLU A 1 455 ? -13.711 -24.458 10.843 1.00 73.19 455 GLU A O 1
ATOM 3532 N N . VAL A 1 456 ? -12.548 -25.978 9.682 1.00 73.62 456 VAL A N 1
ATOM 3533 C CA . VAL A 1 456 ? -13.419 -25.945 8.505 1.00 73.62 456 VAL A CA 1
ATOM 3534 C C . VAL A 1 456 ? -14.587 -26.902 8.715 1.00 73.62 456 VAL A C 1
ATOM 3536 O O . VAL A 1 456 ? -14.391 -28.119 8.780 1.00 73.62 456 VAL A O 1
ATOM 3539 N N . ASP A 1 457 ? -15.809 -26.372 8.757 1.00 79.69 457 ASP A N 1
ATOM 3540 C CA . ASP A 1 457 ? -17.014 -27.200 8.729 1.00 79.69 457 ASP A CA 1
ATOM 3541 C C . ASP A 1 457 ? -17.155 -27.850 7.344 1.00 79.69 457 ASP A C 1
ATOM 3543 O O . ASP A 1 457 ? -17.370 -27.183 6.331 1.00 79.69 457 ASP A O 1
ATOM 3547 N N . LYS A 1 458 ? -17.043 -29.183 7.298 1.00 83.44 458 LYS A N 1
ATOM 3548 C CA . LYS A 1 458 ? -17.107 -29.970 6.057 1.00 83.44 458 LYS A CA 1
ATOM 3549 C C . LYS A 1 458 ? -18.419 -29.776 5.293 1.00 83.44 458 LYS A C 1
ATOM 3551 O O . LYS A 1 458 ? -18.406 -29.892 4.070 1.00 83.44 458 LYS A O 1
ATOM 3556 N N . LYS A 1 459 ? -19.534 -29.503 5.983 1.00 84.75 459 LYS A N 1
ATOM 3557 C CA . LYS A 1 459 ? -20.837 -29.283 5.337 1.00 84.75 459 LYS A CA 1
ATOM 3558 C C . LYS A 1 459 ? -20.884 -27.913 4.666 1.00 84.75 459 LYS A C 1
ATOM 3560 O O . LYS A 1 459 ? -21.139 -27.845 3.467 1.00 84.75 459 LYS A O 1
ATOM 3565 N N . LYS A 1 460 ? -20.539 -26.854 5.407 1.00 85.62 460 LYS A N 1
ATOM 3566 C CA . LYS A 1 460 ? -20.444 -25.490 4.863 1.00 85.62 460 LYS A CA 1
ATOM 3567 C C . LYS A 1 460 ? -19.385 -25.375 3.767 1.00 85.62 460 LYS A C 1
ATOM 3569 O O . LYS A 1 460 ? -19.559 -24.613 2.828 1.00 85.62 460 LYS A O 1
ATOM 3574 N N . LEU A 1 461 ? -18.301 -26.150 3.845 1.00 88.75 461 LEU A N 1
ATOM 3575 C CA . LEU A 1 461 ? -17.274 -26.179 2.804 1.00 88.75 461 LEU A CA 1
ATOM 3576 C C . LEU A 1 461 ? -17.820 -26.690 1.464 1.00 88.75 461 LEU A C 1
ATOM 3578 O O . LEU A 1 461 ? -17.480 -26.133 0.425 1.00 88.75 461 LEU A O 1
ATOM 3582 N N . ALA A 1 462 ? -18.645 -27.741 1.470 1.00 87.81 462 ALA A N 1
ATOM 3583 C CA . ALA A 1 462 ? -19.235 -28.269 0.241 1.00 87.81 462 ALA A CA 1
ATOM 3584 C C . ALA A 1 462 ? -20.189 -27.250 -0.408 1.00 87.81 462 ALA A C 1
ATOM 3586 O O . ALA A 1 462 ? -20.126 -27.039 -1.617 1.00 87.81 462 ALA A O 1
ATOM 3587 N N . GLU A 1 463 ? -21.004 -26.577 0.406 1.00 89.56 463 GLU A N 1
ATOM 3588 C CA . GLU A 1 463 ? -21.883 -25.483 -0.026 1.00 89.56 463 GLU A CA 1
ATOM 3589 C C . GLU A 1 463 ? -21.086 -24.291 -0.582 1.00 89.56 463 GLU A C 1
ATOM 3591 O O . GLU A 1 463 ? -21.381 -23.790 -1.665 1.00 89.56 463 GLU A O 1
ATOM 3596 N N . ALA A 1 464 ? -20.009 -23.895 0.101 1.00 89.25 464 ALA A N 1
ATOM 3597 C CA . ALA A 1 464 ? -19.113 -22.832 -0.339 1.00 89.25 464 ALA A CA 1
ATOM 3598 C C . ALA A 1 464 ? -18.437 -23.140 -1.688 1.00 89.25 464 ALA A C 1
ATOM 3600 O O . ALA A 1 464 ? -18.312 -22.252 -2.532 1.00 89.25 464 ALA A O 1
ATOM 3601 N N . ILE A 1 465 ? -18.011 -24.392 -1.907 1.00 89.44 465 ILE A N 1
ATOM 3602 C CA . ILE A 1 465 ? -17.448 -24.833 -3.192 1.00 89.44 465 ILE A CA 1
ATOM 3603 C C . ILE A 1 465 ? -18.508 -24.752 -4.293 1.00 89.44 465 ILE A C 1
ATOM 3605 O O . ILE A 1 465 ? -18.197 -24.241 -5.365 1.00 89.44 465 ILE A O 1
ATOM 3609 N N . ASP A 1 466 ? -19.741 -25.205 -4.044 1.00 89.19 466 ASP A N 1
ATOM 3610 C CA . ASP A 1 466 ? -20.825 -25.120 -5.033 1.00 89.19 466 ASP A CA 1
ATOM 3611 C C . ASP A 1 466 ? -21.117 -23.663 -5.424 1.00 89.19 466 ASP A C 1
ATOM 3613 O O . ASP A 1 466 ? -21.154 -23.336 -6.610 1.00 89.19 466 ASP A O 1
ATOM 3617 N N . LEU A 1 467 ? -21.235 -22.764 -4.440 1.00 88.94 467 LEU A N 1
ATOM 3618 C CA . LEU A 1 467 ? -21.481 -21.337 -4.673 1.00 88.94 467 LEU A CA 1
ATOM 3619 C C . LEU A 1 467 ? -20.366 -20.666 -5.486 1.00 88.94 467 LEU A C 1
ATOM 3621 O O . LEU A 1 467 ? -20.661 -19.943 -6.435 1.00 88.94 467 LEU A O 1
ATOM 3625 N N . LEU A 1 468 ? -19.098 -20.921 -5.150 1.00 87.50 468 LEU A N 1
ATOM 3626 C CA . LEU A 1 468 ? -17.946 -20.309 -5.828 1.00 87.50 468 LEU A CA 1
ATOM 3627 C C . LEU A 1 468 ? -17.602 -20.982 -7.164 1.00 87.50 468 LEU A C 1
ATOM 3629 O O . LEU A 1 468 ? -17.011 -20.352 -8.033 1.00 87.50 468 LEU A O 1
ATOM 3633 N N . SER A 1 469 ? -17.976 -22.247 -7.370 1.00 85.31 469 SER A N 1
ATOM 3634 C CA . SER A 1 469 ? -17.761 -22.938 -8.651 1.00 85.31 469 SER A CA 1
ATOM 3635 C C . SER A 1 469 ? -18.641 -22.413 -9.786 1.00 85.31 469 SER A C 1
ATOM 3637 O O . SER A 1 469 ? -18.340 -22.654 -10.950 1.00 85.31 469 SER A O 1
ATOM 3639 N N . LYS A 1 470 ? -19.707 -21.671 -9.455 1.00 83.62 470 LYS A N 1
ATOM 3640 C CA . LYS A 1 470 ? -20.599 -21.020 -10.427 1.00 83.62 470 LYS A CA 1
ATOM 3641 C C . LYS A 1 470 ? -19.984 -19.769 -11.060 1.00 83.62 470 LYS A C 1
ATOM 3643 O O . LYS A 1 470 ? -20.516 -19.283 -12.053 1.00 83.62 470 LYS A O 1
ATOM 3648 N N . SER A 1 471 ? -18.903 -19.233 -10.490 1.00 76.06 471 SER A N 1
ATOM 3649 C CA . SER A 1 471 ? -18.152 -18.114 -11.064 1.00 76.06 471 SER A CA 1
ATOM 3650 C C . SER A 1 471 ? -16.920 -18.617 -11.815 1.00 76.06 471 SER A C 1
ATOM 3652 O O . SER A 1 471 ? -16.021 -19.193 -11.204 1.00 76.06 471 SER A O 1
ATOM 3654 N N . ASP A 1 472 ? -16.839 -18.331 -13.116 1.00 74.12 472 ASP A N 1
ATOM 3655 C CA . ASP A 1 472 ? -15.706 -18.714 -13.977 1.00 74.12 472 ASP A CA 1
ATOM 3656 C C . ASP A 1 472 ? -14.419 -17.902 -13.708 1.00 74.12 472 ASP A C 1
ATOM 3658 O O . ASP A 1 472 ? -13.373 -18.174 -14.295 1.00 74.12 472 ASP A O 1
ATOM 3662 N N . SER A 1 473 ? -14.468 -16.893 -12.831 1.00 74.19 473 SER A N 1
ATOM 3663 C CA . SER A 1 473 ? -13.363 -15.954 -12.594 1.00 74.19 473 SER A CA 1
ATOM 3664 C C . SER A 1 473 ? -12.293 -16.446 -11.610 1.00 74.19 473 SER A C 1
ATOM 3666 O O . SER A 1 473 ? -11.256 -15.798 -11.468 1.00 74.19 473 SER A O 1
ATOM 3668 N N . LEU A 1 474 ? -12.496 -17.588 -10.941 1.00 79.06 474 LEU A N 1
ATOM 3669 C CA . LEU A 1 474 ? -11.576 -18.097 -9.918 1.00 79.06 474 LEU A CA 1
ATOM 3670 C C . LEU A 1 474 ? -10.741 -19.284 -10.410 1.00 79.06 474 LEU A C 1
ATOM 3672 O O . LEU A 1 474 ? -11.257 -20.355 -10.724 1.00 79.06 474 LEU A O 1
ATOM 3676 N N . GLU A 1 475 ? -9.415 -19.148 -10.351 1.00 81.75 475 GLU A N 1
ATOM 3677 C CA . GLU A 1 475 ? -8.507 -20.287 -10.503 1.00 81.75 475 GLU A CA 1
ATOM 3678 C C . GLU A 1 475 ? -8.709 -21.327 -9.389 1.00 81.75 475 GLU A C 1
ATOM 3680 O O . GLU A 1 475 ? -9.053 -21.001 -8.251 1.00 81.75 475 GLU A O 1
ATOM 3685 N N . ARG A 1 476 ? -8.385 -22.597 -9.667 1.00 80.75 476 ARG A N 1
ATOM 3686 C CA . ARG A 1 476 ? -8.604 -23.724 -8.738 1.00 80.75 476 ARG A CA 1
ATOM 3687 C C . ARG A 1 476 ? -8.006 -23.506 -7.340 1.00 80.75 476 ARG A C 1
ATOM 3689 O O . ARG A 1 476 ? -8.615 -23.900 -6.348 1.00 80.75 476 ARG A O 1
ATOM 3696 N N . ALA A 1 477 ? -6.828 -22.887 -7.242 1.00 79.00 477 ALA A N 1
ATOM 3697 C CA . ALA A 1 477 ? -6.192 -22.593 -5.957 1.00 79.00 477 ALA A CA 1
ATOM 3698 C C . ALA A 1 477 ? -6.894 -21.450 -5.199 1.00 79.00 477 ALA A C 1
ATOM 3700 O O . ALA A 1 477 ? -7.069 -21.541 -3.982 1.00 79.00 477 ALA A O 1
ATOM 3701 N N . ALA A 1 478 ? -7.326 -20.404 -5.911 1.00 80.56 478 ALA A N 1
ATOM 3702 C CA . ALA A 1 478 ? -8.078 -19.286 -5.343 1.00 80.56 478 ALA A CA 1
ATOM 3703 C C . ALA A 1 478 ? -9.474 -19.728 -4.879 1.00 80.56 478 ALA A C 1
ATOM 3705 O O . ALA A 1 478 ? -9.883 -19.373 -3.777 1.00 80.56 478 ALA A O 1
ATOM 3706 N N . LEU A 1 479 ? -10.143 -20.592 -5.651 1.00 86.00 479 LEU A N 1
ATOM 3707 C CA . LEU A 1 479 ? -11.437 -21.183 -5.307 1.00 86.00 479 LEU A CA 1
ATOM 3708 C C . LEU A 1 479 ? -11.368 -21.959 -3.988 1.00 86.00 479 LEU A C 1
ATOM 3710 O O . LEU A 1 479 ? -12.193 -21.746 -3.106 1.00 86.00 479 LEU A O 1
ATOM 3714 N N . ILE A 1 480 ? -10.358 -22.819 -3.806 1.00 85.88 480 ILE A N 1
ATOM 3715 C CA . ILE A 1 480 ? -10.206 -23.603 -2.567 1.00 85.88 480 ILE A CA 1
ATOM 3716 C C . ILE A 1 480 ? -9.959 -22.693 -1.355 1.00 85.88 480 ILE A C 1
ATOM 3718 O O . ILE A 1 480 ? -10.479 -22.973 -0.274 1.00 85.88 480 ILE A O 1
ATOM 3722 N N . ARG A 1 481 ? -9.167 -21.621 -1.509 1.00 84.31 481 ARG A N 1
ATOM 3723 C CA . ARG A 1 481 ? -8.943 -20.642 -0.432 1.00 84.31 481 ARG A CA 1
ATOM 3724 C C . ARG A 1 481 ? -10.233 -19.903 -0.090 1.00 84.31 481 ARG A C 1
ATOM 3726 O O . ARG A 1 481 ? -10.670 -19.973 1.052 1.00 84.31 481 ARG A O 1
ATOM 3733 N N . ALA A 1 482 ? -10.889 -19.312 -1.087 1.00 86.75 482 ALA A N 1
ATOM 3734 C CA . ALA A 1 482 ? -12.145 -18.595 -0.904 1.00 86.75 482 ALA A CA 1
ATOM 3735 C C . ALA A 1 482 ? -13.238 -19.488 -0.295 1.00 86.75 482 ALA A C 1
ATOM 3737 O O . ALA A 1 482 ? -13.960 -19.039 0.589 1.00 86.75 482 ALA A O 1
ATOM 3738 N N . ALA A 1 483 ? -13.314 -20.767 -0.679 1.00 88.44 483 ALA A N 1
ATOM 3739 C CA . ALA A 1 483 ? -14.270 -21.714 -0.108 1.00 88.44 483 ALA A CA 1
ATOM 3740 C C . ALA A 1 483 ? -13.993 -22.021 1.372 1.00 88.44 483 ALA A C 1
ATOM 3742 O O . ALA A 1 483 ? -14.928 -22.125 2.165 1.00 88.44 483 ALA A O 1
ATOM 3743 N N . LYS A 1 484 ? -12.718 -22.129 1.775 1.00 87.81 484 LYS A N 1
ATOM 3744 C CA . LYS A 1 484 ? -12.351 -22.271 3.194 1.00 87.81 484 LYS A CA 1
ATOM 3745 C C . LYS A 1 484 ? -12.730 -21.027 3.989 1.00 87.81 484 LYS A C 1
ATOM 3747 O O . LYS A 1 484 ? -13.335 -21.163 5.048 1.00 87.81 484 LYS A O 1
ATOM 3752 N N . THR A 1 485 ? -12.440 -19.838 3.469 1.00 87.56 485 THR A N 1
ATOM 3753 C CA . THR A 1 485 ? -12.821 -18.573 4.106 1.00 87.56 485 THR A CA 1
ATOM 3754 C C . THR A 1 485 ? -14.346 -18.451 4.236 1.00 87.56 485 THR A C 1
ATOM 3756 O O . THR A 1 485 ? -14.847 -18.133 5.311 1.00 87.56 485 THR A O 1
ATOM 3759 N N . LEU A 1 486 ? -15.089 -18.794 3.179 1.00 88.56 486 LEU A N 1
ATOM 3760 C CA . LEU A 1 486 ? -16.554 -18.754 3.133 1.00 88.56 486 LEU A CA 1
ATOM 3761 C C . LEU A 1 486 ? -17.212 -19.792 4.059 1.00 88.56 486 LEU A C 1
ATOM 3763 O O . LEU A 1 486 ? -18.266 -19.542 4.635 1.00 88.56 486 LEU A O 1
ATOM 3767 N N . SER A 1 487 ? -16.571 -20.943 4.282 1.00 87.81 487 SER A N 1
ATOM 3768 C CA . SER A 1 487 ? -17.087 -21.955 5.217 1.00 87.81 487 SER A CA 1
ATOM 3769 C C . SER A 1 487 ? -17.162 -21.469 6.672 1.00 87.81 487 SER A C 1
ATOM 3771 O O . SER A 1 487 ? -17.912 -22.033 7.470 1.00 87.81 487 SER A O 1
ATOM 3773 N N . ARG A 1 488 ? -16.419 -20.406 7.012 1.00 85.50 488 ARG A N 1
ATOM 3774 C CA . ARG A 1 488 ? -16.383 -19.787 8.345 1.00 85.50 488 ARG A CA 1
ATOM 3775 C C . ARG A 1 488 ? -17.369 -18.631 8.505 1.00 85.50 488 ARG A C 1
ATOM 3777 O O . ARG A 1 488 ? -17.339 -17.950 9.526 1.00 85.50 488 ARG A O 1
ATOM 3784 N N . THR A 1 489 ? -18.235 -18.383 7.521 1.00 85.81 489 THR A N 1
ATOM 3785 C CA . THR A 1 489 ? -19.224 -17.307 7.617 1.00 85.81 489 THR A CA 1
ATOM 3786 C C . THR A 1 489 ? -20.120 -17.504 8.853 1.00 85.81 489 THR A C 1
ATOM 3788 O O . THR A 1 489 ? -20.663 -18.610 9.039 1.00 85.81 489 THR A O 1
ATOM 3791 N N . PRO A 1 490 ? -20.277 -16.454 9.693 1.00 80.25 490 PRO A N 1
ATOM 3792 C CA . PRO A 1 490 ? -21.149 -16.479 10.863 1.00 80.25 490 PRO A CA 1
ATOM 3793 C C . PRO A 1 490 ? -22.569 -16.905 10.505 1.00 80.25 490 PRO A C 1
ATOM 3795 O O . PRO A 1 490 ? -23.078 -16.596 9.422 1.00 80.25 490 PRO A O 1
ATOM 3798 N N . ALA A 1 491 ? -23.232 -17.610 11.417 1.00 77.12 491 ALA A N 1
ATOM 3799 C CA . ALA A 1 491 ? -24.595 -18.064 11.187 1.00 77.12 491 ALA A CA 1
ATOM 3800 C C . ALA A 1 491 ? -25.529 -16.853 11.001 1.00 77.12 491 ALA A C 1
ATOM 3802 O O . ALA A 1 491 ? -25.530 -15.917 11.800 1.00 77.12 491 ALA A O 1
ATOM 3803 N N . GLY A 1 492 ? -26.354 -16.860 9.951 1.00 74.19 492 GLY A N 1
ATOM 3804 C CA . GLY A 1 492 ? -27.333 -15.802 9.666 1.00 74.19 492 GLY A CA 1
ATOM 3805 C C . GLY A 1 492 ? -26.809 -14.592 8.885 1.00 74.19 492 GLY A C 1
ATOM 3806 O O . GLY A 1 492 ? -27.516 -13.591 8.810 1.00 74.19 492 GLY A O 1
ATOM 3807 N N . ILE A 1 493 ? -25.607 -14.669 8.311 1.00 83.94 493 ILE A N 1
ATOM 3808 C CA . ILE A 1 493 ? -25.215 -13.849 7.155 1.00 83.94 493 ILE A CA 1
ATOM 3809 C C . ILE A 1 493 ? -25.377 -14.718 5.908 1.00 83.94 493 ILE A C 1
ATOM 3811 O O . ILE A 1 493 ? -25.027 -15.898 5.941 1.00 83.94 493 ILE A O 1
ATOM 3815 N N . ASP A 1 494 ? -25.917 -14.152 4.827 1.00 88.88 494 ASP A N 1
ATOM 3816 C CA . ASP A 1 494 ? -26.097 -14.893 3.581 1.00 88.88 494 ASP A CA 1
ATOM 3817 C C . ASP A 1 494 ? -24.735 -15.263 2.971 1.00 88.88 494 ASP A C 1
ATOM 3819 O O . ASP A 1 494 ? -23.944 -14.405 2.565 1.00 88.88 494 ASP A O 1
ATOM 3823 N N . MET A 1 495 ? -24.465 -16.568 2.910 1.00 88.75 495 MET A N 1
ATOM 3824 C CA . MET A 1 495 ? -23.248 -17.119 2.323 1.00 88.75 495 MET A CA 1
ATOM 3825 C C . MET A 1 495 ? -23.142 -16.772 0.830 1.00 88.75 495 MET A C 1
ATOM 3827 O O . MET A 1 495 ? -22.037 -16.561 0.337 1.00 88.75 495 MET A O 1
ATOM 3831 N N . GLY A 1 496 ? -24.263 -16.638 0.114 1.00 89.25 496 GLY A N 1
ATOM 3832 C CA . GLY A 1 496 ? -24.281 -16.237 -1.293 1.00 89.25 496 GLY A CA 1
ATOM 3833 C C . GLY A 1 496 ? -23.788 -14.804 -1.510 1.00 89.25 496 GLY A C 1
ATOM 3834 O O . GLY A 1 496 ? -22.961 -14.559 -2.392 1.00 89.25 496 GLY A O 1
ATOM 3835 N N . GLU A 1 497 ? -24.221 -13.858 -0.672 1.00 90.19 497 GLU A N 1
ATOM 3836 C CA . GLU A 1 497 ? -23.763 -12.464 -0.751 1.00 90.19 497 GLU A CA 1
ATOM 3837 C C . GLU A 1 497 ? -22.273 -12.329 -0.410 1.00 90.19 497 GLU A C 1
ATOM 3839 O O . GLU A 1 497 ? -21.545 -11.583 -1.072 1.00 90.19 497 GLU A O 1
ATOM 3844 N N . VAL A 1 498 ? -21.795 -13.082 0.588 1.00 89.69 498 VAL A N 1
ATOM 3845 C CA . VAL A 1 498 ? -20.369 -13.126 0.954 1.00 89.69 498 VAL A CA 1
ATOM 3846 C C . VAL A 1 498 ? -19.541 -13.782 -0.156 1.00 89.69 498 VAL A C 1
ATOM 3848 O O . VAL A 1 498 ? -18.456 -13.295 -0.470 1.00 89.69 498 VAL A O 1
ATOM 3851 N N . ALA A 1 499 ? -20.053 -14.829 -0.812 1.00 89.62 499 ALA A N 1
ATOM 3852 C CA . ALA A 1 499 ? -19.407 -15.438 -1.974 1.00 89.62 499 ALA A CA 1
ATOM 3853 C C . ALA A 1 499 ? -19.243 -14.425 -3.116 1.00 89.62 499 ALA A C 1
ATOM 3855 O O . ALA A 1 499 ? -18.145 -14.270 -3.649 1.00 89.62 499 ALA A O 1
ATOM 3856 N N . ALA A 1 500 ? -20.298 -13.670 -3.440 1.00 89.00 500 ALA A N 1
ATOM 3857 C CA . ALA A 1 500 ? -20.237 -12.620 -4.454 1.00 89.00 500 ALA A CA 1
ATOM 3858 C C . ALA A 1 500 ? -19.239 -11.507 -4.079 1.00 89.00 500 ALA A C 1
ATOM 3860 O O . ALA A 1 500 ? -18.491 -11.031 -4.933 1.00 89.00 500 ALA A O 1
ATOM 3861 N N . ALA A 1 501 ? -19.183 -11.108 -2.803 1.00 88.06 501 ALA A N 1
ATOM 3862 C CA . ALA A 1 501 ? -18.194 -10.150 -2.311 1.00 88.06 501 ALA A CA 1
ATOM 3863 C C . ALA A 1 501 ? -16.753 -10.668 -2.471 1.00 88.06 501 ALA A C 1
ATOM 3865 O O . ALA A 1 501 ? -15.893 -9.931 -2.959 1.00 88.06 501 ALA A O 1
ATOM 3866 N N . LEU A 1 502 ? -16.501 -11.938 -2.136 1.00 87.75 502 LEU A N 1
ATOM 3867 C CA . LEU A 1 502 ? -15.204 -12.598 -2.314 1.00 87.75 502 LEU A CA 1
ATOM 3868 C C . LEU A 1 502 ? -14.775 -12.641 -3.785 1.00 87.75 502 LEU A C 1
ATOM 3870 O O . LEU A 1 502 ? -13.626 -12.319 -4.081 1.00 87.75 502 LEU A O 1
ATOM 3874 N N . VAL A 1 503 ? -15.684 -12.988 -4.701 1.00 88.00 503 VAL A N 1
ATOM 3875 C CA . VAL A 1 503 ? -15.397 -13.016 -6.146 1.00 88.00 503 VAL A CA 1
ATOM 3876 C C . VAL A 1 503 ? -15.033 -11.622 -6.655 1.00 88.00 503 VAL A C 1
ATOM 3878 O O . VAL A 1 503 ? -13.986 -11.455 -7.274 1.00 88.00 503 VAL A O 1
ATOM 3881 N N . ARG A 1 504 ? -15.817 -10.590 -6.304 1.00 85.75 504 ARG A N 1
ATOM 3882 C CA . ARG A 1 504 ? -15.508 -9.194 -6.673 1.00 85.75 504 ARG A CA 1
ATOM 3883 C C . ARG A 1 504 ? -14.142 -8.739 -6.159 1.00 85.75 504 ARG A C 1
ATOM 3885 O O . ARG A 1 504 ? -13.463 -7.959 -6.823 1.00 85.75 504 ARG A O 1
ATOM 3892 N N . GLN A 1 505 ? -13.751 -9.168 -4.960 1.00 82.19 505 GLN A N 1
ATOM 3893 C CA . GLN A 1 505 ? -12.442 -8.838 -4.394 1.00 82.19 505 GLN A CA 1
ATOM 3894 C C . GLN A 1 505 ? -11.301 -9.545 -5.134 1.00 82.19 505 GLN A C 1
ATOM 3896 O O . GLN A 1 505 ? -10.280 -8.915 -5.400 1.00 82.19 505 GLN A O 1
ATOM 3901 N N . GLU A 1 506 ? -11.476 -10.813 -5.511 1.00 80.25 506 GLU A N 1
ATOM 3902 C CA . GLU A 1 506 ? -10.494 -11.546 -6.319 1.00 80.25 506 GLU A CA 1
ATOM 3903 C C . GLU A 1 506 ? -10.349 -10.970 -7.728 1.00 80.25 506 GLU A C 1
ATOM 3905 O O . GLU A 1 506 ? -9.229 -10.776 -8.190 1.00 80.25 506 GLU A O 1
ATOM 3910 N N . GLU A 1 507 ? -11.450 -10.606 -8.383 1.00 79.94 507 GLU A N 1
ATOM 3911 C CA . GLU A 1 507 ? -11.420 -9.939 -9.690 1.00 79.94 507 GLU A CA 1
ATOM 3912 C C . GLU A 1 507 ? -10.674 -8.601 -9.619 1.00 79.94 507 GLU A C 1
ATOM 3914 O O . GLU A 1 507 ? -9.831 -8.308 -10.469 1.00 79.94 507 GLU A O 1
ATOM 3919 N N . ARG A 1 508 ? -10.908 -7.812 -8.559 1.00 75.94 508 ARG A N 1
ATOM 3920 C CA . ARG A 1 508 ? -10.143 -6.580 -8.309 1.00 75.94 508 ARG A CA 1
ATOM 3921 C C . ARG A 1 508 ? -8.660 -6.868 -8.112 1.00 75.94 508 ARG A C 1
ATOM 3923 O O . ARG A 1 508 ? -7.844 -6.165 -8.700 1.00 75.94 508 ARG A O 1
ATOM 3930 N N . ARG A 1 509 ? -8.308 -7.899 -7.340 1.00 75.38 509 ARG A N 1
ATOM 3931 C CA . ARG A 1 509 ? -6.914 -8.314 -7.119 1.00 75.38 509 ARG A CA 1
ATOM 3932 C C . ARG A 1 509 ? -6.229 -8.703 -8.432 1.00 75.38 509 ARG A C 1
ATOM 3934 O O . ARG A 1 509 ? -5.133 -8.229 -8.704 1.00 75.38 509 ARG A O 1
ATOM 3941 N N . LEU A 1 510 ? -6.895 -9.493 -9.275 1.00 72.56 510 LEU A N 1
ATOM 3942 C CA . LEU A 1 510 ? -6.387 -9.903 -10.592 1.00 72.56 510 LEU A CA 1
ATOM 3943 C C . LEU A 1 510 ? -6.252 -8.735 -11.578 1.00 72.56 510 LEU A C 1
ATOM 3945 O O . LEU A 1 510 ? -5.449 -8.812 -12.502 1.00 72.56 510 LEU A O 1
ATOM 3949 N N . SER A 1 511 ? -7.009 -7.652 -11.386 1.00 67.19 511 SER A N 1
ATOM 3950 C CA . SER A 1 511 ? -6.926 -6.448 -12.225 1.00 67.19 511 SER A CA 1
ATOM 3951 C C . SER A 1 511 ? -5.788 -5.483 -11.855 1.00 67.19 511 SER A C 1
ATOM 3953 O O . SER A 1 511 ? -5.503 -4.572 -12.629 1.00 67.19 511 SER A O 1
ATOM 3955 N N . LEU A 1 512 ? -5.116 -5.680 -10.711 1.00 63.06 512 LEU A N 1
ATOM 3956 C CA . LEU A 1 512 ? -4.001 -4.838 -10.241 1.00 63.06 512 LEU A CA 1
ATOM 3957 C C . LEU A 1 512 ? -2.764 -4.801 -11.170 1.00 63.06 512 LEU A C 1
ATOM 3959 O O . LEU A 1 512 ? -2.191 -3.722 -11.296 1.00 63.06 512 LEU A O 1
ATOM 3963 N N . PRO A 1 513 ? -2.338 -5.897 -11.838 1.00 56.97 513 PRO A N 1
ATOM 3964 C CA . PRO A 1 513 ? -1.141 -5.893 -12.688 1.00 56.97 513 PRO A CA 1
ATOM 3965 C C . PRO A 1 513 ? -1.376 -5.321 -14.100 1.00 56.97 513 PRO A C 1
ATOM 3967 O O . PRO A 1 513 ? -0.437 -5.201 -14.882 1.00 56.97 513 PRO A O 1
ATOM 3970 N N . GLY A 1 514 ? -2.624 -5.021 -14.482 1.00 52.91 514 GLY A N 1
ATOM 3971 C CA . GLY A 1 514 ? -2.967 -4.630 -15.850 1.00 52.91 514 GLY A CA 1
ATOM 3972 C C . GLY A 1 514 ? -2.644 -3.166 -16.161 1.00 52.91 514 GLY A C 1
ATOM 3973 O O . GLY A 1 514 ? -3.366 -2.266 -15.727 1.00 52.91 514 GLY A O 1
ATOM 3974 N N . GLU A 1 515 ? -1.620 -2.914 -16.982 1.00 42.34 515 GLU A N 1
ATOM 3975 C CA . GLU A 1 515 ? -1.389 -1.597 -17.588 1.00 42.34 515 GLU A CA 1
ATOM 3976 C C . GLU A 1 515 ? -2.603 -1.187 -18.442 1.00 42.34 515 GLU A C 1
ATOM 3978 O O . GLU A 1 515 ? -2.834 -1.718 -19.527 1.00 42.34 515 GLU A O 1
ATOM 3983 N N . GLY A 1 516 ? -3.408 -0.236 -17.958 1.00 39.91 516 GLY A N 1
ATOM 3984 C CA . GLY A 1 516 ? -4.424 0.425 -18.787 1.00 39.91 516 GLY A CA 1
ATOM 3985 C C . GLY A 1 516 ? -5.744 0.778 -18.108 1.00 39.91 516 GLY A C 1
ATOM 3986 O O . GLY A 1 516 ? -6.473 1.614 -18.638 1.00 39.91 516 GLY A O 1
ATOM 3987 N N . GLN A 1 517 ? -6.066 0.223 -16.936 1.00 43.53 517 GLN A N 1
ATOM 3988 C CA . GLN A 1 517 ? -7.266 0.627 -16.194 1.00 43.53 517 GLN A CA 1
ATOM 3989 C C . GLN A 1 517 ? -6.880 1.559 -15.042 1.00 43.53 517 GLN A C 1
ATOM 3991 O O . GLN A 1 517 ? -6.124 1.186 -14.151 1.00 43.53 517 GLN A O 1
ATOM 3996 N N . GLN A 1 518 ? -7.382 2.799 -15.069 1.00 45.31 518 GLN A N 1
ATOM 3997 C CA . GLN A 1 518 ? -7.260 3.765 -13.972 1.00 45.31 518 GLN A CA 1
ATOM 3998 C C . GLN A 1 518 ? -8.087 3.294 -12.767 1.00 45.31 518 GLN A C 1
ATOM 4000 O O . GLN A 1 518 ? -9.160 3.818 -12.479 1.00 45.31 518 GLN A O 1
ATOM 4005 N N . HIS A 1 519 ? -7.609 2.270 -12.068 1.00 54.78 519 HIS A N 1
ATOM 4006 C CA . HIS A 1 519 ? -8.183 1.853 -10.798 1.00 54.78 519 HIS A CA 1
ATOM 4007 C C . HIS A 1 519 ? -7.652 2.748 -9.686 1.00 54.78 519 HIS A C 1
ATOM 4009 O O . HIS A 1 519 ? -6.469 3.084 -9.671 1.00 54.78 519 HIS A O 1
ATOM 4015 N N . ALA A 1 520 ? -8.506 3.097 -8.717 1.00 55.53 520 ALA A N 1
ATOM 4016 C CA . ALA A 1 520 ? -8.111 3.886 -7.546 1.00 55.53 520 ALA A CA 1
ATOM 4017 C C . ALA A 1 520 ? -6.899 3.278 -6.807 1.00 55.53 520 ALA A C 1
ATOM 4019 O O . ALA A 1 520 ? -6.137 4.007 -6.186 1.00 55.53 520 ALA A O 1
ATOM 4020 N N . PHE A 1 521 ? -6.681 1.966 -6.943 1.00 60.06 521 PHE A N 1
ATOM 4021 C CA . PHE A 1 521 ? -5.523 1.224 -6.441 1.00 60.06 521 PHE A CA 1
ATOM 4022 C C . PHE A 1 521 ? -4.179 1.665 -7.048 1.00 60.06 521 PHE A C 1
ATOM 4024 O O . PHE A 1 521 ? -3.205 1.765 -6.308 1.00 60.06 521 PHE A O 1
ATOM 4031 N N . ASN A 1 522 ? -4.129 2.041 -8.332 1.00 58.00 522 ASN A N 1
ATOM 4032 C CA . ASN A 1 522 ? -2.907 2.531 -8.996 1.00 58.00 522 ASN A CA 1
ATOM 4033 C C . ASN A 1 522 ? -2.453 3.901 -8.461 1.00 58.00 522 ASN A C 1
ATOM 4035 O O . ASN A 1 522 ? -1.333 4.348 -8.714 1.00 58.00 522 ASN A O 1
ATOM 4039 N N . THR A 1 523 ? -3.329 4.597 -7.729 1.00 58.81 523 THR A N 1
ATOM 4040 C CA . THR A 1 523 ? -2.987 5.834 -7.019 1.00 58.81 523 THR A CA 1
ATOM 4041 C C . THR A 1 523 ? -2.170 5.555 -5.757 1.00 58.81 523 THR A C 1
ATOM 4043 O O . THR A 1 523 ? -1.367 6.405 -5.385 1.00 58.81 523 THR A O 1
ATOM 4046 N N . TYR A 1 524 ? -2.341 4.383 -5.133 1.00 56.69 524 TYR A N 1
ATOM 4047 C CA . TYR A 1 524 ? -1.714 4.019 -3.854 1.00 56.69 524 TYR A CA 1
ATOM 4048 C C . TYR A 1 524 ? -0.590 2.981 -3.999 1.00 56.69 524 TYR A C 1
ATOM 4050 O O . TYR A 1 524 ? 0.323 2.968 -3.179 1.00 56.69 524 TYR A O 1
ATOM 4058 N N . PHE A 1 525 ? -0.615 2.157 -5.052 1.00 60.53 525 PHE A N 1
ATOM 4059 C CA . PHE A 1 525 ? 0.409 1.152 -5.343 1.00 60.53 525 PHE A CA 1
ATOM 4060 C C . PHE A 1 525 ? 1.055 1.431 -6.700 1.00 60.53 525 PHE A C 1
ATOM 4062 O O . PHE A 1 525 ? 0.360 1.571 -7.707 1.00 60.53 525 PHE A O 1
ATOM 4069 N N . LYS A 1 526 ? 2.389 1.507 -6.738 1.00 55.97 526 LYS A N 1
ATOM 4070 C CA . LYS A 1 526 ? 3.159 1.536 -7.987 1.00 55.97 526 LYS A CA 1
ATOM 4071 C C . LYS A 1 526 ? 3.874 0.195 -8.142 1.00 55.97 526 LYS A C 1
ATOM 4073 O O . LYS A 1 526 ? 4.594 -0.203 -7.229 1.00 55.97 526 LYS A O 1
ATOM 4078 N N . ASN A 1 527 ? 3.687 -0.474 -9.280 1.00 53.97 527 ASN A N 1
ATOM 4079 C CA . ASN A 1 527 ? 4.472 -1.662 -9.597 1.00 53.97 527 ASN A CA 1
ATOM 4080 C C . ASN A 1 527 ? 5.954 -1.262 -9.740 1.00 53.97 527 ASN A C 1
ATOM 4082 O O . ASN A 1 527 ? 6.273 -0.256 -10.381 1.00 53.97 527 ASN A O 1
ATOM 4086 N N . ILE A 1 528 ? 6.844 -2.004 -9.080 1.00 46.59 528 ILE A N 1
ATOM 4087 C CA . ILE A 1 528 ? 8.302 -1.826 -9.180 1.00 46.59 528 ILE A CA 1
ATOM 4088 C C . ILE A 1 528 ? 8.828 -2.448 -10.476 1.00 46.59 528 ILE A C 1
ATOM 4090 O O . ILE A 1 528 ? 9.818 -1.972 -11.025 1.00 46.59 528 ILE A O 1
ATOM 4094 N N . GLU A 1 529 ? 8.153 -3.482 -10.970 1.00 42.50 529 GLU A N 1
ATOM 4095 C CA . GLU A 1 529 ? 8.503 -4.228 -12.174 1.00 42.50 529 GLU A CA 1
ATOM 4096 C C . GLU A 1 529 ? 7.652 -3.726 -13.349 1.00 42.50 529 GLU A C 1
ATOM 4098 O O . GLU A 1 529 ? 6.744 -4.397 -13.829 1.00 42.50 529 GLU A O 1
ATOM 4103 N N . GLY A 1 530 ? 7.923 -2.484 -13.763 1.00 37.59 530 GLY A N 1
ATOM 4104 C CA . GLY A 1 530 ? 7.519 -1.937 -15.063 1.00 37.59 530 GLY A CA 1
ATOM 4105 C C . GLY A 1 530 ? 8.703 -1.914 -16.013 1.00 37.59 530 GLY A C 1
ATOM 4106 O O . GLY A 1 530 ? 9.654 -1.156 -15.703 1.00 37.59 530 GLY A O 1
#

pLDDT: mean 79.09, std 14.17, range [31.52, 97.12]

Foldseek 3Di:
DDWDCLDVQKIDPDWDQDPVGIHHDPPDDLLWHWIWGFPDDFDWDQDPVRDIDGPDDTDTDGTGTHRSDDPVVLVVLLVVVVVVLVVVLVPDPDPPDSVVSSVVSCVVPDDPVNVSSVVVVCVVVVVPPVVVVCVVVVLVPDPVSVVVVVVVVVVVVVVVVVVVVVVVVVVVVVVVVVVVVVVVVVVVVVVVVVVVVVVVVVVVVVVVVVVVVVVVVVVVVVVVVVVVVVVVVVVVVVVVVVVVVVCVPDDDDDDDDDDDDDDDDDDDDPDDPDPFFADDLVLVLVLLVLLCVQLVHDSLLSLLLQLCQLPFEEEEEDPCRLLSLVLSQCLAQPVLEFEAEDDQVQLELVSCCPDPPRCVVVLQVVCVVCVFFAREYEYEACLPPRNVNHQVVVNVCVVVVVGRSSYGYYYYHDPPLDAHAHEPVRLLRYLYHYGDPSRHRRPDNHDGTHTPPLDADPVQLVVQLVLLVVDPQDDPVLSNVSSSSLSPRRPPDDSNSSSVSSSVSVVVSVCVVDPDDPDPVCSRYDHPPD

Sequence (530 aa):
MDAIEVRSGLWLTQFDRRPSGYGLSPSTIMRSVPVVTLKNRPETIRLSSGLVIYVTQPRWAPEKEVDLRPEHEMLQAAEYWLARATSSIVQSSSNERFIDLLRQYIANTINTEEMADLSAVIGLLSKRKTIVELLPQMMAREPDFQERLREFEQSERDRLRASLQSRLEEEMQSERARLSDIRADLADAETRLALVAHREGLLRSEAEKHDESIRTRIAEAAKDVVGEASRETQQLSEEVTRLRDLISQTPISTVYATKTDLLPERKQQEDASGQLVIATEEVRRSIIGSLSSAVAMPVADVATIILRSTEDLPVLIGNKASGVAADISVAIGGENSVIAFCDPSRISWQDLLRDETSGLAAAIAKARTHPGLIVPVALCGITNGPCEYWVPQFIESRRLGKLPRNLAIIASAGVDGTRVSVPDSVLEYFVPILVPASARPARNLFAGAWGAELEVDKKKLAEAIDLLSKSDSLERAALIRAAKTLSRTPAGIDMGEVAAALVRQEERRLSLPGEGQQHAFNTYFKNIEG

Mean predicted aligned error: 21.03 Å

Solvent-accessible surface area (backbone atoms only — not comparable to full-atom values): 29715 Å² total; per-residue (Å²): 137,72,69,45,78,80,47,98,76,34,27,34,69,79,67,43,84,49,101,92,46,78,41,72,57,95,84,62,55,54,70,58,35,65,29,29,36,67,72,56,87,56,57,70,49,76,44,97,86,72,51,73,45,64,79,40,88,80,44,72,40,77,75,40,71,40,62,70,64,57,71,69,59,46,49,50,54,40,49,52,48,51,51,50,53,53,58,59,51,73,69,55,92,62,98,61,63,68,66,58,57,48,50,54,49,50,76,74,65,65,46,76,70,55,50,50,36,46,52,52,44,50,59,57,48,64,72,36,64,73,50,61,64,43,48,60,59,55,51,69,70,37,67,73,55,52,51,53,49,49,53,50,52,49,52,51,52,51,51,50,51,55,54,50,50,52,50,51,51,52,50,51,51,52,51,51,52,52,52,51,51,53,51,51,53,48,54,53,49,51,54,51,48,53,53,50,53,51,52,50,52,51,51,50,57,52,48,54,52,50,52,51,54,48,51,53,51,51,55,51,53,51,51,50,51,53,50,50,51,50,50,50,51,49,52,50,49,54,50,49,50,54,48,47,61,59,45,74,75,58,89,86,83,91,80,84,87,80,82,85,84,80,84,84,80,82,76,81,80,78,85,72,86,74,78,82,52,67,37,50,59,69,53,52,49,51,37,45,50,51,46,16,64,26,39,64,43,57,50,36,54,52,51,47,47,62,54,34,12,44,80,45,40,30,29,26,31,46,92,54,13,45,59,52,28,37,35,55,18,32,33,40,22,40,92,60,29,34,69,29,68,60,49,71,92,40,53,43,51,66,49,44,52,69,35,80,85,42,38,49,41,58,42,53,52,50,18,64,77,36,60,62,30,38,28,23,32,13,37,26,21,39,34,37,79,44,32,52,57,27,52,61,54,49,54,49,33,47,74,71,59,77,44,57,70,27,38,23,35,32,30,6,39,46,78,84,70,57,60,32,69,43,50,68,89,52,55,75,51,44,44,68,41,83,46,50,89,78,40,46,88,60,78,88,52,50,74,37,39,36,66,38,69,79,72,75,44,71,69,45,31,54,53,27,41,58,64,53,67,73,45,89,87,56,53,74,71,57,43,55,50,52,15,54,48,52,25,55,58,61,75,91,58,63,63,66,54,32,47,53,40,51,51,56,43,50,55,53,49,70,52,68,83,51,91,84,67,93,45,79,59,65,60,50,44,34,72,66,88,117